Protein AF-A0A1Q6VE23-F1 (afdb_monomer_lite)

Sequence (563 aa):
MPFLDHLEELRWRILYSLLAVVVGTLVGWVIVEHIDVIGLLIEPIKPLIPGGKLRVTSPTEPFFITLKFAFVVGVVLASPVVGYQAWAFLTPALYERERRLIVPALSAGALLFLAGASAAYLWVLPRALAVLLSFQHNVFDPLITADKYFGFAAQLIIAFGVVTELPLVVVILAILGLVTPQFLARNRRYAIAFSAVAAALLAPPDAVSMLLMMVPLWLLYEVSIWCAWVVEKRRRRRQRAEGGAASAAALGVLLLFALGGSLEAQIPSRPPLRPSRPDTGRTAADTVQGRALDTATARKLGLPTGPSRSFPASDAVIDSLKKLKGYRVTQYTSDTLIVQGGDTETIHLRGTAYVEREGTKVESDSIRYQRQSCRLDAVGDPKLFDQATVLVGETMAYDTCVKRGTVHNALTDFQQGSAHWIVTGDLAVDSGSTRLYGANSNITSDDNPVPDYHFATGQMKWLNKNVMVARPAVLYIHDVPIMWLPFIFQDVRRGRRSGILVPRFGLSDIVRPTRRYQRHVANLGYYFVVNDYVDFLISGDWYADRYLAFKGQTRYRWLDHFI

Radius of gyration: 36.47 Å; chains: 1; bounding box: 90×64×105 Å

Foldseek 3Di:
DPPVVLVVLVVVLVVQLVVQLVVLLVVLLVCVVVPVVVVVLLVLCCVVADPSDADADDPCLVVVLSSLRSSLRSCLRSQLVNLLSVVVSCVVLDDPVCVVVSVVLSVVLSVLLVVQLVCLRNPLLSVLSVVVSVPDDPPDRDRHHPNVSSVLSSLSSNLSSVLSCLLSVLLVCLLSVVDALVNLVVCLVVQLVVLLVSLCVNHDNDPVSSVSSSVVSSVSSVSSSVSSVVSVVVVVVVCCVVVVVVVVVVVVVVVVVVVDDDDDDDDDDDDDDDDDDDDDDDDDDDDDDQDQCQLLNCLQVDFDPDDPDDDPDDDPVRVVQVPDPPRWDKDKDAPDWDFDDDPFTKIKHAAFIWIDTPQKIKTARIWIATDVQQKIKGARFIWIDAPPKIKTAGIKIARNVQRKIKGAQIWIWADQQPAIKIKTGIWIDRSVQRKIKHAQMWMDSASHSQRQKIWGFGIWIDGPSFKIKTAFTFIDRRNDTDDTRRMAIGGRDPDQDKHFFDKDWDFPDPPDPDPDTWTKIWRGWIKADPDNFKIWTWIWIDIPPPDIDIDIDMGGHPVVVVD

Structure (mmCIF, N/CA/C/O backbone):
data_AF-A0A1Q6VE23-F1
#
_entry.id   AF-A0A1Q6VE23-F1
#
loop_
_atom_site.group_PDB
_atom_site.id
_atom_site.type_symbol
_atom_site.label_atom_id
_atom_site.label_alt_id
_atom_site.label_comp_id
_atom_site.label_asym_id
_atom_site.label_entity_id
_atom_site.label_seq_id
_atom_site.pdbx_PDB_ins_code
_atom_site.Cartn_x
_atom_site.Cartn_y
_atom_site.Cartn_z
_atom_site.occupancy
_atom_site.B_iso_or_equiv
_atom_site.auth_seq_id
_atom_site.auth_comp_id
_atom_site.auth_asym_id
_atom_site.auth_atom_id
_atom_site.pdbx_PDB_model_num
ATOM 1 N N . MET A 1 1 ? -15.148 -11.574 -3.581 1.00 54.47 1 MET A N 1
ATOM 2 C CA . MET A 1 1 ? -14.221 -12.725 -3.563 1.00 54.47 1 MET A CA 1
ATOM 3 C C . MET A 1 1 ? -13.305 -12.591 -2.348 1.00 54.47 1 MET A C 1
ATOM 5 O O . MET A 1 1 ? -13.024 -11.455 -1.971 1.00 54.47 1 MET A O 1
ATOM 9 N N . PRO A 1 2 ? -12.906 -13.697 -1.698 1.00 77.50 2 PRO A N 1
ATOM 10 C CA . PRO A 1 2 ? -11.820 -13.737 -0.712 1.00 77.50 2 PRO A CA 1
ATOM 11 C C . PRO A 1 2 ? -10.535 -13.058 -1.229 1.00 77.50 2 PRO A C 1
ATOM 13 O O . PRO A 1 2 ? -10.277 -13.048 -2.428 1.00 77.50 2 PRO A O 1
ATOM 16 N N . PHE A 1 3 ? -9.710 -12.499 -0.334 1.00 73.25 3 PHE A N 1
ATOM 17 C CA . PHE A 1 3 ? -8.453 -11.814 -0.700 1.00 73.25 3 PHE A CA 1
ATOM 18 C C . PHE A 1 3 ? -7.445 -12.735 -1.415 1.00 73.25 3 PHE A C 1
ATOM 20 O O . PHE A 1 3 ? -6.735 -12.288 -2.311 1.00 73.25 3 PHE A O 1
ATOM 27 N N . LEU A 1 4 ? -7.406 -14.020 -1.047 1.00 79.69 4 LEU A N 1
ATOM 28 C CA . LEU A 1 4 ? -6.520 -15.011 -1.666 1.00 79.69 4 LEU A CA 1
ATOM 29 C C . LEU A 1 4 ? -6.902 -15.284 -3.127 1.00 79.69 4 LEU A C 1
ATOM 31 O O . LEU A 1 4 ? -6.032 -15.264 -3.993 1.00 79.69 4 LEU A O 1
ATOM 35 N N . ASP A 1 5 ? -8.197 -15.412 -3.414 1.00 79.06 5 ASP A N 1
ATOM 36 C CA . ASP A 1 5 ? -8.710 -15.610 -4.775 1.00 79.06 5 ASP A CA 1
ATOM 37 C C . ASP A 1 5 ? -8.379 -14.413 -5.680 1.00 79.06 5 ASP A C 1
ATOM 39 O O . ASP A 1 5 ? -8.081 -14.574 -6.862 1.00 79.06 5 ASP A O 1
ATOM 43 N N . HIS A 1 6 ? -8.357 -13.198 -5.118 1.00 81.38 6 HIS A N 1
ATOM 44 C CA . HIS A 1 6 ? -7.963 -11.999 -5.858 1.00 81.38 6 HIS A CA 1
ATOM 45 C C . HIS A 1 6 ? -6.461 -11.980 -6.202 1.00 81.38 6 HIS A C 1
ATOM 47 O O . HIS A 1 6 ? -6.078 -11.539 -7.287 1.00 81.38 6 HIS A O 1
ATOM 53 N N . LEU A 1 7 ? -5.599 -12.494 -5.316 1.00 85.38 7 LEU A N 1
ATOM 54 C CA . LEU A 1 7 ? -4.171 -12.667 -5.614 1.00 85.38 7 LEU A CA 1
ATOM 55 C C . LEU A 1 7 ? -3.931 -13.762 -6.662 1.00 85.38 7 LEU A C 1
ATOM 57 O O . LEU A 1 7 ? -3.039 -13.628 -7.501 1.00 85.38 7 LEU A O 1
ATOM 61 N N . GLU A 1 8 ? -4.728 -14.829 -6.649 1.00 88.06 8 GLU A N 1
ATOM 62 C CA . GLU A 1 8 ? -4.649 -15.867 -7.675 1.00 88.06 8 GLU A CA 1
ATOM 63 C C . GLU A 1 8 ? -5.098 -15.354 -9.051 1.00 88.06 8 GLU A C 1
ATOM 65 O O . GLU A 1 8 ? -4.453 -15.650 -10.063 1.00 88.06 8 GLU A O 1
ATOM 70 N N . GLU A 1 9 ? -6.129 -14.508 -9.094 1.00 87.75 9 GLU A N 1
ATOM 71 C CA . GLU A 1 9 ? -6.527 -13.818 -10.318 1.00 87.75 9 GLU A CA 1
ATOM 72 C C . GLU A 1 9 ? -5.383 -12.946 -10.861 1.00 87.75 9 GLU A C 1
ATOM 74 O O . GLU A 1 9 ? -5.066 -13.032 -12.049 1.00 87.75 9 GLU A O 1
ATOM 79 N N . LEU A 1 10 ? -4.693 -12.180 -10.004 1.00 88.50 10 LEU A N 1
ATOM 80 C CA . LEU A 1 10 ? -3.545 -11.359 -10.413 1.00 88.50 10 LEU A CA 1
ATOM 81 C C . LEU A 1 10 ? -2.457 -12.192 -11.108 1.00 88.50 10 LEU A C 1
ATOM 83 O O . LEU A 1 10 ? -1.958 -11.794 -12.162 1.00 88.50 10 LEU A O 1
ATOM 87 N N . ARG A 1 11 ? -2.111 -13.362 -10.552 1.00 91.62 11 ARG A N 1
ATOM 88 C CA . ARG A 1 11 ? -1.102 -14.268 -11.131 1.00 91.62 11 ARG A CA 1
ATOM 89 C C . ARG A 1 11 ? -1.457 -14.647 -12.565 1.00 91.62 11 ARG A C 1
ATOM 91 O O . ARG A 1 11 ? -0.624 -14.522 -13.463 1.00 91.62 11 ARG A O 1
ATOM 98 N N . TRP A 1 12 ? -2.687 -15.106 -12.779 1.00 91.31 12 TRP A N 1
ATOM 99 C CA . TRP A 1 12 ? -3.135 -15.541 -14.100 1.00 91.31 12 TRP A CA 1
ATOM 100 C C . TRP A 1 12 ? -3.200 -14.381 -15.092 1.00 91.31 12 TRP A C 1
ATOM 102 O O . TRP A 1 12 ? -2.763 -14.531 -16.231 1.00 91.31 12 TRP A O 1
ATOM 112 N N . ARG A 1 13 ? -3.658 -13.199 -14.661 1.00 91.94 13 ARG A N 1
ATOM 113 C CA . ARG A 1 13 ? -3.688 -11.983 -15.495 1.00 91.94 13 ARG A CA 1
ATOM 114 C C . ARG A 1 13 ? -2.285 -11.583 -15.955 1.00 91.94 13 ARG A C 1
ATOM 116 O O . ARG A 1 13 ? -2.096 -11.317 -17.139 1.00 91.94 13 ARG A O 1
ATOM 123 N N . ILE A 1 14 ? -1.302 -11.597 -15.051 1.00 92.19 14 ILE A N 1
ATOM 124 C CA . ILE A 1 14 ? 0.104 -11.313 -15.380 1.00 92.19 14 ILE A CA 1
ATOM 125 C C . ILE A 1 14 ? 0.642 -12.339 -16.381 1.00 92.19 14 ILE A C 1
ATOM 127 O O . ILE A 1 14 ? 1.289 -11.952 -17.353 1.00 92.19 14 ILE A O 1
ATOM 131 N N . LEU A 1 15 ? 0.347 -13.628 -16.189 1.00 93.25 15 LEU A N 1
ATOM 132 C CA . LEU A 1 15 ? 0.814 -14.688 -17.084 1.00 93.25 15 LEU A CA 1
ATOM 133 C C . LEU A 1 15 ? 0.224 -14.552 -18.495 1.00 93.25 15 LEU A C 1
ATOM 135 O O . LEU A 1 15 ? 0.960 -14.671 -19.471 1.00 93.25 15 LEU A O 1
ATOM 139 N N . TYR A 1 16 ? -1.067 -14.227 -18.620 1.00 93.75 16 TYR A N 1
ATOM 140 C CA . TYR A 1 16 ? -1.683 -13.961 -19.923 1.00 93.75 16 TYR A CA 1
ATOM 141 C C . TYR A 1 16 ? -1.138 -12.694 -20.591 1.00 93.75 16 TYR A C 1
ATOM 143 O O . TYR A 1 16 ? -0.921 -12.701 -21.800 1.00 93.75 16 TYR A O 1
ATOM 151 N N . SER A 1 17 ? -0.877 -11.627 -19.829 1.00 93.94 17 SER A N 1
ATOM 152 C CA . SER A 1 17 ? -0.228 -10.418 -20.355 1.00 93.94 17 SER A CA 1
ATOM 153 C C . SER A 1 17 ? 1.187 -10.707 -20.854 1.00 93.94 17 SER A C 1
ATOM 155 O O . SER A 1 17 ? 1.559 -10.263 -21.937 1.00 93.94 17 SER A O 1
ATOM 157 N N . LEU A 1 18 ? 1.964 -11.493 -20.105 1.00 94.69 18 LEU A N 1
ATOM 158 C CA . LEU A 1 18 ? 3.307 -11.907 -20.506 1.00 94.69 18 LEU A CA 1
ATOM 159 C C . LEU A 1 18 ? 3.263 -12.767 -21.774 1.00 94.69 18 LEU A C 1
ATOM 161 O O . LEU A 1 18 ? 4.018 -12.517 -22.710 1.00 94.69 18 LEU A O 1
ATOM 165 N N . LEU A 1 19 ? 2.346 -13.737 -21.832 1.00 95.94 19 LEU A N 1
ATOM 166 C CA . LEU A 1 19 ? 2.143 -14.574 -23.012 1.00 95.94 19 LEU A CA 1
ATOM 167 C C . LEU A 1 19 ? 1.770 -13.727 -24.236 1.00 95.94 19 LEU A C 1
ATOM 169 O O . LEU A 1 19 ? 2.322 -13.939 -25.312 1.00 95.94 19 LEU A O 1
ATOM 173 N N . ALA A 1 20 ? 0.891 -12.735 -24.070 1.00 95.12 20 ALA A N 1
ATOM 174 C CA . ALA A 1 20 ? 0.519 -11.815 -25.139 1.00 95.12 20 ALA A CA 1
ATOM 175 C C . ALA A 1 20 ? 1.718 -11.005 -25.654 1.00 95.12 20 ALA A C 1
ATOM 177 O O . ALA A 1 20 ? 1.860 -10.847 -26.862 1.00 95.12 20 ALA A O 1
ATOM 178 N N . VAL A 1 21 ? 2.610 -10.543 -24.769 1.00 94.81 21 VAL A N 1
ATOM 179 C CA . VAL A 1 21 ? 3.846 -9.844 -25.163 1.00 94.81 21 VAL A CA 1
ATOM 180 C C . VAL A 1 21 ? 4.812 -10.778 -25.892 1.00 94.81 21 VAL A C 1
ATOM 182 O O . VAL A 1 21 ? 5.406 -10.367 -26.886 1.00 94.81 21 VAL A O 1
ATOM 185 N N . VAL A 1 22 ? 4.956 -12.034 -25.460 1.00 95.50 22 VAL A N 1
ATOM 186 C CA . VAL A 1 22 ? 5.809 -13.022 -26.144 1.00 95.50 22 VAL A CA 1
ATOM 187 C C . VAL A 1 22 ? 5.276 -13.316 -27.545 1.00 95.50 22 VAL A C 1
ATOM 189 O O . VAL A 1 22 ? 6.018 -13.202 -28.517 1.00 95.50 22 VAL A O 1
ATOM 192 N N . VAL A 1 23 ? 3.982 -13.622 -27.672 1.00 96.31 23 VAL A N 1
ATOM 193 C CA . VAL A 1 23 ? 3.336 -13.862 -28.973 1.00 96.31 23 VAL A CA 1
ATOM 194 C C . VAL A 1 23 ? 3.410 -12.611 -29.849 1.00 96.31 23 VAL A C 1
ATOM 196 O O . VAL A 1 23 ? 3.780 -12.700 -31.016 1.00 96.31 23 VAL A O 1
ATOM 199 N N . GLY A 1 24 ? 3.142 -11.436 -29.277 1.00 94.94 24 GLY A N 1
ATOM 200 C CA . GLY A 1 24 ? 3.283 -10.155 -29.959 1.00 94.94 24 GLY A CA 1
ATOM 201 C C . GLY A 1 24 ? 4.706 -9.924 -30.458 1.00 94.94 24 GLY A C 1
ATOM 202 O O . GLY A 1 24 ? 4.880 -9.478 -31.582 1.00 94.94 24 GLY A O 1
ATOM 203 N N . THR A 1 25 ? 5.727 -10.281 -29.677 1.00 94.06 25 THR A N 1
ATOM 204 C CA . THR A 1 25 ? 7.142 -10.155 -30.066 1.00 94.06 25 THR A CA 1
ATOM 205 C C . THR A 1 25 ? 7.505 -11.096 -31.211 1.00 94.06 25 THR A C 1
ATOM 207 O O . THR A 1 25 ? 8.219 -10.690 -32.122 1.00 94.06 25 THR A O 1
ATOM 210 N N . LEU A 1 26 ? 6.984 -12.328 -31.216 1.00 94.31 26 LEU A N 1
ATOM 211 C CA . LEU A 1 26 ? 7.177 -13.265 -32.329 1.00 94.31 26 LEU A CA 1
ATOM 212 C C . LEU A 1 26 ? 6.528 -12.749 -33.620 1.00 94.31 26 LEU A C 1
ATOM 214 O O . LEU A 1 26 ? 7.145 -12.785 -34.679 1.00 94.31 26 LEU A O 1
ATOM 218 N N . VAL A 1 27 ? 5.309 -12.211 -33.532 1.00 93.06 27 VAL A N 1
ATOM 219 C CA . VAL A 1 27 ? 4.638 -11.571 -34.676 1.00 93.06 27 VAL A CA 1
ATOM 220 C C . VAL A 1 27 ? 5.387 -10.306 -35.106 1.00 93.06 27 VAL A C 1
ATOM 222 O O . VAL A 1 27 ? 5.593 -10.077 -36.295 1.00 93.06 27 VAL A O 1
ATOM 225 N N . GLY A 1 28 ? 5.850 -9.509 -34.144 1.00 90.12 28 GLY A N 1
ATOM 226 C CA . GLY A 1 28 ? 6.655 -8.313 -34.366 1.00 90.12 28 GLY A CA 1
ATOM 227 C C . GLY A 1 28 ? 7.968 -8.622 -35.078 1.00 90.12 28 GLY A C 1
ATOM 228 O O . GLY A 1 28 ? 8.361 -7.862 -35.954 1.00 90.12 28 GLY A O 1
ATOM 229 N N . TRP A 1 29 ? 8.604 -9.755 -34.777 1.00 90.12 29 TRP A N 1
ATOM 230 C CA . TRP A 1 29 ? 9.791 -10.226 -35.490 1.00 90.12 29 TRP A CA 1
ATOM 231 C C . TRP A 1 29 ? 9.502 -10.442 -36.976 1.00 90.12 29 TRP A C 1
ATOM 233 O O . TRP A 1 29 ? 10.198 -9.882 -37.818 1.00 90.12 29 TRP A O 1
ATOM 243 N N . VAL A 1 30 ? 8.430 -11.175 -37.300 1.00 89.94 30 VAL A N 1
ATOM 244 C CA . VAL A 1 30 ? 8.018 -11.421 -38.694 1.00 89.94 30 VAL A CA 1
ATOM 245 C C . VAL A 1 30 ? 7.743 -10.105 -39.425 1.00 89.94 30 VAL A C 1
ATOM 247 O O . VAL A 1 30 ? 8.145 -9.943 -40.576 1.00 89.94 30 VAL A O 1
ATOM 250 N N . ILE A 1 31 ? 7.098 -9.149 -38.749 1.00 86.38 31 ILE A N 1
ATOM 251 C CA . ILE A 1 31 ? 6.791 -7.823 -39.299 1.00 86.38 31 ILE A CA 1
ATOM 252 C C . ILE A 1 31 ? 8.063 -7.010 -39.546 1.00 86.38 31 ILE A C 1
ATOM 254 O O . ILE A 1 31 ? 8.179 -6.406 -40.602 1.00 86.38 31 ILE A O 1
ATOM 258 N N . VAL A 1 32 ? 9.009 -6.985 -38.606 1.00 84.44 32 VAL A N 1
ATOM 259 C CA . VAL A 1 32 ? 10.276 -6.243 -38.747 1.00 84.44 32 VAL A CA 1
ATOM 260 C C . VAL A 1 32 ? 11.171 -6.849 -39.832 1.00 84.44 32 VAL A C 1
ATOM 262 O O . VAL A 1 32 ? 11.958 -6.129 -40.435 1.00 84.44 32 VAL A O 1
ATOM 265 N N . GLU A 1 33 ? 11.053 -8.152 -40.090 1.00 81.31 33 GLU A N 1
ATOM 266 C CA . GLU A 1 33 ? 11.783 -8.833 -41.162 1.00 81.31 33 GLU A CA 1
ATOM 267 C C . GLU A 1 33 ? 11.152 -8.602 -42.549 1.00 81.31 33 GLU A C 1
ATOM 269 O O . GLU A 1 33 ? 11.874 -8.473 -43.534 1.00 81.31 33 GLU A O 1
ATOM 274 N N . HIS A 1 34 ? 9.817 -8.514 -42.641 1.00 80.88 34 HIS A N 1
ATOM 275 C CA . HIS A 1 34 ? 9.099 -8.316 -43.913 1.00 80.88 34 HIS A CA 1
ATOM 276 C C . HIS A 1 34 ? 8.886 -6.846 -44.293 1.00 80.88 34 HIS A C 1
ATOM 278 O O . HIS A 1 34 ? 8.805 -6.514 -45.475 1.00 80.88 34 HIS A O 1
ATOM 284 N N . ILE A 1 35 ? 8.729 -5.970 -43.303 1.00 74.31 35 ILE A N 1
ATOM 285 C CA . ILE A 1 35 ? 8.555 -4.529 -43.472 1.00 74.31 35 ILE A CA 1
ATOM 286 C C . ILE A 1 35 ? 9.883 -3.884 -43.104 1.00 74.31 35 ILE A C 1
ATOM 288 O O . ILE A 1 35 ? 10.445 -4.200 -42.062 1.00 74.31 35 ILE A O 1
ATOM 292 N N . ASP A 1 36 ? 10.363 -2.949 -43.922 1.00 71.00 36 ASP A N 1
ATOM 293 C CA . ASP A 1 36 ? 11.627 -2.227 -43.727 1.00 71.00 36 ASP A CA 1
ATOM 294 C C . ASP A 1 36 ? 11.542 -1.223 -42.545 1.00 71.00 36 ASP A C 1
ATOM 296 O O . ASP A 1 36 ? 11.743 -0.013 -42.675 1.00 71.00 36 ASP A O 1
ATOM 300 N N . VAL A 1 37 ? 11.199 -1.720 -41.350 1.00 68.69 37 VAL A N 1
ATOM 301 C CA . VAL A 1 37 ? 10.987 -0.948 -40.115 1.00 68.69 37 VAL A CA 1
ATOM 302 C C . VAL A 1 37 ? 12.267 -0.209 -39.730 1.00 68.69 37 VAL A C 1
ATOM 304 O O . VAL A 1 37 ? 12.217 0.931 -39.275 1.00 68.69 37 VAL A O 1
ATOM 307 N N . ILE A 1 38 ? 13.431 -0.809 -39.984 1.00 67.88 38 ILE A N 1
ATOM 308 C CA . ILE A 1 38 ? 14.737 -0.170 -39.780 1.00 67.88 38 ILE A CA 1
ATOM 309 C C . ILE A 1 38 ? 14.890 1.049 -40.707 1.00 67.88 38 ILE A C 1
ATOM 311 O O . ILE A 1 38 ? 15.352 2.103 -40.266 1.00 67.88 38 ILE A O 1
ATOM 315 N N . GLY A 1 39 ? 14.456 0.940 -41.968 1.00 68.94 39 GLY A N 1
ATOM 316 C CA . GLY A 1 39 ? 14.470 2.035 -42.939 1.00 68.94 39 GLY A CA 1
ATOM 317 C C . GLY A 1 39 ? 13.557 3.195 -42.537 1.00 68.94 39 GLY A C 1
ATOM 318 O O . GLY A 1 39 ? 13.983 4.353 -42.600 1.00 68.94 39 GLY A O 1
ATOM 319 N N . LEU A 1 40 ? 12.357 2.874 -42.040 1.00 71.31 40 LEU A N 1
ATOM 320 C CA . LEU A 1 40 ? 11.430 3.842 -41.454 1.00 71.31 40 LEU A CA 1
ATOM 321 C C . LEU A 1 40 ? 12.091 4.548 -40.263 1.00 71.31 40 LEU A C 1
ATOM 323 O O . LEU A 1 40 ? 12.121 5.771 -40.191 1.00 71.31 40 LEU A O 1
ATOM 327 N N . LEU A 1 41 ? 12.720 3.813 -39.344 1.00 70.19 41 LEU A N 1
ATOM 328 C CA . LEU A 1 41 ? 13.302 4.428 -38.153 1.00 70.19 41 LEU A CA 1
ATOM 329 C C . LEU A 1 41 ? 14.511 5.329 -38.410 1.00 70.19 41 LEU A C 1
ATOM 331 O O . LEU A 1 41 ? 14.790 6.207 -37.597 1.00 70.19 41 LEU A O 1
ATOM 335 N N . ILE A 1 42 ? 15.233 5.136 -39.509 1.00 72.94 42 ILE A N 1
ATOM 336 C CA . ILE A 1 42 ? 16.371 5.990 -39.868 1.00 72.94 42 ILE A CA 1
ATOM 337 C C . ILE A 1 42 ? 15.894 7.301 -40.515 1.00 72.94 42 ILE A C 1
ATOM 339 O O . ILE A 1 42 ? 16.565 8.326 -40.393 1.00 72.94 42 ILE A O 1
ATOM 343 N N . GLU A 1 43 ? 14.730 7.297 -41.172 1.00 74.81 43 GLU A N 1
ATOM 344 C CA . GLU A 1 43 ? 14.174 8.426 -41.927 1.00 74.81 43 GLU A CA 1
ATOM 345 C C . GLU A 1 43 ? 14.182 9.787 -41.199 1.00 74.81 43 GLU A C 1
ATOM 347 O O . GLU A 1 43 ? 14.750 10.726 -41.764 1.00 74.81 43 GLU A O 1
ATOM 352 N N . PRO A 1 44 ? 13.676 9.930 -39.956 1.00 69.19 44 PRO A N 1
ATOM 353 C CA . PRO A 1 44 ? 13.620 11.226 -39.271 1.00 69.19 44 PRO A CA 1
ATOM 354 C C . PRO A 1 44 ? 14.993 11.817 -38.925 1.00 69.19 44 PRO A C 1
ATOM 356 O O . PRO A 1 44 ? 15.078 12.974 -38.521 1.00 69.19 44 PRO A O 1
ATOM 359 N N . ILE A 1 45 ? 16.072 11.039 -39.053 1.00 67.88 45 ILE A N 1
ATOM 360 C CA . ILE A 1 45 ? 17.414 11.415 -38.588 1.00 67.88 45 ILE A CA 1
ATOM 361 C C . ILE A 1 45 ? 18.431 11.440 -39.730 1.00 67.88 45 ILE A C 1
ATOM 363 O O . ILE A 1 45 ? 19.507 12.013 -39.573 1.00 67.88 45 ILE A O 1
ATOM 367 N N . LYS A 1 46 ? 18.068 10.947 -40.924 1.00 71.50 46 LYS A N 1
ATOM 368 C CA . LYS A 1 46 ? 18.836 11.164 -42.163 1.00 71.50 46 LYS A CA 1
ATOM 369 C C . LYS A 1 46 ? 19.332 12.613 -42.336 1.00 71.50 46 LYS A C 1
ATOM 371 O O . LYS A 1 46 ? 20.503 12.756 -42.676 1.00 71.50 46 LYS A O 1
ATOM 376 N N . PRO A 1 47 ? 18.531 13.675 -42.082 1.00 69.62 47 PRO A N 1
ATOM 377 C CA . PRO A 1 47 ? 19.013 15.053 -42.228 1.00 69.62 47 PRO A CA 1
ATOM 378 C C . PRO A 1 47 ? 19.967 15.519 -41.115 1.00 69.62 47 PRO A C 1
ATOM 380 O O . PRO A 1 47 ? 20.620 16.543 -41.280 1.00 69.62 47 PRO A O 1
ATOM 383 N N . LEU A 1 48 ? 20.050 14.800 -39.990 1.00 65.94 48 LEU A N 1
ATOM 384 C CA . LEU A 1 48 ? 20.864 15.170 -38.827 1.00 65.94 48 LEU A CA 1
ATOM 385 C C . LEU A 1 48 ? 22.224 14.441 -38.774 1.00 65.94 48 LEU A C 1
ATOM 387 O O . LEU A 1 48 ? 23.064 14.811 -37.960 1.00 65.94 48 LEU A O 1
ATOM 391 N N . ILE A 1 49 ? 22.470 13.423 -39.613 1.00 66.56 49 ILE A N 1
ATOM 392 C CA . ILE A 1 49 ? 23.723 12.640 -39.599 1.00 66.56 49 ILE A CA 1
ATOM 393 C C . ILE A 1 49 ? 24.638 13.055 -40.765 1.00 66.56 49 ILE A C 1
ATOM 395 O O . ILE A 1 49 ? 24.265 12.839 -41.924 1.00 66.56 49 ILE A O 1
ATOM 399 N N . PRO A 1 50 ? 25.870 13.540 -40.512 1.00 58.62 50 PRO A N 1
ATOM 400 C CA . PRO A 1 50 ? 26.854 13.752 -41.572 1.00 58.62 50 PRO A CA 1
ATOM 401 C C . PRO A 1 50 ? 27.217 12.411 -42.237 1.00 58.62 50 PRO A C 1
ATOM 403 O O . PRO A 1 50 ? 27.732 11.495 -41.600 1.00 58.62 50 PRO A O 1
ATOM 406 N N . GLY A 1 51 ? 26.896 12.263 -43.528 1.00 61.38 51 GLY A N 1
ATOM 407 C CA . GLY A 1 51 ? 27.168 11.050 -44.316 1.00 61.38 51 GLY A CA 1
ATOM 408 C C . GLY A 1 51 ? 26.064 9.979 -44.321 1.00 61.38 51 GLY A C 1
ATOM 409 O O . GLY A 1 51 ? 26.218 8.967 -45.003 1.00 61.38 51 GLY A O 1
ATOM 410 N N . GLY A 1 52 ? 24.948 10.184 -43.608 1.00 61.78 52 GLY A N 1
ATOM 411 C CA . GLY A 1 52 ? 23.697 9.423 -43.777 1.00 61.78 52 GLY A CA 1
ATOM 412 C C . GLY A 1 52 ? 23.732 7.910 -43.495 1.00 61.78 52 GLY A C 1
ATOM 413 O O . GLY A 1 52 ? 22.756 7.224 -43.801 1.00 61.78 52 GLY A O 1
ATOM 414 N N . LYS A 1 53 ? 24.822 7.365 -42.933 1.00 65.75 53 LYS A N 1
ATOM 415 C CA . LYS A 1 53 ? 24.978 5.927 -42.644 1.00 65.75 53 LYS A CA 1
ATOM 416 C C . LYS A 1 53 ? 25.448 5.698 -41.208 1.00 65.75 53 LYS A C 1
ATOM 418 O O . LYS A 1 53 ? 26.507 6.180 -40.814 1.00 65.75 53 LYS A O 1
ATOM 423 N N . LEU A 1 54 ? 24.674 4.924 -40.446 1.00 71.19 54 LEU A N 1
ATOM 424 C CA . LEU A 1 54 ? 25.058 4.443 -39.117 1.00 71.19 54 LEU A CA 1
ATOM 425 C C . LEU A 1 54 ? 26.143 3.371 -39.254 1.00 71.19 54 LEU A C 1
ATOM 427 O O . LEU A 1 54 ? 26.055 2.506 -40.128 1.00 71.19 54 LEU A O 1
ATOM 431 N N . ARG A 1 55 ? 27.165 3.415 -38.394 1.00 73.75 55 ARG A N 1
ATOM 432 C CA . ARG A 1 55 ? 28.217 2.389 -38.369 1.00 73.75 55 ARG A CA 1
ATOM 433 C C . ARG A 1 55 ? 27.866 1.297 -37.363 1.00 73.75 55 ARG A C 1
ATOM 435 O O . ARG A 1 55 ? 27.369 1.580 -36.273 1.00 73.75 55 ARG A O 1
ATOM 442 N N . VAL A 1 56 ? 28.138 0.058 -37.756 1.00 78.62 56 VAL A N 1
ATOM 443 C CA . VAL A 1 56 ? 27.966 -1.146 -36.939 1.00 78.62 56 VAL A CA 1
ATOM 444 C C . VAL A 1 56 ? 29.338 -1.538 -36.397 1.00 78.62 56 VAL A C 1
ATOM 446 O O . VAL A 1 56 ? 30.294 -1.617 -37.169 1.00 78.62 56 VAL A O 1
ATOM 449 N N . THR A 1 57 ? 29.456 -1.732 -35.083 1.00 80.50 57 THR A N 1
ATOM 450 C CA . THR A 1 57 ? 30.740 -2.021 -34.414 1.00 80.50 57 THR A CA 1
ATOM 451 C C . THR A 1 57 ? 31.001 -3.510 -34.188 1.00 80.50 57 THR A C 1
ATOM 453 O O . THR A 1 57 ? 32.148 -3.906 -33.993 1.00 80.50 57 THR A O 1
ATOM 456 N N . SER A 1 58 ? 29.972 -4.353 -34.264 1.00 80.81 58 SER A N 1
ATOM 457 C CA . SER A 1 58 ? 30.062 -5.801 -34.067 1.00 80.81 58 SER A CA 1
ATOM 458 C C . SER A 1 58 ? 29.124 -6.563 -35.015 1.00 80.81 58 SER A C 1
ATOM 460 O O . SER A 1 58 ? 28.044 -6.075 -35.342 1.00 80.81 58 SER A O 1
ATOM 462 N N . PRO A 1 59 ? 29.477 -7.785 -35.452 1.00 82.31 59 PRO A N 1
ATOM 463 C CA . PRO A 1 59 ? 28.635 -8.566 -36.365 1.00 82.31 59 PRO A CA 1
ATOM 464 C C . PRO A 1 59 ? 27.305 -9.012 -35.734 1.00 82.31 59 PRO A C 1
ATOM 466 O O . PRO A 1 59 ? 26.361 -9.333 -36.449 1.00 82.31 59 PRO A O 1
ATOM 469 N N . THR A 1 60 ? 27.207 -9.020 -34.401 1.00 84.75 60 THR A N 1
ATOM 470 C CA . THR A 1 60 ? 25.995 -9.394 -33.654 1.00 84.75 60 THR A CA 1
ATOM 471 C C . THR A 1 60 ? 24.991 -8.250 -33.496 1.00 84.75 60 THR A C 1
ATOM 473 O O . THR A 1 60 ? 23.841 -8.496 -33.140 1.00 84.75 60 THR A O 1
ATOM 476 N N . GLU A 1 61 ? 25.388 -7.000 -33.741 1.00 82.25 61 GLU A N 1
ATOM 477 C CA . GLU A 1 61 ? 24.530 -5.820 -33.550 1.00 82.25 61 GLU A CA 1
ATOM 478 C C . GLU A 1 61 ? 23.217 -5.851 -34.341 1.00 82.25 61 GLU A C 1
ATOM 480 O O . GLU A 1 61 ? 22.176 -5.609 -33.727 1.00 82.25 61 GLU A O 1
ATOM 485 N N . PRO A 1 62 ? 23.202 -6.177 -35.650 1.00 82.19 62 PRO A N 1
ATOM 486 C CA . PRO A 1 62 ? 21.962 -6.213 -36.423 1.00 82.19 62 PRO A CA 1
ATOM 487 C C . PRO A 1 62 ? 20.927 -7.174 -35.829 1.00 82.19 62 PRO A C 1
ATOM 489 O O . PRO A 1 62 ? 19.751 -6.835 -35.754 1.00 82.19 62 PRO A O 1
ATOM 492 N N . PHE A 1 63 ? 21.369 -8.327 -35.317 1.00 86.38 63 PHE A N 1
ATOM 493 C CA . PHE A 1 63 ? 20.491 -9.293 -34.655 1.00 86.38 63 PHE A CA 1
ATOM 494 C C . PHE A 1 63 ? 19.828 -8.705 -33.400 1.00 86.38 63 PHE A C 1
ATOM 496 O O . PHE A 1 63 ? 18.608 -8.784 -33.246 1.00 86.38 63 PHE A O 1
ATOM 503 N N . PHE A 1 64 ? 20.605 -8.070 -32.516 1.00 85.69 64 PHE A N 1
ATOM 504 C CA . PHE A 1 64 ? 20.059 -7.451 -31.303 1.00 85.69 64 PHE A CA 1
ATOM 505 C C . PHE A 1 64 ? 19.170 -6.240 -31.603 1.00 85.69 64 PHE A C 1
ATOM 507 O O . PHE A 1 64 ? 18.198 -6.012 -30.884 1.00 85.69 64 PHE A O 1
ATOM 514 N N . ILE A 1 65 ? 19.470 -5.475 -32.656 1.00 84.88 65 ILE A N 1
ATOM 515 C CA . ILE A 1 65 ? 18.626 -4.368 -33.122 1.00 84.88 65 ILE A CA 1
ATOM 516 C C . ILE A 1 65 ? 17.268 -4.910 -33.580 1.00 84.88 65 ILE A C 1
ATOM 518 O O . ILE A 1 65 ? 16.236 -4.450 -33.087 1.00 84.88 65 ILE A O 1
ATOM 522 N N . THR A 1 66 ? 17.261 -5.927 -34.445 1.00 85.50 66 THR A N 1
ATOM 523 C CA . THR A 1 66 ? 16.028 -6.572 -34.912 1.00 85.50 66 THR A CA 1
ATOM 524 C C . THR A 1 66 ? 15.219 -7.139 -33.748 1.00 85.50 66 THR A C 1
ATOM 526 O O . THR A 1 66 ? 14.020 -6.888 -33.667 1.00 85.50 66 THR A O 1
ATOM 529 N N . LEU A 1 67 ? 15.867 -7.798 -32.778 1.00 89.00 67 LEU A N 1
ATOM 530 C CA . LEU A 1 67 ? 15.200 -8.319 -31.580 1.00 89.00 67 LEU A CA 1
ATOM 531 C C . LEU A 1 67 ? 14.561 -7.215 -30.724 1.00 89.00 67 LEU A C 1
ATOM 533 O O . LEU A 1 67 ? 13.416 -7.354 -30.291 1.00 89.00 67 LEU A O 1
ATOM 537 N N . LYS A 1 68 ? 15.275 -6.105 -30.486 1.00 86.81 68 LYS A N 1
ATOM 538 C CA . LYS A 1 68 ? 14.752 -4.958 -29.725 1.00 86.81 68 LYS A CA 1
ATOM 539 C C . LYS A 1 68 ? 13.518 -4.363 -30.406 1.00 86.81 68 LYS A C 1
ATOM 541 O O . LYS A 1 68 ? 12.545 -4.059 -29.722 1.00 86.81 68 LYS A O 1
ATOM 546 N N . PHE A 1 69 ? 13.513 -4.233 -31.733 1.00 84.56 69 PHE A N 1
ATOM 547 C CA . PHE A 1 69 ? 12.348 -3.706 -32.453 1.00 84.56 69 PHE A CA 1
ATOM 548 C C . PHE A 1 69 ? 11.203 -4.689 -32.570 1.00 84.56 69 PHE A C 1
ATOM 550 O O . PHE A 1 69 ? 10.058 -4.278 -32.405 1.00 84.56 69 PHE A O 1
ATOM 557 N N . ALA A 1 70 ? 11.494 -5.971 -32.771 1.00 89.88 70 ALA A N 1
ATOM 558 C CA . ALA A 1 70 ? 10.493 -7.021 -32.682 1.00 89.88 70 ALA A CA 1
ATOM 559 C C . ALA A 1 70 ? 9.769 -6.957 -31.331 1.00 89.88 70 ALA A C 1
ATOM 561 O O . ALA A 1 70 ? 8.545 -7.045 -31.281 1.00 89.88 70 ALA A O 1
ATOM 562 N N . PHE A 1 71 ? 10.511 -6.707 -30.247 1.00 90.94 71 PHE A N 1
ATOM 563 C CA . PHE A 1 71 ? 9.944 -6.501 -28.919 1.00 90.94 71 PHE A CA 1
ATOM 564 C C . PHE A 1 71 ? 9.115 -5.212 -28.816 1.00 90.94 71 PHE A C 1
ATOM 566 O O . PHE A 1 71 ? 7.992 -5.263 -28.328 1.00 90.94 71 PHE A O 1
ATOM 573 N N . VAL A 1 72 ? 9.606 -4.066 -29.308 1.00 88.19 72 VAL A N 1
ATOM 574 C CA . VAL A 1 72 ? 8.842 -2.798 -29.307 1.00 88.19 72 VAL A CA 1
ATOM 575 C C . VAL A 1 72 ? 7.525 -2.949 -30.072 1.00 88.19 72 VAL A C 1
ATOM 577 O O . VAL A 1 72 ? 6.459 -2.654 -29.534 1.00 88.19 72 VAL A O 1
ATOM 580 N N . VAL A 1 73 ? 7.586 -3.442 -31.311 1.00 88.12 73 VAL A N 1
ATOM 581 C CA . VAL A 1 73 ? 6.411 -3.702 -32.157 1.00 88.12 73 VAL A CA 1
ATOM 582 C C . VAL A 1 73 ? 5.500 -4.726 -31.486 1.00 88.12 73 VAL A C 1
ATOM 584 O O . VAL A 1 73 ? 4.286 -4.549 -31.453 1.00 88.12 73 VAL A O 1
ATOM 587 N N . GLY A 1 74 ? 6.076 -5.759 -30.874 1.00 91.69 74 GLY A N 1
ATOM 588 C CA . GLY A 1 74 ? 5.332 -6.771 -30.145 1.00 91.69 74 GLY A CA 1
ATOM 589 C C . GLY A 1 74 ? 4.581 -6.234 -28.935 1.00 91.69 74 GLY A C 1
ATOM 590 O O . GLY A 1 74 ? 3.424 -6.590 -28.740 1.00 91.69 74 GLY A O 1
ATOM 591 N N . VAL A 1 75 ? 5.182 -5.328 -28.162 1.00 90.50 75 VAL A N 1
ATOM 592 C CA . VAL A 1 75 ? 4.514 -4.630 -27.055 1.00 90.50 75 VAL A CA 1
ATOM 593 C C . VAL A 1 75 ? 3.387 -3.740 -27.576 1.00 90.50 75 VAL A C 1
ATOM 595 O O . VAL A 1 75 ? 2.303 -3.739 -26.995 1.00 90.50 75 VAL A O 1
ATOM 598 N N . VAL A 1 76 ? 3.595 -3.036 -28.694 1.00 87.62 76 VAL A N 1
ATOM 599 C CA . VAL A 1 76 ? 2.547 -2.225 -29.336 1.00 87.62 76 VAL A CA 1
ATOM 600 C C . VAL A 1 76 ? 1.355 -3.097 -29.740 1.00 87.62 76 VAL A C 1
ATOM 602 O O . VAL A 1 76 ? 0.217 -2.765 -29.409 1.00 87.62 76 VAL A O 1
ATOM 605 N N . LEU A 1 77 ? 1.603 -4.241 -30.381 1.00 89.62 77 LEU A N 1
ATOM 606 C CA . LEU A 1 77 ? 0.562 -5.187 -30.794 1.00 89.62 77 LEU A CA 1
ATOM 607 C C . LEU A 1 77 ? -0.110 -5.885 -29.605 1.00 89.62 77 LEU A C 1
ATOM 609 O O . LEU A 1 77 ? -1.309 -6.153 -29.644 1.00 89.62 77 LEU A O 1
ATOM 613 N N . ALA A 1 78 ? 0.641 -6.162 -28.538 1.00 91.94 78 ALA A N 1
ATOM 614 C CA . ALA A 1 78 ? 0.127 -6.774 -27.318 1.00 91.94 78 ALA A CA 1
ATOM 615 C C . ALA A 1 78 ? -0.641 -5.785 -26.424 1.00 91.94 78 ALA A C 1
ATOM 617 O O . ALA A 1 78 ? -1.417 -6.225 -25.573 1.00 91.94 78 ALA A O 1
ATOM 618 N N . SER A 1 79 ? -0.470 -4.470 -26.613 1.00 88.56 79 SER A N 1
ATOM 619 C CA . SER A 1 79 ? -1.066 -3.430 -25.760 1.00 88.56 79 SER A CA 1
ATOM 620 C C . SER A 1 79 ? -2.583 -3.565 -25.536 1.00 88.56 79 SER A C 1
ATOM 622 O O . SER A 1 79 ? -2.998 -3.420 -24.383 1.00 88.56 79 SER A O 1
ATOM 624 N N . PRO A 1 80 ? -3.436 -3.948 -26.516 1.00 87.12 80 PRO A N 1
ATOM 625 C CA . PRO A 1 80 ? -4.872 -4.104 -26.272 1.00 87.12 80 PRO A CA 1
ATOM 626 C C . PRO A 1 80 ? -5.175 -5.294 -25.353 1.00 87.12 80 PRO A C 1
ATOM 628 O O . PRO A 1 80 ? -6.088 -5.242 -24.532 1.00 87.12 80 PRO A O 1
ATOM 631 N N . VAL A 1 81 ? -4.392 -6.370 -25.455 1.00 90.75 81 VAL A N 1
ATOM 632 C CA . VAL A 1 81 ? -4.546 -7.557 -24.605 1.00 90.75 81 VAL A CA 1
ATOM 633 C C . VAL A 1 81 ? -4.041 -7.266 -23.195 1.00 90.75 81 VAL A C 1
ATOM 635 O O . VAL A 1 81 ? -4.728 -7.576 -22.223 1.00 90.75 81 VAL A O 1
ATOM 638 N N . VAL A 1 82 ? -2.881 -6.616 -23.068 1.00 89.88 82 VAL A N 1
ATOM 639 C CA . VAL A 1 82 ? -2.319 -6.206 -21.770 1.00 89.88 82 VAL A CA 1
ATOM 640 C C . VAL A 1 82 ? -3.262 -5.231 -21.063 1.00 89.88 82 VAL A C 1
ATOM 642 O O . VAL A 1 82 ? -3.570 -5.419 -19.885 1.00 89.88 82 VAL A O 1
ATOM 645 N N . GLY A 1 83 ? -3.792 -4.245 -21.791 1.00 85.88 83 GLY A N 1
ATOM 646 C CA . GLY A 1 83 ? -4.792 -3.307 -21.290 1.00 85.88 83 GLY A CA 1
ATOM 647 C C . GLY A 1 83 ? -6.063 -4.013 -20.819 1.00 85.88 83 GLY A C 1
ATOM 648 O O . GLY A 1 83 ? -6.566 -3.700 -19.741 1.00 85.88 83 GLY A O 1
ATOM 649 N N . TYR A 1 84 ? -6.545 -5.016 -21.565 1.00 87.06 84 TYR A N 1
ATOM 650 C CA . TYR A 1 84 ? -7.708 -5.818 -21.177 1.00 87.06 84 TYR A CA 1
ATOM 651 C C . TYR A 1 84 ? -7.462 -6.606 -19.890 1.00 87.06 84 TYR A C 1
ATOM 653 O O . TYR A 1 84 ? -8.311 -6.596 -19.002 1.00 87.06 84 TYR A O 1
ATOM 661 N N . GLN A 1 85 ? -6.310 -7.267 -19.755 1.00 90.44 85 GLN A N 1
ATOM 662 C CA . GLN A 1 85 ? -6.004 -8.055 -18.559 1.00 90.44 85 GLN A CA 1
ATOM 663 C C . GLN A 1 85 ? -5.785 -7.175 -17.326 1.00 90.44 85 GLN A C 1
ATOM 665 O O . GLN A 1 85 ? -6.270 -7.514 -16.245 1.00 90.44 85 GLN A O 1
ATOM 670 N N . ALA A 1 86 ? -5.128 -6.022 -17.488 1.00 84.81 86 ALA A N 1
ATOM 671 C CA . ALA A 1 86 ? -5.023 -5.024 -16.429 1.00 84.81 86 ALA A CA 1
ATOM 672 C C . ALA A 1 86 ? -6.421 -4.569 -15.980 1.00 84.81 86 ALA A C 1
ATOM 674 O O . ALA A 1 86 ? -6.726 -4.562 -14.791 1.00 84.81 86 ALA A O 1
ATOM 675 N N . TRP A 1 87 ? -7.317 -4.285 -16.926 1.00 79.19 87 TRP A N 1
ATOM 676 C CA . TRP A 1 87 ? -8.699 -3.901 -16.636 1.00 79.19 87 TRP A CA 1
ATOM 677 C C . TRP A 1 87 ? -9.529 -4.998 -15.975 1.00 79.19 87 TRP A C 1
ATOM 679 O O . TRP A 1 87 ? -10.301 -4.735 -15.050 1.00 79.19 87 TRP A O 1
ATOM 689 N N . ALA A 1 88 ? -9.396 -6.232 -16.445 1.00 81.56 88 ALA A N 1
ATOM 690 C CA . ALA A 1 88 ? -10.153 -7.357 -15.927 1.00 81.56 88 ALA A CA 1
ATOM 691 C C . ALA A 1 88 ? -9.820 -7.618 -14.448 1.00 81.56 88 ALA A C 1
ATOM 693 O O . ALA A 1 88 ? -10.719 -7.938 -13.677 1.00 81.56 88 ALA A O 1
ATOM 694 N N . PHE A 1 89 ? -8.577 -7.350 -14.032 1.00 84.25 89 PHE A N 1
ATOM 695 C CA . PHE A 1 89 ? -8.166 -7.369 -12.627 1.00 84.25 89 PHE A CA 1
ATOM 696 C C . PHE A 1 89 ? -8.807 -6.250 -11.777 1.00 84.25 89 PHE A C 1
ATOM 698 O O . PHE A 1 89 ? -9.127 -6.476 -10.613 1.00 84.25 89 PHE A O 1
ATOM 705 N N . LEU A 1 90 ? -9.041 -5.056 -12.341 1.00 77.38 90 LEU A N 1
ATOM 706 C CA . LEU A 1 90 ? -9.706 -3.942 -11.638 1.00 77.38 90 LEU A CA 1
ATOM 707 C C . LEU A 1 90 ? -11.241 -4.066 -11.614 1.00 77.38 90 LEU A C 1
ATOM 709 O O . LEU A 1 90 ? -11.899 -3.470 -10.763 1.00 77.38 90 LEU A O 1
ATOM 713 N N . THR A 1 91 ? -11.822 -4.845 -12.529 1.00 71.81 91 THR A N 1
ATOM 714 C CA . THR A 1 91 ? -13.276 -5.019 -12.693 1.00 71.81 91 THR A CA 1
ATOM 715 C C . THR A 1 91 ? -14.044 -5.423 -11.420 1.00 71.81 91 THR A C 1
ATOM 717 O O . THR A 1 91 ? -15.134 -4.879 -11.237 1.00 71.81 91 THR A O 1
ATOM 720 N N . PRO A 1 92 ? -13.554 -6.299 -10.512 1.00 66.69 92 PRO A N 1
ATOM 721 C CA . PRO A 1 92 ? -14.287 -6.628 -9.283 1.00 66.69 92 PRO A CA 1
ATOM 722 C C . PRO A 1 92 ? -14.505 -5.435 -8.337 1.00 66.69 92 PRO A C 1
ATOM 724 O O . PRO A 1 92 ? -15.342 -5.529 -7.442 1.00 66.69 92 PRO A O 1
ATOM 727 N N . ALA A 1 93 ? -13.795 -4.318 -8.528 1.00 65.25 93 ALA A N 1
ATOM 728 C CA . ALA A 1 93 ? -13.994 -3.088 -7.765 1.00 65.25 93 ALA A CA 1
ATOM 729 C C . ALA A 1 93 ? -15.068 -2.147 -8.359 1.00 65.25 93 ALA A C 1
ATOM 731 O O . ALA A 1 93 ? -15.370 -1.124 -7.745 1.00 65.25 93 ALA A O 1
ATOM 732 N N . LEU A 1 94 ? -15.633 -2.457 -9.536 1.00 66.31 94 LEU A N 1
ATOM 733 C CA . LEU A 1 94 ? -16.582 -1.596 -10.254 1.00 66.31 94 LEU A CA 1
ATOM 734 C C . LEU A 1 94 ? -18.035 -2.066 -10.122 1.00 66.31 94 LEU A C 1
ATOM 736 O O . LEU A 1 94 ? -18.330 -3.260 -10.110 1.00 66.31 94 LEU A O 1
ATOM 740 N N . TYR A 1 95 ? -18.966 -1.108 -10.125 1.00 64.00 95 TYR A N 1
ATOM 741 C CA . TYR A 1 95 ? -20.400 -1.399 -10.184 1.00 64.00 95 TYR A CA 1
ATOM 742 C C . TYR A 1 95 ? -20.798 -1.974 -11.555 1.00 64.00 95 TYR A C 1
ATOM 744 O O . TYR A 1 95 ? -20.250 -1.594 -12.591 1.00 64.00 95 TYR A O 1
ATOM 752 N N . GLU A 1 96 ? -21.825 -2.830 -11.606 1.00 67.31 96 GLU A N 1
ATOM 753 C CA . GLU A 1 96 ? -22.272 -3.486 -12.851 1.00 67.31 96 GLU A CA 1
ATOM 754 C C . GLU A 1 96 ? -22.603 -2.504 -13.990 1.00 67.31 96 GLU A C 1
ATOM 756 O O . GLU A 1 96 ? -22.375 -2.794 -15.165 1.00 67.31 96 GLU A O 1
ATOM 761 N N . ARG A 1 97 ? -23.082 -1.300 -13.647 1.00 66.25 97 ARG A N 1
ATOM 762 C CA . ARG A 1 97 ? -23.375 -0.228 -14.614 1.00 66.25 97 ARG A CA 1
ATOM 763 C C . ARG A 1 97 ? -22.113 0.429 -15.188 1.00 66.25 97 ARG A C 1
ATOM 765 O O . ARG A 1 97 ? -22.158 0.955 -16.298 1.00 66.25 97 ARG A O 1
ATOM 772 N N . GLU A 1 98 ? -20.996 0.384 -14.466 1.00 70.94 98 GLU A N 1
ATOM 773 C CA . GLU A 1 98 ? -19.702 0.943 -14.883 1.00 70.94 98 GLU A CA 1
ATOM 774 C C . GLU A 1 98 ? -18.905 -0.043 -15.743 1.00 70.94 98 GLU A C 1
ATOM 776 O O . GLU A 1 98 ? -18.105 0.373 -16.578 1.00 70.94 98 GLU A O 1
ATOM 781 N N . ARG A 1 99 ? -19.212 -1.345 -15.656 1.00 70.00 99 ARG A N 1
ATOM 782 C CA . ARG A 1 99 ? -18.620 -2.398 -16.497 1.00 70.00 99 ARG A CA 1
ATOM 783 C C . ARG A 1 99 ? -18.803 -2.149 -18.004 1.00 70.00 99 ARG A C 1
ATOM 785 O O . ARG A 1 99 ? -17.995 -2.591 -18.814 1.00 70.00 99 ARG A O 1
ATOM 792 N N . ARG A 1 100 ? -19.830 -1.391 -18.407 1.00 75.31 100 ARG A N 1
ATOM 793 C CA . ARG A 1 100 ? -20.066 -1.012 -19.815 1.00 75.31 100 ARG A CA 1
ATOM 794 C C . ARG A 1 100 ? -19.055 0.011 -20.352 1.00 75.31 100 ARG A C 1
ATOM 796 O O . ARG A 1 100 ? -18.919 0.144 -21.564 1.00 75.31 100 ARG A O 1
ATOM 803 N N . LEU A 1 101 ? -18.340 0.716 -19.472 1.00 74.00 101 LEU A N 1
ATOM 804 C CA . LEU A 1 101 ? -17.294 1.675 -19.843 1.00 74.00 101 LEU A CA 1
ATOM 805 C C . LEU A 1 101 ? -15.954 0.999 -20.172 1.00 74.00 101 LEU A C 1
ATOM 807 O O . LEU A 1 101 ? -15.061 1.668 -20.682 1.00 74.00 101 LEU A O 1
ATOM 811 N N . ILE A 1 102 ? -15.829 -0.314 -19.954 1.00 74.44 102 ILE A N 1
ATOM 812 C CA . ILE A 1 102 ? -14.594 -1.069 -20.206 1.00 74.44 102 ILE A CA 1
ATOM 813 C C . ILE A 1 102 ? -14.232 -1.063 -21.693 1.00 74.44 102 ILE A C 1
ATOM 815 O O . ILE A 1 102 ? -13.106 -0.737 -22.048 1.00 74.44 102 ILE A O 1
ATOM 819 N N . VAL A 1 103 ? -15.187 -1.382 -22.571 1.00 80.62 103 VAL A N 1
ATOM 820 C CA . VAL A 1 103 ? -14.946 -1.459 -24.022 1.00 80.62 103 VAL A CA 1
ATOM 821 C C . VAL A 1 103 ? -14.469 -0.118 -24.607 1.00 80.62 103 VAL A C 1
ATOM 823 O O . VAL A 1 103 ? -13.414 -0.115 -25.242 1.00 80.62 103 VAL A O 1
ATOM 826 N N . PRO A 1 104 ? -15.149 1.029 -24.375 1.00 82.25 104 PRO A N 1
ATOM 827 C CA . PRO A 1 104 ? -14.672 2.309 -24.895 1.00 82.25 104 PRO A CA 1
ATOM 828 C C . PRO A 1 104 ? -13.362 2.771 -24.240 1.00 82.25 104 PRO A C 1
ATOM 830 O O . PRO A 1 104 ? -12.546 3.401 -24.912 1.00 82.25 104 PRO A O 1
ATOM 833 N N . ALA A 1 105 ? -13.126 2.450 -22.961 1.00 81.25 105 ALA A N 1
ATOM 834 C CA . ALA A 1 105 ? -11.863 2.764 -22.293 1.00 81.25 105 ALA A CA 1
ATOM 835 C C . ALA A 1 105 ? -10.692 1.963 -22.878 1.00 81.25 105 ALA A C 1
ATOM 837 O O . ALA A 1 105 ? -9.622 2.523 -23.085 1.00 81.25 105 ALA A O 1
ATOM 838 N N . LEU A 1 106 ? -10.904 0.685 -23.201 1.00 84.00 106 LEU A N 1
ATOM 839 C CA . LEU A 1 106 ? -9.885 -0.167 -23.805 1.00 84.00 106 LEU A CA 1
ATOM 840 C C . LEU A 1 106 ? -9.515 0.298 -25.217 1.00 84.00 106 LEU A C 1
ATOM 842 O O . LEU A 1 106 ? -8.334 0.396 -25.539 1.00 84.00 106 LEU A O 1
ATOM 846 N N . SER A 1 107 ? -10.511 0.637 -26.044 1.00 85.81 107 SER A N 1
ATOM 847 C CA . SER A 1 107 ? -10.248 1.212 -27.368 1.00 85.81 107 SER A CA 1
ATOM 848 C C . SER A 1 107 ? -9.549 2.567 -27.270 1.00 85.81 107 SER A C 1
ATOM 850 O O . SER A 1 107 ? -8.660 2.855 -28.065 1.00 85.81 107 SER A O 1
ATOM 852 N N . ALA A 1 108 ? -9.923 3.390 -26.282 1.00 88.25 108 ALA A N 1
ATOM 853 C CA . ALA A 1 108 ? -9.268 4.668 -26.048 1.00 88.25 108 ALA A CA 1
ATOM 854 C C . ALA A 1 108 ? -7.805 4.475 -25.635 1.00 88.25 108 ALA A C 1
ATOM 856 O O . ALA A 1 108 ? -6.964 5.168 -26.189 1.00 88.25 108 ALA A O 1
ATOM 857 N N . GLY A 1 109 ? -7.500 3.523 -24.745 1.00 88.31 109 GLY A N 1
ATOM 858 C CA . GLY A 1 109 ? -6.128 3.187 -24.343 1.00 88.31 109 GLY A CA 1
ATOM 859 C C . GLY A 1 109 ? -5.273 2.711 -25.504 1.00 88.31 109 GLY A C 1
ATOM 860 O O . GLY A 1 109 ? -4.254 3.321 -25.793 1.00 88.31 109 GLY A O 1
ATOM 861 N N . ALA A 1 110 ? -5.751 1.737 -26.284 1.00 87.94 110 ALA A N 1
ATOM 862 C CA . ALA A 1 110 ? -5.024 1.269 -27.467 1.00 87.94 110 ALA A CA 1
ATOM 863 C C . ALA A 1 110 ? -4.699 2.412 -28.455 1.00 87.94 110 ALA A C 1
ATOM 865 O O . ALA A 1 110 ? -3.583 2.501 -28.966 1.00 87.94 110 ALA A O 1
ATOM 866 N N . LEU A 1 111 ? -5.649 3.325 -28.693 1.00 91.50 111 LEU A N 1
ATOM 867 C CA . LEU A 1 111 ? -5.417 4.513 -29.522 1.00 91.50 111 LEU A CA 1
ATOM 868 C C . LEU A 1 111 ? -4.435 5.498 -28.877 1.00 91.50 111 LEU A C 1
ATOM 870 O O . LEU A 1 111 ? -3.613 6.081 -29.581 1.00 91.50 111 LEU A O 1
ATOM 874 N N . LEU A 1 112 ? -4.506 5.685 -27.559 1.00 91.19 112 LEU A N 1
ATOM 875 C CA . LEU A 1 112 ? -3.616 6.566 -26.803 1.00 91.19 112 LEU A CA 1
ATOM 876 C C . LEU A 1 112 ? -2.177 6.042 -26.816 1.00 91.19 112 LEU A C 1
ATOM 878 O O . LEU A 1 112 ? -1.257 6.822 -27.042 1.00 91.19 112 LEU A O 1
ATOM 882 N N . PHE A 1 113 ? -1.996 4.731 -26.652 1.00 91.38 113 PHE A N 1
ATOM 883 C CA . PHE A 1 113 ? -0.707 4.053 -26.729 1.00 91.38 113 PHE A CA 1
ATOM 884 C C . PHE A 1 113 ? -0.076 4.208 -28.113 1.00 91.38 113 PHE A C 1
ATOM 886 O O . PHE A 1 113 ? 1.089 4.593 -28.228 1.00 91.38 113 PHE A O 1
ATOM 893 N N . LEU A 1 114 ? -0.855 3.965 -29.175 1.00 90.19 114 LEU A N 1
ATOM 894 C CA . LEU A 1 114 ? -0.406 4.167 -30.554 1.00 90.19 114 LEU A CA 1
ATOM 895 C C . LEU A 1 114 ? -0.050 5.634 -30.813 1.00 90.19 114 LEU A C 1
ATOM 897 O O . LEU A 1 114 ? 1.020 5.914 -31.349 1.00 90.19 114 LEU A O 1
ATOM 901 N N . ALA A 1 115 ? -0.892 6.574 -30.378 1.00 91.81 115 ALA A N 1
ATOM 902 C CA . ALA A 1 115 ? -0.623 8.002 -30.506 1.00 91.81 115 ALA A CA 1
ATOM 903 C C . ALA A 1 115 ? 0.649 8.421 -29.751 1.00 91.81 115 ALA A C 1
ATOM 905 O O . ALA A 1 115 ? 1.435 9.211 -30.273 1.00 91.81 115 ALA A O 1
ATOM 906 N N . GLY A 1 116 ? 0.886 7.870 -28.558 1.00 91.19 116 GLY A N 1
ATOM 907 C CA . GLY A 1 116 ? 2.099 8.096 -27.779 1.00 91.19 116 GLY A CA 1
ATOM 908 C C . GLY A 1 116 ? 3.347 7.560 -28.460 1.00 91.19 116 GLY A C 1
A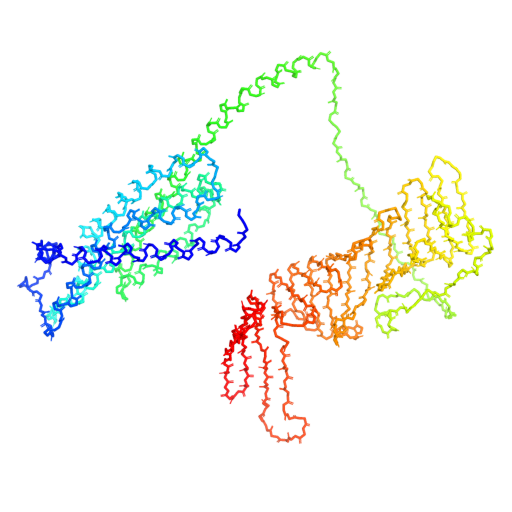TOM 909 O O . GLY A 1 116 ? 4.315 8.302 -28.615 1.00 91.19 116 GLY A O 1
ATOM 910 N N . ALA A 1 117 ? 3.307 6.316 -28.939 1.00 89.06 117 ALA A N 1
ATOM 911 C CA . ALA A 1 117 ? 4.398 5.707 -29.696 1.00 89.06 117 ALA A CA 1
ATOM 912 C C . ALA A 1 117 ? 4.721 6.507 -30.974 1.00 89.06 117 ALA A C 1
ATOM 914 O O . ALA A 1 117 ? 5.886 6.813 -31.242 1.00 89.06 117 ALA A O 1
ATOM 915 N N . SER A 1 118 ? 3.695 6.921 -31.728 1.00 88.94 118 SER A N 1
ATOM 916 C CA . SER A 1 118 ? 3.853 7.766 -32.916 1.00 88.94 118 SER A CA 1
ATOM 917 C C . SER A 1 118 ? 4.406 9.154 -32.582 1.00 88.94 118 SER A C 1
ATOM 919 O O . SER A 1 118 ? 5.292 9.638 -33.283 1.00 88.94 118 SER A O 1
ATOM 921 N N . ALA A 1 119 ? 3.944 9.798 -31.506 1.00 89.88 119 ALA A N 1
ATOM 922 C CA . ALA A 1 119 ? 4.462 11.094 -31.066 1.00 89.88 119 ALA A CA 1
ATOM 923 C C . ALA A 1 119 ? 5.926 11.002 -30.605 1.00 89.88 119 ALA A C 1
ATOM 925 O O . ALA A 1 119 ? 6.729 11.892 -30.896 1.00 89.88 119 ALA A O 1
ATOM 926 N N . ALA A 1 120 ? 6.298 9.910 -29.935 1.00 88.44 120 ALA A N 1
ATOM 927 C CA . ALA A 1 120 ? 7.674 9.657 -29.528 1.00 88.44 120 ALA A CA 1
ATOM 928 C C . ALA A 1 120 ? 8.605 9.604 -30.748 1.00 88.44 120 ALA A C 1
ATOM 930 O O . ALA A 1 120 ? 9.626 10.290 -30.783 1.00 88.44 120 ALA A O 1
ATOM 931 N N . TYR A 1 121 ? 8.203 8.851 -31.774 1.00 86.06 121 TYR A N 1
ATOM 932 C CA . TYR A 1 121 ? 8.962 8.667 -33.008 1.00 86.06 121 TYR A CA 1
ATOM 933 C C . TYR A 1 121 ? 9.014 9.932 -33.886 1.00 86.06 121 TYR A C 1
ATOM 935 O O . TYR A 1 121 ? 10.093 10.341 -34.308 1.00 86.06 121 TYR A O 1
ATOM 943 N N . LEU A 1 122 ? 7.875 10.594 -34.125 1.00 86.38 122 LEU A N 1
ATOM 944 C CA . LEU A 1 122 ? 7.792 11.731 -35.051 1.00 86.38 122 LEU A CA 1
ATOM 945 C C . LEU A 1 122 ? 8.245 13.059 -34.437 1.00 86.38 122 LEU A C 1
ATOM 947 O O . LEU A 1 122 ? 8.719 13.937 -35.154 1.00 86.38 122 LEU A O 1
ATOM 951 N N . TRP A 1 123 ? 8.038 13.263 -33.133 1.00 85.62 123 TRP A N 1
ATOM 952 C CA . TRP A 1 123 ? 8.235 14.572 -32.503 1.00 85.62 123 TRP A CA 1
ATOM 953 C C . TRP A 1 123 ? 9.359 14.600 -31.479 1.00 85.62 123 TRP A C 1
ATOM 955 O O . TRP A 1 123 ? 10.135 15.559 -31.480 1.00 85.62 123 TRP A O 1
ATOM 965 N N . VAL A 1 124 ? 9.428 13.613 -30.588 1.00 86.62 124 VAL A N 1
ATOM 966 C CA . VAL A 1 124 ? 10.361 13.651 -29.452 1.00 86.62 124 VAL A CA 1
ATOM 967 C C . VAL A 1 124 ? 11.755 13.210 -29.880 1.00 86.62 124 VAL A C 1
ATOM 969 O O . VAL A 1 124 ? 12.719 13.927 -29.628 1.00 86.62 124 VAL A O 1
ATOM 972 N N . LEU A 1 125 ? 11.859 12.080 -30.580 1.00 85.56 125 LEU A N 1
ATOM 973 C CA . LEU A 1 125 ? 13.119 11.511 -31.050 1.00 85.56 125 LEU A CA 1
ATOM 974 C C . LEU A 1 125 ? 13.970 12.495 -31.883 1.00 85.56 125 LEU A C 1
ATOM 976 O O . LEU A 1 125 ? 15.126 12.711 -31.509 1.00 85.56 125 LEU A O 1
ATOM 980 N N . PRO A 1 126 ? 13.453 13.155 -32.945 1.00 84.25 126 PRO A N 1
ATOM 981 C CA . PRO A 1 126 ? 14.261 14.089 -33.733 1.00 84.25 126 PRO A CA 1
ATOM 982 C C . PRO A 1 126 ? 14.675 15.333 -32.940 1.00 84.25 126 PRO A C 1
ATOM 984 O O . PRO A 1 126 ? 15.779 15.832 -33.128 1.00 84.25 126 PRO A O 1
ATOM 987 N N . ARG A 1 127 ? 13.832 15.828 -32.022 1.00 85.56 127 ARG A N 1
ATOM 988 C CA . ARG A 1 127 ? 14.168 16.992 -31.184 1.00 85.56 127 ARG A CA 1
ATOM 989 C C . ARG A 1 127 ? 15.219 16.660 -30.133 1.00 85.56 127 ARG A C 1
ATOM 991 O O . ARG A 1 127 ? 16.123 17.460 -29.922 1.00 85.56 127 ARG A O 1
ATOM 998 N N . ALA A 1 128 ? 15.116 15.489 -29.505 1.00 82.69 128 ALA A N 1
ATOM 999 C CA . ALA A 1 128 ? 16.129 15.007 -28.577 1.00 82.69 128 ALA A CA 1
ATOM 1000 C C . ALA A 1 128 ? 17.485 14.911 -29.288 1.00 82.69 128 ALA A C 1
ATOM 1002 O O . ALA A 1 128 ? 18.468 15.474 -28.819 1.00 82.69 128 ALA A O 1
ATOM 1003 N N . LEU A 1 129 ? 17.521 14.296 -30.473 1.00 80.12 129 LEU A N 1
ATOM 1004 C CA . LEU A 1 129 ? 18.749 14.179 -31.258 1.00 80.12 129 LEU A CA 1
ATOM 1005 C C . LEU A 1 129 ? 19.277 15.528 -31.753 1.00 80.12 129 LEU A C 1
ATOM 1007 O O . LEU A 1 129 ? 20.478 15.752 -31.678 1.00 80.12 129 LEU A O 1
ATOM 1011 N N . ALA A 1 130 ? 18.416 16.452 -32.188 1.00 80.62 130 ALA A N 1
ATOM 1012 C CA . ALA A 1 130 ? 18.835 17.803 -32.567 1.00 80.62 130 ALA A CA 1
ATOM 1013 C C . ALA A 1 130 ? 19.557 18.523 -31.418 1.00 80.62 130 ALA A C 1
ATOM 1015 O O . ALA A 1 130 ? 20.593 19.148 -31.631 1.00 80.62 130 ALA A O 1
ATOM 1016 N N . VAL A 1 131 ? 19.043 18.392 -30.192 1.00 81.00 131 VAL A N 1
ATOM 1017 C CA . VAL A 1 131 ? 19.666 18.953 -28.988 1.00 81.00 131 VAL A CA 1
ATOM 1018 C C . VAL A 1 131 ? 20.988 18.251 -28.675 1.00 81.00 131 VAL A C 1
ATOM 1020 O O . VAL A 1 131 ? 22.004 18.923 -28.518 1.00 81.00 131 VAL A O 1
ATOM 1023 N N . LEU A 1 132 ? 21.012 16.918 -28.657 1.00 79.31 132 LEU A N 1
ATOM 1024 C CA . LEU A 1 132 ? 22.222 16.123 -28.413 1.00 79.31 132 LEU A CA 1
ATOM 1025 C C . LEU A 1 132 ? 23.356 16.455 -29.397 1.00 79.31 132 LEU A C 1
ATOM 1027 O O . LEU A 1 132 ? 24.511 16.576 -28.993 1.00 79.31 132 LEU A O 1
ATOM 1031 N N . LEU A 1 133 ? 23.025 16.640 -30.676 1.00 77.12 133 LEU A N 1
ATOM 1032 C CA . LEU A 1 133 ? 23.991 16.990 -31.717 1.00 77.12 133 LEU A CA 1
ATOM 1033 C C . LEU A 1 133 ? 24.389 18.471 -31.676 1.00 77.12 133 LEU A C 1
ATOM 1035 O O . LEU A 1 133 ? 25.514 18.797 -32.031 1.00 77.12 133 LEU A O 1
ATOM 1039 N N . SER A 1 134 ? 23.532 19.370 -31.180 1.00 77.81 134 SER A N 1
ATOM 1040 C CA . SER A 1 134 ? 23.869 20.798 -31.058 1.00 77.81 134 SER A CA 1
ATOM 1041 C C . SER A 1 134 ? 25.014 21.094 -30.077 1.00 77.81 134 SER A C 1
ATOM 1043 O O . SER A 1 134 ? 25.657 22.134 -30.185 1.00 77.81 134 SER A O 1
ATOM 1045 N N . PHE A 1 135 ? 25.306 20.181 -29.143 1.00 74.38 135 PHE A N 1
ATOM 1046 C CA . PHE A 1 135 ? 26.446 20.294 -28.223 1.00 74.38 135 PHE A CA 1
ATOM 1047 C C . PHE A 1 135 ? 27.791 19.902 -28.848 1.00 74.38 135 PHE A C 1
ATOM 1049 O O . PHE A 1 135 ? 28.843 20.091 -28.225 1.00 74.38 135 PHE A O 1
ATOM 1056 N N . GLN A 1 136 ? 27.783 19.345 -30.060 1.00 67.81 136 GLN A N 1
ATOM 1057 C CA . GLN A 1 136 ? 28.998 18.942 -30.754 1.00 67.81 136 GLN A CA 1
ATOM 1058 C C . GLN A 1 136 ? 29.764 20.190 -31.195 1.00 67.81 136 GLN A C 1
ATOM 1060 O O . GLN A 1 136 ? 29.337 20.940 -32.066 1.00 67.81 136 GLN A O 1
ATOM 1065 N N . HIS A 1 137 ? 30.909 20.426 -30.558 1.00 60.03 137 HIS A N 1
ATOM 1066 C CA . HIS A 1 137 ? 31.859 21.439 -30.998 1.00 60.03 137 HIS A CA 1
ATOM 1067 C C . HIS A 1 137 ? 32.669 20.865 -32.170 1.00 60.03 137 HIS A C 1
ATOM 1069 O O . HIS A 1 137 ? 33.010 19.683 -32.139 1.00 60.03 137 HIS A O 1
ATOM 1075 N N . ASN A 1 138 ? 33.007 21.701 -33.160 1.00 58.94 138 ASN A N 1
ATOM 1076 C CA . ASN A 1 138 ? 33.650 21.372 -34.454 1.00 58.94 138 ASN A CA 1
ATOM 1077 C C . ASN A 1 138 ? 35.040 20.680 -34.386 1.00 58.94 138 ASN A C 1
ATOM 1079 O O . ASN A 1 138 ? 35.798 20.719 -35.350 1.00 58.94 138 ASN A O 1
ATOM 1083 N N . VAL A 1 139 ? 35.414 20.101 -33.246 1.00 59.28 139 VAL A N 1
ATOM 1084 C CA . VAL A 1 139 ? 36.704 19.453 -32.974 1.00 59.28 139 VAL A CA 1
ATOM 1085 C C . VAL A 1 139 ? 36.610 17.920 -33.073 1.00 59.28 139 VAL A C 1
ATOM 1087 O O . VAL A 1 139 ? 37.634 17.269 -33.256 1.00 59.28 139 VAL A O 1
ATOM 1090 N N . PHE A 1 140 ? 35.410 17.326 -32.990 1.00 58.19 140 PHE A N 1
ATOM 1091 C CA . PHE A 1 140 ? 35.217 15.869 -33.029 1.00 58.19 140 PHE A CA 1
ATOM 1092 C C . PHE A 1 140 ? 34.251 15.444 -34.139 1.00 58.19 140 PHE A C 1
ATOM 1094 O O . PHE A 1 140 ? 33.131 15.946 -34.196 1.00 58.19 140 PHE A O 1
ATOM 1101 N N . ASP A 1 141 ? 34.650 14.465 -34.958 1.00 64.75 141 ASP A N 1
ATOM 1102 C CA . ASP A 1 141 ? 33.746 13.787 -35.892 1.00 64.75 141 ASP A CA 1
ATOM 1103 C C . ASP A 1 141 ? 32.818 12.835 -35.115 1.00 64.75 141 ASP A C 1
ATOM 1105 O O . ASP A 1 141 ? 33.288 11.867 -34.503 1.00 64.75 141 ASP A O 1
ATOM 1109 N N . PRO A 1 142 ? 31.496 13.070 -35.103 1.00 65.69 142 PRO A N 1
ATOM 1110 C CA . PRO A 1 142 ? 30.583 12.270 -34.306 1.00 65.69 142 PRO A CA 1
ATOM 1111 C C . PRO A 1 142 ? 30.361 10.887 -34.925 1.00 65.69 142 PRO A C 1
ATOM 1113 O O . PRO A 1 142 ? 29.709 10.733 -35.958 1.00 65.69 142 PRO A O 1
ATOM 1116 N N . LEU A 1 143 ? 30.862 9.848 -34.256 1.00 71.00 143 LEU A N 1
ATOM 1117 C CA . LEU A 1 143 ? 30.625 8.459 -34.640 1.00 71.00 143 LEU A CA 1
ATOM 1118 C C . LEU A 1 143 ? 29.386 7.912 -33.917 1.00 71.00 143 LEU A C 1
ATOM 1120 O O . LEU A 1 143 ? 29.462 7.460 -32.776 1.00 71.00 143 LEU A O 1
ATOM 1124 N N . ILE A 1 144 ? 28.228 7.959 -34.579 1.00 74.12 144 ILE A N 1
ATOM 1125 C CA . ILE A 1 144 ? 26.974 7.415 -34.036 1.00 74.12 144 ILE A CA 1
ATOM 1126 C C . ILE A 1 144 ? 26.861 5.929 -34.398 1.00 74.12 144 ILE A C 1
ATOM 1128 O O . ILE A 1 144 ? 26.664 5.566 -35.562 1.00 74.12 144 ILE A O 1
ATOM 1132 N N . THR A 1 145 ? 26.975 5.065 -33.388 1.00 80.62 145 THR A N 1
ATOM 1133 C CA . THR A 1 145 ? 26.782 3.614 -33.530 1.00 80.62 145 THR A CA 1
ATOM 1134 C C . THR A 1 145 ? 25.299 3.257 -33.608 1.00 80.62 145 THR A C 1
ATOM 1136 O O . THR A 1 145 ? 24.479 3.797 -32.858 1.00 80.62 145 THR A O 1
ATOM 1139 N N . ALA A 1 146 ? 24.960 2.289 -34.464 1.00 80.12 146 ALA A N 1
ATOM 1140 C CA . ALA A 1 146 ? 23.593 1.804 -34.645 1.00 80.12 146 ALA A CA 1
ATOM 1141 C C . ALA A 1 146 ? 22.936 1.345 -33.326 1.00 80.12 146 ALA A C 1
ATOM 1143 O O . ALA A 1 146 ? 21.824 1.770 -33.021 1.00 80.12 146 ALA A O 1
ATOM 1144 N N . ASP A 1 147 ? 23.624 0.550 -32.498 1.00 82.06 147 ASP A N 1
ATOM 1145 C CA . ASP A 1 147 ? 23.057 0.026 -31.241 1.00 82.06 147 ASP A CA 1
ATOM 1146 C C . ASP A 1 147 ? 22.608 1.120 -30.262 1.00 82.06 147 ASP A C 1
ATOM 1148 O O . ASP A 1 147 ? 21.523 1.031 -29.684 1.00 82.06 147 ASP A O 1
ATOM 1152 N N . LYS A 1 148 ? 23.413 2.178 -30.099 1.00 82.19 148 LYS A N 1
ATOM 1153 C CA . LYS A 1 148 ? 23.100 3.285 -29.183 1.00 82.19 148 LYS A CA 1
ATOM 1154 C C . LYS A 1 148 ? 21.889 4.072 -29.656 1.00 82.19 148 LYS A C 1
ATOM 1156 O O . LYS A 1 148 ? 21.010 4.373 -28.852 1.00 82.19 148 LYS A O 1
ATOM 1161 N N . TYR A 1 149 ? 21.832 4.358 -30.954 1.00 82.69 149 TYR A N 1
ATOM 1162 C CA . TYR A 1 149 ? 20.700 5.044 -31.558 1.00 82.69 149 TYR A CA 1
ATOM 1163 C C . TYR A 1 149 ? 19.405 4.232 -31.402 1.00 82.69 149 TYR A C 1
ATOM 1165 O O . TYR A 1 149 ? 18.414 4.719 -30.858 1.00 82.69 149 TYR A O 1
ATOM 1173 N N . PHE A 1 150 ? 19.427 2.972 -31.830 1.00 82.94 150 PHE A N 1
ATOM 1174 C CA . PHE A 1 150 ? 18.247 2.118 -31.825 1.00 82.94 150 PHE A CA 1
ATOM 1175 C C . PHE A 1 150 ? 17.797 1.726 -30.417 1.00 82.94 150 PHE A C 1
ATOM 1177 O O . PHE A 1 150 ? 16.597 1.672 -30.158 1.00 82.94 150 PHE A O 1
ATOM 1184 N N . GLY A 1 151 ? 18.732 1.508 -29.488 1.00 85.12 151 GLY A N 1
ATOM 1185 C CA . GLY A 1 151 ? 18.420 1.287 -28.077 1.00 85.12 151 GLY A CA 1
ATOM 1186 C C . GLY A 1 151 ? 17.715 2.488 -27.448 1.00 85.12 151 GLY A C 1
ATOM 1187 O O . GLY A 1 151 ? 16.688 2.318 -26.794 1.00 85.12 151 GLY A O 1
ATOM 1188 N N . PHE A 1 152 ? 18.216 3.698 -27.714 1.00 85.31 152 PHE A N 1
ATOM 1189 C CA . PHE A 1 152 ? 17.585 4.937 -27.267 1.00 85.31 152 PHE A CA 1
ATOM 1190 C C . PHE A 1 152 ? 16.183 5.118 -27.870 1.00 85.31 152 PHE A C 1
ATOM 1192 O O . PHE A 1 152 ? 15.226 5.359 -27.135 1.00 85.31 152 PHE A O 1
ATOM 1199 N N . ALA A 1 153 ? 16.029 4.926 -29.184 1.00 85.56 153 ALA A N 1
ATOM 1200 C CA . ALA A 1 153 ? 14.737 5.037 -29.861 1.00 85.56 153 ALA A CA 1
ATOM 1201 C C . ALA A 1 153 ? 13.707 4.016 -29.340 1.00 85.56 153 ALA A C 1
ATOM 1203 O O . ALA A 1 153 ? 12.572 4.385 -29.045 1.00 85.56 153 ALA A O 1
ATOM 1204 N N . ALA A 1 154 ? 14.102 2.750 -29.172 1.00 87.00 154 ALA A N 1
ATOM 1205 C CA . ALA A 1 154 ? 13.240 1.689 -28.649 1.00 87.00 154 ALA A CA 1
ATOM 1206 C C . ALA A 1 154 ? 12.750 1.991 -27.224 1.00 87.00 154 ALA A C 1
ATOM 1208 O O . ALA A 1 154 ? 11.549 1.913 -26.950 1.00 87.00 154 ALA A O 1
ATOM 1209 N N . GLN A 1 155 ? 13.665 2.380 -26.328 1.00 87.69 155 GLN A N 1
ATOM 1210 C CA . GLN A 1 155 ? 13.330 2.749 -24.952 1.00 87.69 155 GLN A CA 1
ATOM 1211 C C . GLN A 1 155 ? 12.375 3.950 -24.915 1.00 87.69 155 GLN A C 1
ATOM 1213 O O . GLN A 1 155 ? 11.394 3.936 -24.171 1.00 87.69 155 GLN A O 1
ATOM 1218 N N . LEU A 1 156 ? 12.631 4.961 -25.748 1.00 87.75 156 LEU A N 1
ATOM 1219 C CA . LEU A 1 156 ? 11.824 6.173 -25.826 1.00 87.75 156 LEU A CA 1
ATOM 1220 C C . LEU A 1 156 ? 10.402 5.891 -26.338 1.00 87.75 156 LEU A C 1
ATOM 1222 O O . LEU A 1 156 ? 9.444 6.366 -25.733 1.00 87.75 156 LEU A O 1
ATOM 1226 N N . ILE A 1 157 ? 10.244 5.082 -27.392 1.00 88.75 157 ILE A N 1
ATOM 1227 C CA . ILE A 1 157 ? 8.929 4.713 -27.947 1.00 88.75 157 ILE A CA 1
ATOM 1228 C C . ILE A 1 157 ? 8.091 3.944 -26.919 1.00 88.75 157 ILE A C 1
ATOM 1230 O O . ILE A 1 157 ? 6.931 4.294 -26.697 1.00 88.75 157 ILE A O 1
ATOM 1234 N N . ILE A 1 158 ? 8.674 2.933 -26.262 1.00 88.88 158 ILE A N 1
ATOM 1235 C CA . ILE A 1 158 ? 7.966 2.143 -25.241 1.00 88.88 158 ILE A CA 1
ATOM 1236 C C . ILE A 1 158 ? 7.547 3.042 -24.078 1.00 88.88 158 ILE A C 1
ATOM 1238 O O . ILE A 1 158 ? 6.396 3.005 -23.645 1.00 88.88 158 ILE A O 1
ATOM 1242 N N . ALA A 1 159 ? 8.465 3.864 -23.576 1.00 89.25 159 ALA A N 1
ATOM 1243 C CA . ALA A 1 159 ? 8.190 4.709 -22.429 1.00 89.25 159 ALA A CA 1
ATOM 1244 C C . ALA A 1 159 ? 7.112 5.748 -22.713 1.00 89.25 159 ALA A C 1
ATOM 1246 O O . ALA A 1 159 ? 6.202 5.905 -21.905 1.00 89.25 159 ALA A O 1
ATOM 1247 N N . PHE A 1 160 ? 7.171 6.424 -23.861 1.00 89.81 160 PHE A N 1
ATOM 1248 C CA . PHE A 1 160 ? 6.129 7.372 -24.240 1.00 89.81 160 PHE A CA 1
ATOM 1249 C C . PHE A 1 160 ? 4.781 6.687 -24.436 1.00 89.81 160 PHE A C 1
ATOM 1251 O O . PHE A 1 160 ? 3.797 7.218 -23.935 1.00 89.81 160 PHE A O 1
ATOM 1258 N N . GLY A 1 161 ? 4.734 5.504 -25.061 1.00 89.81 161 GLY A N 1
ATOM 1259 C CA . GLY A 1 161 ? 3.502 4.716 -25.179 1.00 89.81 161 GLY A CA 1
ATOM 1260 C C . GLY A 1 161 ? 2.882 4.390 -23.815 1.00 89.81 161 GLY A C 1
ATOM 1261 O O . GLY A 1 161 ? 1.695 4.623 -23.594 1.00 89.81 161 GLY A O 1
ATOM 1262 N N . VAL A 1 162 ? 3.695 3.936 -22.855 1.00 89.44 162 VAL A N 1
ATOM 1263 C CA . VAL A 1 162 ? 3.230 3.630 -21.491 1.00 89.44 162 VAL A CA 1
ATOM 1264 C C . VAL A 1 162 ? 2.812 4.893 -20.734 1.00 89.44 162 VAL A C 1
ATOM 1266 O O . VAL A 1 162 ? 1.774 4.905 -20.079 1.00 89.44 162 VAL A O 1
ATOM 1269 N N . VAL A 1 163 ? 3.582 5.980 -20.816 1.00 90.38 163 VAL A N 1
ATOM 1270 C CA . VAL A 1 163 ? 3.249 7.239 -20.131 1.00 90.38 163 VAL A CA 1
ATOM 1271 C C . VAL A 1 163 ? 1.972 7.848 -20.703 1.00 90.38 163 VAL A C 1
ATOM 1273 O O . VAL A 1 163 ? 1.181 8.408 -19.944 1.00 90.38 163 VAL A O 1
ATOM 1276 N N . THR A 1 164 ? 1.718 7.732 -22.009 1.00 92.00 164 THR A N 1
ATOM 1277 C CA . THR A 1 164 ? 0.470 8.236 -22.591 1.00 92.00 164 THR A CA 1
ATOM 1278 C C . THR A 1 164 ? -0.777 7.553 -22.054 1.00 92.00 164 THR A C 1
ATOM 1280 O O . THR A 1 164 ? -1.842 8.139 -22.179 1.00 92.00 164 THR A O 1
ATOM 1283 N N . GLU A 1 165 ? -0.676 6.409 -21.372 1.00 91.44 165 GLU A N 1
ATOM 1284 C CA . GLU A 1 165 ? -1.805 5.791 -20.662 1.00 91.44 165 GLU A CA 1
ATOM 1285 C C . GLU A 1 165 ? -2.177 6.519 -19.356 1.00 91.44 165 GLU A C 1
ATOM 1287 O O . GLU A 1 165 ? -3.270 6.319 -18.822 1.00 91.44 165 GLU A O 1
ATOM 1292 N N . LEU A 1 166 ? -1.320 7.407 -18.833 1.00 90.94 166 LEU A N 1
ATOM 1293 C CA . LEU A 1 166 ? -1.578 8.145 -17.588 1.00 90.94 166 LEU A CA 1
ATOM 1294 C C . LEU A 1 166 ? -2.922 8.905 -17.598 1.00 90.94 166 LEU A C 1
ATOM 1296 O O . LEU A 1 166 ? -3.689 8.729 -16.647 1.00 90.94 166 LEU A O 1
ATOM 1300 N N . PRO A 1 167 ? -3.269 9.711 -18.627 1.00 90.31 167 PRO A N 1
ATOM 1301 C CA . PRO A 1 167 ? -4.595 10.313 -18.754 1.00 90.31 167 PRO A CA 1
ATOM 1302 C C . PRO A 1 167 ? -5.751 9.322 -18.626 1.00 90.31 167 PRO A C 1
ATOM 1304 O O . PRO A 1 167 ? -6.721 9.614 -17.924 1.00 90.31 167 PRO A O 1
ATOM 1307 N N . LEU A 1 168 ? -5.651 8.153 -19.264 1.00 89.38 168 LEU A N 1
ATOM 1308 C CA . LEU A 1 168 ? -6.691 7.132 -19.203 1.00 89.38 168 LEU A CA 1
ATOM 1309 C C . LEU A 1 168 ? -6.828 6.585 -17.779 1.00 89.38 168 LEU A C 1
ATOM 1311 O O . LEU A 1 168 ? -7.932 6.561 -17.233 1.00 89.38 168 LEU A O 1
ATOM 1315 N N . VAL A 1 169 ? -5.711 6.210 -17.154 1.00 88.81 169 VAL A N 1
ATOM 1316 C CA . VAL A 1 169 ? -5.683 5.697 -15.776 1.00 88.81 169 VAL A CA 1
ATOM 1317 C C . VAL A 1 169 ? -6.285 6.715 -14.804 1.00 88.81 169 VAL A C 1
ATOM 1319 O O . VAL A 1 169 ? -7.131 6.365 -13.981 1.00 88.81 169 VAL A O 1
ATOM 1322 N N . VAL A 1 170 ? -5.919 7.992 -14.922 1.00 90.00 170 VAL A N 1
ATOM 1323 C CA . VAL A 1 170 ? -6.444 9.072 -14.073 1.00 90.00 170 VAL A CA 1
ATOM 1324 C C . VAL A 1 170 ? -7.945 9.279 -14.273 1.00 90.00 170 VAL A C 1
ATOM 1326 O O . VAL A 1 170 ? -8.674 9.434 -13.293 1.00 90.00 170 VAL A O 1
ATOM 1329 N N . VAL A 1 171 ? -8.430 9.251 -15.517 1.00 87.38 171 VAL A N 1
ATOM 1330 C CA . VAL A 1 171 ? -9.867 9.328 -15.819 1.00 87.38 171 VAL A CA 1
ATOM 1331 C C . VAL A 1 171 ? -10.623 8.195 -15.140 1.00 87.38 171 VAL A C 1
ATOM 1333 O O . VAL A 1 171 ? -11.667 8.436 -14.538 1.00 87.38 171 VAL A O 1
ATOM 1336 N N . ILE A 1 172 ? -10.088 6.978 -15.187 1.00 83.12 172 ILE A N 1
ATOM 1337 C CA . ILE A 1 172 ? -10.705 5.810 -14.555 1.00 83.12 172 ILE A CA 1
ATOM 1338 C C . ILE A 1 172 ? -10.748 5.988 -13.036 1.00 83.12 172 ILE A C 1
ATOM 1340 O O . ILE A 1 172 ? -11.814 5.871 -12.438 1.00 83.12 172 ILE A O 1
ATOM 1344 N N . LEU A 1 173 ? -9.629 6.359 -12.410 1.00 86.19 173 LEU A N 1
ATOM 1345 C CA . LEU A 1 173 ? -9.576 6.626 -10.969 1.00 86.19 173 LEU A CA 1
ATOM 1346 C C . LEU A 1 173 ? -10.536 7.750 -10.541 1.00 86.19 173 LEU A C 1
ATOM 1348 O O . LEU A 1 173 ? -11.107 7.693 -9.448 1.00 86.19 173 LEU A O 1
ATOM 1352 N N . ALA A 1 174 ? -10.749 8.747 -11.403 1.00 87.00 174 ALA A N 1
ATOM 1353 C CA . ALA A 1 174 ? -11.718 9.815 -11.182 1.00 87.00 174 ALA A CA 1
ATOM 1354 C C . ALA A 1 174 ? -13.175 9.334 -11.310 1.00 87.00 174 ALA A C 1
ATOM 1356 O O . ALA A 1 174 ? -14.030 9.782 -10.544 1.00 87.00 174 ALA A O 1
ATOM 1357 N N . ILE A 1 175 ? -13.471 8.400 -12.226 1.00 80.25 175 ILE A N 1
ATOM 1358 C CA . ILE A 1 175 ? -14.792 7.751 -12.332 1.00 80.25 175 ILE A CA 1
ATOM 1359 C C . ILE A 1 175 ? -15.093 6.949 -11.059 1.00 80.25 175 ILE A C 1
ATOM 1361 O O . ILE A 1 175 ? -16.181 7.095 -10.505 1.00 80.25 175 ILE A O 1
ATOM 1365 N N . LEU A 1 176 ? -14.108 6.199 -10.550 1.00 78.50 176 LEU A N 1
ATOM 1366 C CA . LEU A 1 176 ? -14.212 5.412 -9.311 1.00 78.50 176 LEU A CA 1
ATOM 1367 C C . LEU A 1 176 ? -14.344 6.272 -8.044 1.00 78.50 176 LEU A C 1
ATOM 1369 O O . LEU A 1 176 ? -14.644 5.760 -6.969 1.00 78.50 176 LEU A O 1
ATOM 1373 N N . GLY A 1 177 ? -14.093 7.580 -8.142 1.00 81.56 177 GLY A N 1
ATOM 1374 C CA . GLY A 1 177 ? -14.092 8.488 -6.997 1.00 81.56 177 GLY A CA 1
ATOM 1375 C C . GLY A 1 177 ? -12.884 8.326 -6.069 1.00 81.56 177 GLY A C 1
ATOM 1376 O O . GLY A 1 177 ? -12.895 8.888 -4.977 1.00 81.56 177 GLY A O 1
ATOM 1377 N N . LEU A 1 178 ? -11.844 7.599 -6.498 1.00 83.75 178 LEU A N 1
ATOM 1378 C CA . LEU A 1 178 ? -10.586 7.448 -5.755 1.00 83.75 178 LEU A CA 1
ATOM 1379 C C . LEU A 1 178 ? -9.731 8.718 -5.820 1.00 83.75 178 LEU A C 1
ATOM 1381 O O . LEU A 1 178 ? -8.958 9.000 -4.907 1.00 83.75 178 LEU A O 1
ATOM 1385 N N . VAL A 1 179 ? -9.860 9.484 -6.907 1.00 87.88 179 VAL A N 1
ATOM 1386 C CA . VAL A 1 179 ? -9.055 10.678 -7.169 1.00 87.88 179 VAL A CA 1
ATOM 1387 C C . VAL A 1 179 ? -9.953 11.840 -7.584 1.00 87.88 179 VAL A C 1
ATOM 1389 O O . VAL A 1 179 ? -10.817 11.689 -8.444 1.00 87.88 179 VAL A O 1
ATOM 1392 N N . THR A 1 180 ? -9.724 13.023 -7.007 1.00 89.06 180 THR A N 1
ATOM 1393 C CA . THR A 1 180 ? -10.374 14.273 -7.432 1.00 89.06 180 THR A CA 1
ATOM 1394 C C . THR A 1 180 ? -9.392 15.161 -8.214 1.00 89.06 180 THR A C 1
ATOM 1396 O O . THR A 1 180 ? -8.190 15.158 -7.927 1.00 89.06 180 THR A O 1
ATOM 1399 N N . PRO A 1 181 ? -9.858 15.996 -9.163 1.00 88.81 181 PRO A N 1
ATOM 1400 C CA . PRO A 1 181 ? -9.032 16.981 -9.864 1.00 88.81 181 PRO A CA 1
ATOM 1401 C C . PRO A 1 181 ? -8.350 17.948 -8.893 1.00 88.81 181 PRO A C 1
ATOM 1403 O O . PRO A 1 181 ? -7.246 18.414 -9.147 1.00 88.81 181 PRO A O 1
ATOM 1406 N N . GLN A 1 182 ? -8.991 18.223 -7.754 1.00 89.62 182 GLN A N 1
ATOM 1407 C CA . GLN A 1 182 ? -8.453 19.065 -6.684 1.00 89.62 182 GLN A CA 1
ATOM 1408 C C . GLN A 1 182 ? -7.273 18.391 -5.976 1.00 89.62 182 GLN A C 1
ATOM 1410 O O . GLN A 1 182 ? -6.272 19.049 -5.699 1.00 89.62 182 GLN A O 1
ATOM 1415 N N . PHE A 1 183 ? -7.364 17.080 -5.722 1.00 89.25 183 PHE A N 1
ATOM 1416 C CA . PHE A 1 183 ? -6.267 16.293 -5.162 1.00 89.25 183 PHE A CA 1
ATOM 1417 C C . PHE A 1 183 ? -5.059 16.259 -6.109 1.00 89.25 183 PHE A C 1
ATOM 1419 O O . PHE A 1 183 ? -3.938 16.529 -5.680 1.00 89.25 183 PHE A O 1
ATOM 1426 N N . LEU A 1 184 ? -5.286 16.025 -7.407 1.00 89.00 184 LEU A N 1
ATOM 1427 C CA . LEU A 1 184 ? -4.221 16.058 -8.417 1.00 89.00 184 LEU A CA 1
ATOM 1428 C C . LEU A 1 184 ? -3.597 17.454 -8.544 1.00 89.00 184 LEU A C 1
ATOM 1430 O O . LEU A 1 184 ? -2.378 17.598 -8.506 1.00 89.00 184 LEU A O 1
ATOM 1434 N N . ALA A 1 185 ? -4.421 18.503 -8.600 1.00 90.00 185 ALA A N 1
ATOM 1435 C CA . ALA A 1 185 ? -3.938 19.877 -8.687 1.00 90.00 185 ALA A CA 1
ATOM 1436 C C . ALA A 1 185 ? -3.119 20.297 -7.452 1.00 90.00 185 ALA A C 1
ATOM 1438 O O . ALA A 1 185 ? -2.137 21.025 -7.594 1.00 90.00 185 ALA A O 1
ATOM 1439 N N . ARG A 1 186 ? -3.466 19.819 -6.250 1.00 91.56 186 ARG A N 1
ATOM 1440 C CA . ARG A 1 186 ? -2.684 20.069 -5.026 1.00 91.56 186 ARG A CA 1
ATOM 1441 C C . ARG A 1 186 ? -1.320 19.369 -5.054 1.00 91.56 186 ARG A C 1
ATOM 1443 O O . ARG A 1 186 ? -0.354 19.885 -4.495 1.00 91.56 186 ARG A O 1
ATOM 1450 N N . ASN A 1 187 ? -1.227 18.231 -5.738 1.00 91.44 187 ASN A N 1
ATOM 1451 C CA . ASN A 1 187 ? -0.037 17.383 -5.774 1.00 91.44 187 ASN A CA 1
ATOM 1452 C C . ASN A 1 187 ? 0.855 17.587 -7.018 1.00 91.44 187 ASN A C 1
ATOM 1454 O O . ASN A 1 187 ? 1.765 16.791 -7.247 1.00 91.44 187 ASN A O 1
ATOM 1458 N N . ARG A 1 188 ? 0.690 18.693 -7.762 1.00 92.50 188 ARG A N 1
ATOM 1459 C CA . ARG A 1 188 ? 1.506 19.048 -8.948 1.00 92.50 188 ARG A CA 1
ATOM 1460 C C . ARG A 1 188 ? 3.015 18.978 -8.711 1.00 92.50 188 ARG A C 1
ATOM 1462 O O . ARG A 1 188 ? 3.746 18.496 -9.568 1.00 92.50 188 ARG A O 1
ATOM 1469 N N . ARG A 1 189 ? 3.483 19.403 -7.531 1.00 92.44 189 ARG A N 1
ATOM 1470 C CA . ARG A 1 189 ? 4.911 19.351 -7.164 1.00 92.44 189 ARG A CA 1
ATOM 1471 C C . ARG A 1 189 ? 5.493 17.934 -7.217 1.00 92.44 189 ARG A C 1
ATOM 1473 O O . ARG A 1 189 ? 6.637 17.760 -7.616 1.00 92.44 189 ARG A O 1
ATOM 1480 N N . TYR A 1 190 ? 4.695 16.927 -6.859 1.00 91.12 190 TYR A N 1
ATOM 1481 C CA . TYR A 1 190 ? 5.118 15.529 -6.911 1.00 91.12 190 TYR A CA 1
ATOM 1482 C C . TYR A 1 190 ? 5.118 15.009 -8.346 1.00 91.12 190 TYR A C 1
ATOM 1484 O O . TYR A 1 190 ? 6.041 14.302 -8.727 1.00 91.12 190 TYR A O 1
ATOM 1492 N N . ALA A 1 191 ? 4.138 15.403 -9.164 1.00 87.88 191 ALA A N 1
ATOM 1493 C CA . ALA A 1 191 ? 4.108 15.041 -10.579 1.00 87.88 191 ALA A CA 1
ATOM 1494 C C . ALA A 1 191 ? 5.315 15.601 -11.345 1.00 87.88 191 ALA A C 1
ATOM 1496 O O . ALA A 1 191 ? 5.915 14.880 -12.134 1.00 87.88 191 ALA A O 1
ATOM 1497 N N . ILE A 1 192 ? 5.726 16.841 -11.050 1.00 90.44 192 ILE A N 1
ATOM 1498 C CA . ILE A 1 192 ? 6.950 17.430 -11.612 1.00 90.44 192 ILE A CA 1
ATOM 1499 C C . ILE A 1 192 ? 8.174 16.600 -11.198 1.00 90.44 192 ILE A C 1
ATOM 1501 O O . ILE A 1 192 ? 8.954 16.205 -12.060 1.00 90.44 192 ILE A O 1
ATOM 1505 N N . ALA A 1 193 ? 8.302 16.245 -9.914 1.00 90.81 193 ALA A N 1
ATOM 1506 C CA . ALA A 1 193 ? 9.404 15.405 -9.439 1.00 90.81 193 ALA A CA 1
ATOM 1507 C C . ALA A 1 193 ? 9.434 14.024 -10.124 1.00 90.81 193 ALA A C 1
ATOM 1509 O O . ALA A 1 193 ? 10.486 13.598 -10.593 1.00 90.81 193 ALA A O 1
ATOM 1510 N N . PHE A 1 194 ? 8.288 13.349 -10.255 1.00 90.12 194 PHE A N 1
ATOM 1511 C CA . PHE A 1 194 ? 8.203 12.066 -10.961 1.00 90.12 194 PHE A CA 1
ATOM 1512 C C . PHE A 1 194 ? 8.502 12.196 -12.457 1.00 90.12 194 PHE A C 1
ATOM 1514 O O . PHE A 1 194 ? 9.191 11.342 -13.005 1.00 90.12 194 PHE A O 1
ATOM 1521 N N . SER A 1 195 ? 8.045 13.268 -13.112 1.00 89.06 195 SER A N 1
ATOM 1522 C CA . SER A 1 195 ? 8.369 13.530 -14.519 1.00 89.06 195 SER A CA 1
ATOM 1523 C C . SER A 1 195 ? 9.859 13.801 -14.728 1.00 89.06 195 SER A C 1
ATOM 1525 O O . SER A 1 195 ? 10.418 13.338 -15.715 1.00 89.06 195 SER A O 1
ATOM 1527 N N . ALA A 1 196 ? 10.524 14.462 -13.775 1.00 88.50 196 ALA A N 1
ATOM 1528 C CA . ALA A 1 196 ? 11.966 14.669 -13.800 1.00 88.50 196 ALA A CA 1
ATOM 1529 C C . ALA A 1 196 ? 12.722 13.342 -13.630 1.00 88.50 196 ALA A C 1
ATOM 1531 O O . ALA A 1 196 ? 13.633 13.060 -14.399 1.00 88.50 196 ALA A O 1
ATOM 1532 N N . VAL A 1 197 ? 12.311 12.487 -12.685 1.00 89.44 197 VAL A N 1
ATOM 1533 C CA . VAL A 1 197 ? 12.909 11.150 -12.511 1.00 89.44 197 VAL A CA 1
ATOM 1534 C C . VAL A 1 197 ? 12.709 10.291 -13.760 1.00 89.44 197 VAL A C 1
ATOM 1536 O O . VAL A 1 197 ? 13.657 9.676 -14.236 1.00 89.44 197 VAL A O 1
ATOM 1539 N N . ALA A 1 198 ? 11.502 10.276 -14.328 1.00 86.62 198 ALA A N 1
ATOM 1540 C CA . ALA A 1 198 ? 11.224 9.544 -15.559 1.00 86.62 198 ALA A CA 1
ATOM 1541 C C . ALA A 1 198 ? 12.064 10.076 -16.730 1.00 86.62 198 ALA A C 1
ATOM 1543 O O . ALA A 1 198 ? 12.697 9.289 -17.426 1.00 86.62 198 ALA A O 1
ATOM 1544 N N . ALA A 1 199 ? 12.144 11.398 -16.910 1.00 86.44 199 ALA A N 1
ATOM 1545 C CA . ALA A 1 199 ? 12.981 12.011 -17.937 1.00 86.44 199 ALA A CA 1
ATOM 1546 C C . ALA A 1 199 ? 14.471 11.683 -17.745 1.00 86.44 199 ALA A C 1
ATOM 1548 O O . ALA A 1 199 ? 15.141 11.385 -18.723 1.00 86.44 199 ALA A O 1
ATOM 1549 N N . ALA A 1 200 ? 14.974 11.663 -16.508 1.00 85.62 200 ALA A N 1
ATOM 1550 C CA . ALA A 1 200 ? 16.363 11.312 -16.203 1.00 85.62 200 ALA A CA 1
ATOM 1551 C C . ALA A 1 200 ? 16.696 9.831 -16.462 1.00 85.62 200 ALA A C 1
ATOM 1553 O O . ALA A 1 200 ? 17.847 9.499 -16.723 1.00 85.62 200 ALA A O 1
ATOM 1554 N N . LEU A 1 201 ? 15.708 8.933 -16.376 1.00 84.12 201 LEU A N 1
ATOM 1555 C CA . LEU A 1 201 ? 15.875 7.515 -16.718 1.00 84.12 201 LEU A CA 1
ATOM 1556 C C . LEU A 1 201 ? 15.798 7.260 -18.231 1.00 84.12 201 LEU A C 1
ATOM 1558 O O . LEU A 1 201 ? 16.317 6.253 -18.711 1.00 84.12 201 LEU A O 1
ATOM 1562 N N . LEU A 1 202 ? 15.095 8.128 -18.962 1.00 79.06 202 LEU A N 1
ATOM 1563 C CA . LEU A 1 202 ? 14.797 7.977 -20.389 1.00 79.06 202 LEU A CA 1
ATOM 1564 C C . LEU A 1 202 ? 15.785 8.711 -21.288 1.00 79.06 202 LEU A C 1
ATOM 1566 O O . LEU A 1 202 ? 16.149 8.200 -22.347 1.00 79.06 202 LEU A O 1
ATOM 1570 N N . ALA A 1 203 ? 16.197 9.905 -20.880 1.00 72.50 203 ALA A N 1
ATOM 1571 C CA . ALA A 1 203 ? 17.227 10.668 -21.548 1.00 72.50 203 ALA A CA 1
ATOM 1572 C C . ALA A 1 203 ? 18.615 10.222 -21.060 1.00 72.50 203 ALA A C 1
ATOM 1574 O O . ALA A 1 203 ? 18.762 9.775 -19.919 1.00 72.50 203 ALA A O 1
ATOM 1575 N N . PRO A 1 204 ? 19.657 10.370 -21.893 1.00 67.88 204 PRO A N 1
ATOM 1576 C CA . PRO A 1 204 ? 21.028 10.390 -21.398 1.00 67.88 204 PRO A CA 1
ATOM 1577 C C . PRO A 1 204 ? 21.208 11.434 -20.270 1.00 67.88 204 PRO A C 1
ATOM 1579 O O . PRO A 1 204 ? 20.346 12.292 -20.070 1.00 67.88 204 PRO A O 1
ATOM 1582 N N . PRO A 1 205 ? 22.305 11.361 -19.488 1.00 63.44 205 PRO A N 1
ATOM 1583 C CA . PRO A 1 205 ? 22.527 12.216 -18.321 1.00 63.44 205 PRO A CA 1
ATOM 1584 C C . PRO A 1 205 ? 22.938 13.646 -18.725 1.00 63.44 205 PRO A C 1
ATOM 1586 O O . PRO A 1 205 ? 23.971 14.155 -18.295 1.00 63.44 205 PRO A O 1
ATOM 1589 N N . ASP A 1 206 ? 22.142 14.298 -19.571 1.00 74.81 206 ASP A N 1
ATOM 1590 C CA . ASP A 1 206 ? 22.294 15.684 -19.986 1.00 74.81 206 ASP A CA 1
ATOM 1591 C C . ASP A 1 206 ? 21.061 16.510 -19.582 1.00 74.81 206 ASP A C 1
ATOM 1593 O O . ASP A 1 206 ? 19.907 16.147 -19.818 1.00 74.81 206 ASP A O 1
ATOM 1597 N N . ALA A 1 207 ? 21.307 17.657 -18.940 1.00 78.25 207 ALA A N 1
ATOM 1598 C CA . ALA A 1 207 ? 20.248 18.471 -18.344 1.00 78.25 207 ALA A CA 1
ATOM 1599 C C . ALA A 1 207 ? 19.252 19.015 -19.385 1.00 78.25 207 ALA A C 1
ATOM 1601 O O . ALA A 1 207 ? 18.075 19.191 -19.076 1.00 78.25 207 ALA A O 1
ATOM 1602 N N . VAL A 1 208 ? 19.700 19.271 -20.619 1.00 81.38 208 VAL A N 1
ATOM 1603 C CA . VAL A 1 208 ? 18.851 19.873 -21.657 1.00 81.38 208 VAL A CA 1
ATOM 1604 C C . VAL A 1 208 ? 17.912 18.845 -22.281 1.00 81.38 208 VAL A C 1
ATOM 1606 O O . VAL A 1 208 ? 16.716 19.126 -22.365 1.00 81.38 208 VAL A O 1
ATOM 1609 N N . SER A 1 209 ? 18.379 17.643 -22.638 1.00 79.69 209 SER A N 1
ATOM 1610 C CA . SER A 1 209 ? 17.470 16.587 -23.111 1.00 79.69 209 SER A CA 1
ATOM 1611 C C . SER A 1 209 ? 16.538 16.111 -22.000 1.00 79.69 209 SER A C 1
ATOM 1613 O O . SER A 1 209 ? 15.361 15.872 -22.266 1.00 79.69 209 SER A O 1
ATOM 1615 N N . MET A 1 210 ? 17.005 16.065 -20.747 1.00 85.94 210 MET A N 1
ATOM 1616 C CA . MET A 1 210 ? 16.145 15.793 -19.592 1.00 85.94 210 MET A CA 1
ATOM 1617 C C . MET A 1 210 ? 15.013 16.828 -19.472 1.00 85.94 210 MET A C 1
ATOM 1619 O O . MET A 1 210 ? 13.847 16.450 -19.353 1.00 85.94 210 MET A O 1
ATOM 1623 N N . LEU A 1 211 ? 15.317 18.130 -19.542 1.00 86.31 211 LEU A N 1
ATOM 1624 C CA . LEU A 1 211 ? 14.300 19.189 -19.486 1.00 86.31 211 LEU A CA 1
ATOM 1625 C C . LEU A 1 211 ? 13.345 19.137 -20.685 1.00 86.31 211 LEU A C 1
ATOM 1627 O O . LEU A 1 211 ? 12.134 19.270 -20.507 1.00 86.31 211 LEU A O 1
ATOM 1631 N N . LEU A 1 212 ? 13.869 18.892 -21.888 1.00 84.75 212 LEU A N 1
ATOM 1632 C CA . LEU A 1 212 ? 13.070 18.741 -23.103 1.00 84.75 212 LEU A CA 1
ATOM 1633 C C . LEU A 1 212 ? 12.079 17.575 -22.982 1.00 84.75 212 LEU A C 1
ATOM 1635 O O . LEU A 1 212 ? 10.925 17.720 -23.378 1.00 84.75 212 LEU A O 1
ATOM 1639 N N . MET A 1 213 ? 12.506 16.440 -22.417 1.00 83.06 213 MET A N 1
ATOM 1640 C CA . MET A 1 213 ? 11.643 15.277 -22.184 1.00 83.06 213 MET A CA 1
ATOM 1641 C C . MET A 1 213 ? 10.681 15.470 -21.014 1.00 83.06 213 MET A C 1
ATOM 1643 O O . MET A 1 213 ? 9.591 14.905 -21.025 1.00 83.06 213 MET A O 1
ATOM 1647 N N . MET A 1 214 ? 11.023 16.297 -20.029 1.00 88.62 214 MET A N 1
ATOM 1648 C CA . MET A 1 214 ? 10.133 16.603 -18.910 1.00 88.62 214 MET A CA 1
ATOM 1649 C C . MET A 1 214 ? 8.872 17.359 -19.364 1.00 88.62 214 MET A C 1
ATOM 1651 O O . MET A 1 214 ? 7.787 17.096 -18.848 1.00 88.62 214 MET A O 1
ATOM 1655 N N . VAL A 1 215 ? 8.985 18.259 -20.352 1.00 88.69 215 VAL A N 1
ATOM 1656 C CA . VAL A 1 215 ? 7.861 19.065 -20.873 1.00 88.69 215 VAL A CA 1
ATOM 1657 C C . VAL A 1 215 ? 6.671 18.216 -21.352 1.00 88.69 215 VAL A C 1
ATOM 1659 O O . VAL A 1 215 ? 5.563 18.442 -20.861 1.00 88.69 215 VAL A O 1
ATOM 1662 N N . PRO A 1 216 ? 6.827 17.241 -22.269 1.00 87.06 216 PRO A N 1
ATOM 1663 C CA . PRO A 1 216 ? 5.703 16.431 -22.725 1.00 87.06 216 PRO A CA 1
ATOM 1664 C C . PRO A 1 216 ? 5.140 15.520 -21.624 1.00 87.06 216 PRO A C 1
ATOM 1666 O O . PRO A 1 216 ? 3.926 15.341 -21.566 1.00 87.06 216 PRO A O 1
ATOM 1669 N N . LEU A 1 217 ? 5.971 15.004 -20.710 1.00 89.69 217 LEU A N 1
ATOM 1670 C CA . LEU A 1 217 ? 5.497 14.224 -19.555 1.00 89.69 217 LEU A CA 1
ATOM 1671 C C . LEU A 1 217 ? 4.611 15.076 -18.631 1.00 89.69 217 LEU A C 1
ATOM 1673 O O . LEU A 1 217 ? 3.542 14.642 -18.198 1.00 89.69 217 LEU A O 1
ATOM 1677 N N . TRP A 1 218 ? 5.034 16.312 -18.359 1.00 91.44 218 TRP A N 1
ATOM 1678 C CA . TRP A 1 218 ? 4.265 17.270 -17.570 1.00 91.44 218 TRP A CA 1
ATOM 1679 C C . TRP A 1 218 ? 2.965 17.683 -18.271 1.00 91.44 218 TRP A C 1
ATOM 1681 O O . TRP A 1 218 ? 1.912 17.747 -17.636 1.00 91.44 218 TRP A O 1
ATOM 1691 N N . LEU A 1 219 ? 3.003 17.887 -19.590 1.00 91.44 219 LEU A N 1
ATOM 1692 C CA . LEU A 1 219 ? 1.819 18.210 -20.385 1.00 91.44 219 LEU A CA 1
ATOM 1693 C C . LEU A 1 219 ? 0.788 17.074 -20.354 1.00 91.44 219 LEU A C 1
ATOM 1695 O O . LEU A 1 219 ? -0.399 17.338 -20.169 1.00 91.44 219 LEU A O 1
ATOM 1699 N N . LEU A 1 220 ? 1.221 15.813 -20.457 1.00 91.06 220 LEU A N 1
ATOM 1700 C CA . LEU A 1 220 ? 0.335 14.651 -20.317 1.00 91.06 220 LEU A CA 1
ATOM 1701 C C . LEU A 1 220 ? -0.328 14.598 -18.935 1.00 91.06 220 LEU A C 1
ATOM 1703 O O . LEU A 1 220 ? -1.515 14.280 -18.826 1.00 91.06 220 LEU A O 1
ATOM 1707 N N . TYR A 1 221 ? 0.401 14.970 -17.882 1.00 91.75 221 TYR A N 1
ATOM 1708 C CA . TYR A 1 221 ? -0.179 15.096 -16.549 1.00 91.75 221 TYR A CA 1
ATOM 1709 C C . TYR A 1 221 ? -1.239 16.207 -16.481 1.00 91.75 221 TYR A C 1
ATOM 1711 O O . TYR A 1 221 ? -2.308 16.000 -15.905 1.00 91.75 221 TYR A O 1
ATOM 1719 N N . GLU A 1 222 ? -1.021 17.353 -17.124 1.00 93.19 222 GLU A N 1
ATOM 1720 C CA . GLU A 1 222 ? -2.016 18.433 -17.153 1.00 93.19 222 GLU A CA 1
ATOM 1721 C C . GLU A 1 222 ? -3.287 18.038 -17.915 1.00 93.19 222 GLU A C 1
ATOM 1723 O O . GLU A 1 222 ? -4.406 18.284 -17.454 1.00 93.19 222 GLU A O 1
ATOM 1728 N N . VAL A 1 223 ? -3.119 17.345 -19.045 1.00 92.94 223 VAL A N 1
ATOM 1729 C CA . VAL A 1 223 ? -4.228 16.759 -19.809 1.00 92.94 223 VAL A CA 1
ATOM 1730 C C . VAL A 1 223 ? -5.018 15.785 -18.932 1.00 92.94 223 VAL A C 1
ATOM 1732 O O . VAL A 1 223 ? -6.248 15.825 -18.930 1.00 92.94 223 VAL A O 1
ATOM 1735 N N . SER A 1 224 ? -4.341 14.973 -18.112 1.00 90.62 224 SER A N 1
ATOM 1736 C CA . SER A 1 224 ? -5.004 14.046 -17.186 1.00 90.62 224 SER A CA 1
ATOM 1737 C C . SER A 1 224 ? -5.891 14.767 -16.156 1.00 90.62 224 SER A C 1
ATOM 1739 O O . SER A 1 224 ? -7.030 14.351 -15.921 1.00 90.62 224 SER A O 1
ATOM 1741 N N . ILE A 1 225 ? -5.42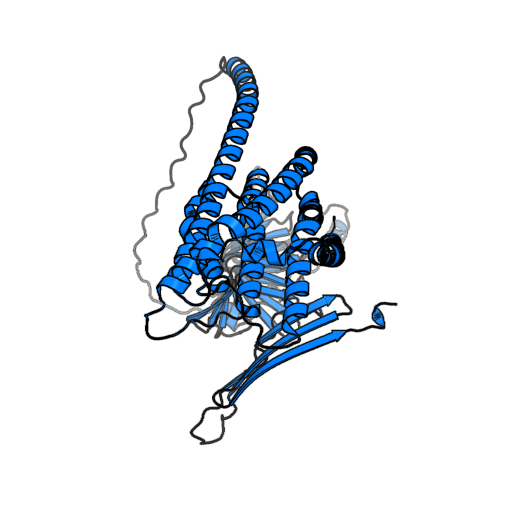9 15.901 -15.606 1.00 92.44 225 ILE A N 1
ATOM 1742 C CA . ILE A 1 225 ? -6.205 16.743 -14.679 1.00 92.44 225 ILE A CA 1
ATOM 1743 C C . ILE A 1 225 ? -7.428 17.326 -15.387 1.00 92.44 225 ILE A C 1
ATOM 1745 O O . ILE A 1 225 ? -8.532 17.323 -14.832 1.00 92.44 225 ILE A O 1
ATOM 1749 N N . TRP A 1 226 ? -7.248 17.813 -16.615 1.00 93.00 226 TRP A N 1
ATOM 1750 C CA . TRP A 1 226 ? -8.334 18.380 -17.405 1.00 93.00 226 TRP A CA 1
ATOM 1751 C C . TRP A 1 226 ? -9.417 17.339 -17.715 1.00 93.00 226 TRP A C 1
ATOM 1753 O O . TRP A 1 226 ? -10.604 17.592 -17.488 1.00 93.00 226 TRP A O 1
ATOM 1763 N N . CYS A 1 227 ? -9.028 16.134 -18.136 1.00 89.69 227 CYS A N 1
ATOM 1764 C CA . CYS A 1 227 ? -9.956 15.030 -18.364 1.00 89.69 227 CYS A CA 1
ATOM 1765 C C . CYS A 1 227 ? -10.712 14.642 -17.080 1.00 89.69 227 CYS A C 1
ATOM 1767 O O . CYS A 1 227 ? -11.939 14.503 -17.111 1.00 89.69 227 CYS A O 1
ATOM 1769 N N . ALA A 1 228 ? -10.022 14.552 -15.936 1.00 89.81 228 ALA A N 1
ATOM 1770 C CA . ALA A 1 228 ? -10.657 14.290 -14.642 1.00 89.81 228 ALA A CA 1
ATOM 1771 C C . ALA A 1 228 ? -11.678 15.380 -14.265 1.00 89.81 228 ALA A C 1
ATOM 1773 O O . ALA A 1 228 ? -12.776 15.079 -13.787 1.00 89.81 228 ALA A O 1
ATOM 1774 N N . TRP A 1 229 ? -11.366 16.652 -14.533 1.00 92.00 229 TRP A N 1
ATOM 1775 C CA . TRP A 1 229 ? -12.286 17.767 -14.298 1.00 92.00 229 TRP A CA 1
ATOM 1776 C C . TRP A 1 229 ? -13.551 17.680 -15.159 1.00 92.00 229 TRP A C 1
ATOM 1778 O O . TRP A 1 229 ? -14.659 17.898 -14.655 1.00 92.00 229 TRP A O 1
ATOM 1788 N N . VAL A 1 230 ? -13.421 17.317 -16.441 1.00 90.44 230 VAL A N 1
ATOM 1789 C CA . VAL A 1 230 ? -14.573 17.120 -17.339 1.00 90.44 230 VAL A CA 1
ATOM 1790 C C . VAL A 1 230 ? -15.483 16.002 -16.820 1.00 90.44 230 VAL A C 1
ATOM 1792 O O . VAL A 1 230 ? -16.710 16.167 -16.801 1.00 90.44 230 VAL A O 1
ATOM 1795 N N . VAL A 1 231 ? -14.903 14.888 -16.367 1.00 87.19 231 VAL A N 1
ATOM 1796 C CA . VAL A 1 231 ? -15.642 13.749 -15.800 1.00 87.19 231 VAL A CA 1
ATOM 1797 C C . VAL A 1 231 ? -16.393 14.157 -14.536 1.00 87.19 231 VAL A C 1
ATOM 1799 O O . VAL A 1 231 ? -17.605 13.936 -14.439 1.00 87.19 231 VAL A O 1
ATOM 1802 N N . GLU A 1 232 ? -15.726 14.824 -13.594 1.00 86.62 232 GLU A N 1
ATOM 1803 C CA . GLU A 1 232 ? -16.366 15.237 -12.346 1.00 86.62 232 GLU A CA 1
ATOM 1804 C C . GLU A 1 232 ? -17.470 16.280 -12.581 1.00 86.62 232 GLU A C 1
ATOM 1806 O O . GLU A 1 232 ? -18.550 16.195 -11.989 1.00 86.62 232 GLU A O 1
ATOM 1811 N N . LYS A 1 233 ? -17.266 17.223 -13.509 1.00 87.06 233 LYS A N 1
ATOM 1812 C CA . LYS A 1 233 ? -18.295 18.199 -13.901 1.00 87.06 233 LYS A CA 1
ATOM 1813 C C . LYS A 1 233 ? -19.541 17.514 -14.466 1.00 87.06 233 LYS A C 1
ATOM 1815 O O . LYS A 1 233 ? -20.659 17.926 -14.146 1.00 87.06 233 LYS A O 1
ATOM 1820 N N . ARG A 1 234 ? -19.378 16.462 -15.278 1.00 83.31 234 ARG A N 1
ATOM 1821 C CA . ARG A 1 234 ? -20.499 15.656 -15.798 1.00 83.31 234 ARG A CA 1
ATOM 1822 C C . ARG A 1 234 ? -21.209 14.884 -14.681 1.00 83.31 234 ARG A C 1
ATOM 1824 O O . ARG A 1 234 ? -22.439 14.885 -14.652 1.00 83.31 234 ARG A O 1
ATOM 1831 N N . ARG A 1 235 ? -20.467 14.304 -13.731 1.00 80.94 235 ARG A N 1
ATOM 1832 C CA . ARG A 1 235 ? -21.028 13.596 -12.565 1.00 80.94 235 ARG A CA 1
ATOM 1833 C C . ARG A 1 235 ? -21.841 14.529 -11.663 1.00 80.94 235 ARG A C 1
ATOM 1835 O O . ARG A 1 235 ? -22.992 14.226 -11.361 1.00 80.94 235 ARG A O 1
ATOM 1842 N N . ARG A 1 236 ? -21.304 15.711 -11.332 1.00 82.06 236 ARG A N 1
ATOM 1843 C CA . ARG A 1 236 ? -22.005 16.742 -10.541 1.00 82.06 236 ARG A CA 1
ATOM 1844 C C . ARG A 1 236 ? -23.280 17.242 -11.229 1.00 82.06 236 ARG A C 1
ATOM 1846 O O . ARG A 1 236 ? -24.267 17.510 -10.554 1.00 82.06 236 ARG A O 1
ATOM 1853 N N . ARG A 1 237 ? -23.290 17.358 -12.566 1.00 83.00 237 ARG A N 1
ATOM 1854 C CA . ARG A 1 237 ? -24.500 17.719 -13.334 1.00 83.00 237 ARG A CA 1
ATOM 1855 C C . ARG A 1 237 ? -25.590 16.646 -13.246 1.00 83.00 237 ARG A C 1
ATOM 1857 O O . ARG A 1 237 ? -26.744 17.006 -13.052 1.00 83.00 237 ARG A O 1
ATOM 1864 N N . ARG A 1 238 ? -25.232 15.359 -13.333 1.00 78.75 238 ARG A N 1
ATOM 1865 C CA . ARG A 1 238 ? -26.186 14.242 -13.175 1.00 78.75 238 ARG A CA 1
ATOM 1866 C C . ARG A 1 238 ? -26.764 14.178 -11.760 1.00 78.75 238 ARG A C 1
ATOM 1868 O O . ARG A 1 238 ? -27.976 14.144 -11.611 1.00 78.75 238 ARG A O 1
ATOM 1875 N N . GLN A 1 239 ? -25.916 14.310 -10.739 1.00 77.31 239 GLN A N 1
ATOM 1876 C CA . GLN A 1 239 ? -26.353 14.345 -9.337 1.00 77.31 239 GLN A CA 1
ATOM 1877 C C . GLN A 1 239 ? -27.262 15.543 -9.023 1.00 77.31 239 GLN A C 1
ATOM 1879 O O . GLN A 1 239 ? -28.187 15.416 -8.231 1.00 77.31 239 GLN A O 1
ATOM 1884 N N . ARG A 1 240 ? -27.039 16.706 -9.653 1.00 74.81 240 ARG A N 1
ATOM 1885 C CA . ARG A 1 240 ? -27.942 17.866 -9.531 1.00 74.81 240 ARG A CA 1
ATOM 1886 C C . ARG A 1 240 ? -29.280 17.659 -10.246 1.00 74.81 240 ARG A C 1
ATOM 1888 O O . ARG A 1 240 ? -30.286 18.141 -9.746 1.00 74.81 240 ARG A O 1
ATOM 1895 N N . ALA A 1 241 ? -29.302 16.953 -11.377 1.00 73.62 241 ALA A N 1
ATOM 1896 C CA . ALA A 1 241 ? -30.541 16.618 -12.081 1.00 73.62 241 ALA A CA 1
ATOM 1897 C C . ALA A 1 241 ? -31.386 15.595 -11.296 1.00 73.62 241 ALA A C 1
ATOM 1899 O O . ALA A 1 241 ? -32.594 15.766 -11.170 1.00 73.62 241 ALA A O 1
ATOM 1900 N N . GLU A 1 242 ? -30.747 14.585 -10.700 1.00 66.56 242 GLU A N 1
ATOM 1901 C CA . GLU A 1 242 ? -31.409 13.576 -9.857 1.00 66.56 242 GLU A CA 1
ATOM 1902 C C . GLU A 1 242 ? -31.820 14.148 -8.486 1.00 66.56 242 GLU A C 1
ATOM 1904 O O . GLU A 1 242 ? -32.935 13.925 -8.016 1.00 66.56 242 GLU A O 1
ATOM 1909 N N . GLY A 1 243 ? -30.959 14.963 -7.867 1.00 54.31 243 GLY A N 1
ATOM 1910 C CA . GLY A 1 243 ? -31.245 15.656 -6.609 1.00 54.31 243 GLY A CA 1
ATOM 1911 C C . GLY A 1 243 ? -32.293 16.765 -6.738 1.00 54.31 243 GLY A C 1
ATOM 1912 O O . GLY A 1 243 ? -33.020 17.015 -5.780 1.00 54.31 243 GLY A O 1
ATOM 1913 N N . GLY A 1 244 ? -32.422 17.400 -7.909 1.00 56.31 244 GLY A N 1
ATOM 1914 C CA . GLY A 1 244 ? -33.465 18.391 -8.210 1.00 56.31 244 GLY A CA 1
ATOM 1915 C C . GLY A 1 244 ? -34.879 17.797 -8.212 1.00 56.31 244 GLY A C 1
ATOM 1916 O O . GLY A 1 244 ? -35.812 18.419 -7.713 1.00 56.31 244 GLY A O 1
ATOM 1917 N N . ALA A 1 245 ? -35.031 16.557 -8.686 1.00 53.12 245 ALA A N 1
ATOM 1918 C CA . ALA A 1 245 ? -36.304 15.836 -8.635 1.00 53.12 245 ALA A CA 1
ATOM 1919 C C . ALA A 1 245 ? -36.675 15.419 -7.197 1.00 53.12 245 ALA A C 1
ATOM 1921 O O . ALA A 1 245 ? -37.824 15.560 -6.782 1.00 53.12 245 ALA A O 1
ATOM 1922 N N . ALA A 1 246 ? -35.692 14.977 -6.403 1.00 50.91 246 ALA A N 1
ATOM 1923 C CA . ALA A 1 246 ? -35.899 14.617 -4.999 1.00 50.91 246 ALA A CA 1
ATOM 1924 C C . ALA A 1 246 ? -36.175 15.839 -4.102 1.00 50.91 246 ALA A C 1
ATOM 1926 O O . ALA A 1 246 ? -36.979 15.754 -3.178 1.00 50.91 246 ALA A O 1
ATOM 1927 N N . SER A 1 247 ? -35.554 16.988 -4.388 1.00 51.72 247 SER A N 1
ATOM 1928 C CA . SER A 1 247 ? -35.792 18.238 -3.652 1.00 51.72 247 SER A CA 1
ATOM 1929 C C . SER A 1 247 ? -37.121 18.900 -4.017 1.00 51.72 247 SER A C 1
ATOM 1931 O O . SER A 1 247 ? -37.739 19.472 -3.129 1.00 51.72 247 SER A O 1
ATOM 1933 N N . ALA A 1 248 ? -37.635 18.744 -5.243 1.00 53.12 248 ALA A N 1
ATOM 1934 C CA . ALA A 1 248 ? -39.007 19.140 -5.581 1.00 53.12 248 ALA A CA 1
ATOM 1935 C C . ALA A 1 248 ? -40.060 18.290 -4.837 1.00 53.12 248 ALA A C 1
ATOM 1937 O O . ALA A 1 248 ? -41.040 18.831 -4.329 1.00 53.12 248 ALA A O 1
ATOM 1938 N N . ALA A 1 249 ? -39.826 16.979 -4.694 1.00 51.50 249 ALA A N 1
ATOM 1939 C CA . ALA A 1 249 ? -40.683 16.097 -3.898 1.00 51.50 249 ALA A CA 1
ATOM 1940 C C . ALA A 1 249 ? -40.583 16.397 -2.390 1.00 51.50 249 ALA A C 1
ATOM 1942 O O . ALA A 1 249 ? -41.599 16.451 -1.701 1.00 51.50 249 ALA A O 1
ATOM 1943 N N . ALA A 1 250 ? -39.374 16.666 -1.882 1.00 49.94 250 ALA A N 1
ATOM 1944 C CA . ALA A 1 250 ? -39.158 17.051 -0.491 1.00 49.94 250 ALA A CA 1
ATOM 1945 C C . ALA A 1 250 ? -39.739 18.436 -0.172 1.00 49.94 250 ALA A C 1
ATOM 1947 O O . ALA A 1 250 ? -40.301 18.588 0.902 1.00 49.94 250 ALA A O 1
ATOM 1948 N N . LEU A 1 251 ? -39.681 19.413 -1.090 1.00 51.81 251 LEU A N 1
ATOM 1949 C CA . LEU A 1 251 ? -40.375 20.700 -0.947 1.00 51.81 251 LEU A CA 1
ATOM 1950 C C . LEU A 1 251 ? -41.895 20.537 -1.003 1.00 51.81 251 LEU A C 1
ATOM 1952 O O . LEU A 1 251 ? -42.579 21.217 -0.252 1.00 51.81 251 LEU A O 1
ATOM 1956 N N . GLY A 1 252 ? -42.425 19.629 -1.829 1.00 51.53 252 GLY A N 1
ATOM 1957 C CA . GLY A 1 252 ? -43.854 19.300 -1.834 1.00 51.53 252 GLY A CA 1
ATOM 1958 C C . GLY A 1 252 ? -44.323 18.711 -0.500 1.00 51.53 252 GLY A C 1
ATOM 1959 O O . GLY A 1 252 ? -45.364 19.104 0.016 1.00 51.53 252 GLY A O 1
ATOM 1960 N N . VAL A 1 253 ? -43.515 17.836 0.107 1.00 51.25 253 VAL A N 1
ATOM 1961 C CA . VAL A 1 253 ? -43.783 17.266 1.438 1.00 51.25 253 VAL A CA 1
ATOM 1962 C C . VAL A 1 253 ? -43.561 18.303 2.549 1.00 51.25 253 VAL A C 1
ATOM 1964 O O . VAL A 1 253 ? -44.374 18.389 3.461 1.00 51.25 253 VAL A O 1
ATOM 1967 N N . LEU A 1 254 ? -42.536 19.158 2.463 1.00 47.16 254 LEU A N 1
ATOM 1968 C CA . LEU A 1 254 ? -42.302 20.232 3.438 1.00 47.16 254 LEU A CA 1
ATOM 1969 C C . LEU A 1 254 ? -43.363 21.338 3.368 1.00 47.16 254 LEU A C 1
ATOM 1971 O O . LEU A 1 254 ? -43.722 21.865 4.411 1.00 47.16 254 LEU A O 1
ATOM 1975 N N . LEU A 1 255 ? -43.913 21.656 2.192 1.00 48.16 255 LEU A N 1
ATOM 1976 C CA . LEU A 1 255 ? -45.051 22.578 2.044 1.00 48.16 255 LEU A CA 1
ATOM 1977 C C . LEU A 1 255 ? -46.349 21.995 2.623 1.00 48.16 255 LEU A C 1
ATOM 1979 O O . LEU A 1 255 ? -47.179 22.751 3.117 1.00 48.16 255 LEU A O 1
ATOM 1983 N N . LEU A 1 256 ? -46.493 20.666 2.636 1.00 47.12 256 LEU A N 1
ATOM 1984 C CA . LEU A 1 256 ? -47.575 19.966 3.337 1.00 47.12 256 LEU A CA 1
ATOM 1985 C C . LEU A 1 256 ? -47.387 19.953 4.867 1.00 47.12 256 LEU A C 1
ATOM 1987 O O . LEU A 1 256 ? -48.377 19.946 5.593 1.00 47.12 256 LEU A O 1
ATOM 1991 N N . PHE A 1 257 ? -46.147 20.013 5.366 1.00 45.62 257 PHE A N 1
ATOM 1992 C CA . PHE A 1 257 ? -45.843 20.104 6.803 1.00 45.62 257 PHE A CA 1
ATOM 1993 C C . PHE A 1 257 ? -45.694 21.546 7.331 1.00 45.62 257 PHE A C 1
ATOM 1995 O O . PHE A 1 257 ? -45.798 21.767 8.534 1.00 45.62 257 PHE A O 1
ATOM 2002 N N . ALA A 1 258 ? -45.521 22.548 6.462 1.00 41.16 258 ALA A N 1
ATOM 2003 C CA . ALA A 1 258 ? -45.338 23.955 6.840 1.00 41.16 258 ALA A CA 1
ATOM 2004 C C . ALA A 1 258 ? -46.634 24.692 7.245 1.00 41.16 258 ALA A C 1
ATOM 2006 O O . ALA A 1 258 ? -46.587 25.876 7.572 1.00 41.16 258 ALA A O 1
ATOM 2007 N N . LEU A 1 259 ? -47.781 24.006 7.276 1.00 44.66 259 LEU A N 1
ATOM 2008 C CA . LEU A 1 259 ? -49.028 24.519 7.864 1.00 44.66 259 LEU A CA 1
ATOM 2009 C C . LEU A 1 259 ? -49.117 24.312 9.390 1.00 44.66 259 LEU A C 1
ATOM 2011 O O . LEU A 1 259 ? -50.132 24.661 9.988 1.00 44.66 259 LEU A O 1
ATOM 2015 N N . GLY A 1 260 ? -48.072 23.793 10.046 1.00 46.28 260 GLY A N 1
ATOM 2016 C CA . GLY A 1 260 ? -48.063 23.595 11.495 1.00 46.28 260 GLY A CA 1
ATOM 2017 C C . GLY A 1 260 ? -46.707 23.852 12.148 1.00 46.28 260 GLY A C 1
ATOM 2018 O O . GLY A 1 260 ? -45.833 22.995 12.112 1.00 46.28 260 GLY A O 1
ATOM 2019 N N . GLY A 1 261 ? -46.591 24.993 12.832 1.00 40.44 261 GLY A N 1
ATOM 2020 C CA . GLY A 1 261 ? -45.657 25.192 13.946 1.00 40.44 261 GLY A CA 1
ATOM 2021 C C . GLY A 1 261 ? -44.266 25.719 13.587 1.00 40.44 261 GLY A C 1
ATOM 2022 O O . GLY A 1 261 ? -43.427 25.019 13.029 1.00 40.44 261 GLY A O 1
ATOM 2023 N N . SER A 1 262 ? -43.996 26.956 14.003 1.00 37.91 262 SER A N 1
ATOM 2024 C CA . SER A 1 262 ? -42.664 27.557 14.085 1.00 37.91 262 SER A CA 1
ATOM 2025 C C . SER A 1 262 ? -41.791 26.804 15.095 1.00 37.91 262 SER A C 1
ATOM 2027 O O . SER A 1 262 ? -42.092 26.799 16.289 1.00 37.91 262 SER A O 1
ATOM 2029 N N . LEU A 1 263 ? -40.702 26.188 14.628 1.00 35.12 263 LEU A N 1
ATOM 2030 C CA . LEU A 1 263 ? -39.655 25.637 15.488 1.00 35.12 263 LEU A CA 1
ATOM 2031 C C . LEU A 1 263 ? -38.431 26.556 15.457 1.00 35.12 263 LEU A C 1
ATOM 2033 O O . LEU A 1 263 ? -37.677 26.591 14.485 1.00 35.12 263 LEU A O 1
ATOM 2037 N N . GLU A 1 264 ? -38.261 27.293 16.551 1.00 36.75 264 GLU A N 1
ATOM 2038 C CA . GLU A 1 264 ? -37.065 28.058 16.891 1.00 36.75 264 GLU A CA 1
ATOM 2039 C C . GLU A 1 264 ? -35.853 27.113 17.003 1.00 36.75 264 GLU A C 1
ATOM 2041 O O . GLU A 1 264 ? -35.873 26.125 17.744 1.00 36.75 264 GLU A O 1
ATOM 2046 N N . ALA A 1 265 ? -34.773 27.412 16.283 1.00 30.33 265 ALA A N 1
ATOM 2047 C CA . ALA A 1 265 ? -33.528 26.658 16.371 1.00 30.33 265 ALA A CA 1
ATOM 2048 C C . ALA A 1 265 ? -32.780 26.993 17.677 1.00 30.33 265 ALA A C 1
ATOM 2050 O O . ALA A 1 265 ? -32.326 28.120 17.875 1.00 30.33 265 ALA A O 1
ATOM 2051 N N . GLN A 1 266 ? -32.606 26.006 18.562 1.00 33.75 266 GLN A N 1
ATOM 2052 C CA . GLN A 1 266 ? -31.745 26.123 19.743 1.00 33.75 266 GLN A CA 1
ATOM 2053 C C . GLN A 1 266 ? -30.262 26.049 19.352 1.00 33.75 266 GLN A C 1
ATOM 2055 O O . GLN A 1 266 ? -29.774 25.037 18.851 1.00 33.75 266 GLN A O 1
ATOM 2060 N N . ILE A 1 267 ? -29.535 27.129 19.631 1.00 36.38 267 ILE A N 1
ATOM 2061 C CA . ILE A 1 267 ? -28.072 27.200 19.565 1.00 36.38 267 ILE A CA 1
ATOM 2062 C C . ILE A 1 267 ? -27.515 26.602 20.873 1.00 36.38 267 ILE A C 1
ATOM 2064 O O . ILE A 1 267 ? -27.876 27.097 21.943 1.00 36.38 267 ILE A O 1
ATOM 2068 N N . PRO A 1 268 ? -26.636 25.579 20.854 1.00 31.16 268 PRO A N 1
ATOM 2069 C CA . PRO A 1 268 ? -26.047 25.050 22.080 1.00 31.16 268 PRO A CA 1
ATOM 2070 C C . PRO A 1 268 ? -25.036 26.047 22.661 1.00 31.16 268 PRO A C 1
ATOM 2072 O O . PRO A 1 268 ? -24.040 26.393 22.022 1.00 31.16 268 PRO A O 1
ATOM 2075 N N . SER A 1 269 ? -25.283 26.502 23.887 1.00 35.38 269 SER A N 1
ATOM 2076 C CA . SER A 1 269 ? -24.382 27.361 24.651 1.00 35.38 269 SER A CA 1
ATOM 2077 C C . SER A 1 269 ? -23.217 26.561 25.252 1.00 35.38 269 SER A C 1
ATOM 2079 O O . SER A 1 269 ? -23.365 25.461 25.782 1.00 35.38 269 SER A O 1
ATOM 2081 N N . ARG A 1 270 ? -22.018 27.138 25.140 1.00 35.78 270 ARG A N 1
ATOM 2082 C CA . ARG A 1 270 ? -20.743 26.614 25.651 1.00 35.78 270 ARG A CA 1
ATOM 2083 C C . ARG A 1 270 ? -20.752 26.626 27.194 1.00 35.78 270 ARG A C 1
ATOM 2085 O O . ARG A 1 270 ? -21.149 27.645 27.759 1.00 35.78 270 ARG A O 1
ATOM 2092 N N . PRO A 1 271 ? -20.306 25.566 27.897 1.00 35.41 271 PRO A N 1
ATOM 2093 C CA . PRO A 1 271 ? -20.275 25.577 29.358 1.00 35.41 271 PRO A CA 1
ATOM 2094 C C . PRO A 1 271 ? -19.198 26.549 29.884 1.00 35.41 271 PRO A C 1
ATOM 2096 O O . PRO A 1 271 ? -18.139 26.676 29.260 1.00 35.41 271 PRO A O 1
ATOM 2099 N N . PRO A 1 272 ? -19.438 27.240 31.016 1.00 36.50 272 PRO A N 1
ATOM 2100 C CA . PRO A 1 272 ? -18.488 28.198 31.569 1.00 36.50 272 PRO A CA 1
ATOM 2101 C C . PRO A 1 272 ? -17.269 27.498 32.187 1.00 36.50 272 PRO A C 1
ATOM 2103 O O . PRO A 1 272 ? -17.386 26.485 32.880 1.00 36.50 272 PRO A O 1
ATOM 2106 N N . LEU A 1 273 ? -16.092 28.080 31.952 1.00 40.91 273 LEU A N 1
ATOM 2107 C CA . LEU A 1 273 ? -14.840 27.739 32.629 1.00 40.91 273 LEU A CA 1
ATOM 2108 C C . LEU A 1 273 ? -14.976 28.035 34.131 1.00 40.91 273 LEU A C 1
ATOM 2110 O O . LEU A 1 273 ? -15.320 29.153 34.517 1.00 40.91 273 LEU A O 1
ATOM 2114 N N . ARG A 1 274 ? -14.707 27.038 34.982 1.00 39.88 274 ARG A N 1
ATOM 2115 C CA . ARG A 1 274 ? -14.630 27.233 36.438 1.00 39.88 274 ARG A CA 1
ATOM 2116 C C . ARG A 1 274 ? -13.332 27.972 36.796 1.00 39.88 274 ARG A C 1
ATOM 2118 O O . ARG A 1 274 ? -12.284 27.594 36.274 1.00 39.88 274 ARG A O 1
ATOM 2125 N N . PRO A 1 275 ? -13.366 28.964 37.701 1.00 36.88 275 PRO A N 1
ATOM 2126 C CA . PRO A 1 275 ? -12.155 29.598 38.200 1.00 36.88 275 PRO A CA 1
ATOM 2127 C C . PRO A 1 275 ? -11.393 28.655 39.142 1.00 36.88 275 PRO A C 1
ATOM 2129 O O . PRO A 1 275 ? -11.974 28.018 40.023 1.00 36.88 275 PRO A O 1
ATOM 2132 N N . SER A 1 276 ? -10.081 28.581 38.939 1.00 38.50 276 SER A N 1
ATOM 2133 C CA . SER A 1 276 ? -9.106 27.919 39.806 1.00 38.50 276 SER A CA 1
ATOM 2134 C C . SER A 1 276 ? -9.102 28.558 41.197 1.00 38.50 276 SER A C 1
ATOM 2136 O O . SER A 1 276 ? -8.966 29.775 41.333 1.00 38.50 276 SER A O 1
ATOM 2138 N N . ARG A 1 277 ? -9.277 27.730 42.232 1.00 35.41 277 ARG A N 1
ATOM 2139 C CA . ARG A 1 277 ? -9.247 28.138 43.643 1.00 35.41 277 ARG A CA 1
ATOM 2140 C C . ARG A 1 277 ? -7.784 28.174 44.129 1.00 35.41 277 ARG A C 1
ATOM 2142 O O . ARG A 1 277 ? -7.031 27.301 43.707 1.00 35.41 277 ARG A O 1
ATOM 2149 N N . PRO A 1 278 ? -7.369 29.135 44.976 1.00 39.12 278 PRO A N 1
ATOM 2150 C CA . PRO A 1 278 ? -5.976 29.255 45.404 1.00 39.12 278 PRO A CA 1
ATOM 2151 C C . PRO A 1 278 ? -5.602 28.174 46.421 1.00 39.12 278 PRO A C 1
ATOM 2153 O O . PRO A 1 278 ? -6.366 27.912 47.353 1.00 39.12 278 PRO A O 1
ATOM 2156 N N . ASP A 1 279 ? -4.411 27.603 46.252 1.00 36.94 279 ASP A N 1
ATOM 2157 C CA . ASP A 1 279 ? -3.772 26.700 47.204 1.00 36.94 279 ASP A CA 1
ATOM 2158 C C . ASP A 1 279 ? -3.528 27.405 48.543 1.00 36.94 279 ASP A C 1
ATOM 2160 O O . ASP A 1 279 ? -2.753 28.357 48.644 1.00 36.94 279 ASP A O 1
ATOM 2164 N N . THR A 1 280 ? -4.163 26.904 49.600 1.00 34.69 280 THR A N 1
ATOM 2165 C CA . THR A 1 280 ? -3.737 27.159 50.978 1.00 34.69 280 THR A CA 1
ATOM 2166 C C . THR A 1 280 ? -3.099 25.895 51.520 1.00 34.69 280 THR A C 1
ATOM 2168 O O . THR A 1 280 ? -3.765 24.869 51.669 1.00 34.69 280 THR A O 1
ATOM 2171 N N . GLY A 1 281 ? -1.804 25.988 51.812 1.00 41.22 281 GLY A N 1
ATOM 2172 C CA . GLY A 1 281 ? -1.026 24.911 52.398 1.00 41.22 281 GLY A CA 1
ATOM 2173 C C . GLY A 1 281 ? -1.570 24.448 53.748 1.00 41.22 281 GLY A C 1
ATOM 2174 O O . GLY A 1 281 ? -1.988 25.245 54.588 1.00 41.22 281 GLY A O 1
ATOM 2175 N N . ARG A 1 282 ? -1.488 23.136 53.969 1.00 33.06 282 ARG A N 1
ATOM 2176 C CA . ARG A 1 282 ? -1.432 22.529 55.299 1.00 33.06 282 ARG A CA 1
ATOM 2177 C C . ARG A 1 282 ? -0.370 21.443 55.296 1.00 33.06 282 ARG A C 1
ATOM 2179 O O . ARG A 1 282 ? -0.511 20.412 54.650 1.00 33.06 282 ARG A O 1
ATOM 2186 N N . THR A 1 283 ? 0.686 21.699 56.051 1.00 34.94 283 THR A N 1
ATOM 2187 C CA . THR A 1 283 ? 1.549 20.690 56.650 1.00 34.94 283 THR A CA 1
ATOM 2188 C C . THR A 1 283 ? 0.807 20.022 57.811 1.00 34.94 283 THR A C 1
ATOM 2190 O O . THR A 1 283 ? 0.204 20.713 58.631 1.00 34.94 283 THR A O 1
ATOM 2193 N N . ALA A 1 284 ? 0.849 18.688 57.873 1.00 33.69 284 ALA A N 1
ATOM 2194 C CA . ALA A 1 284 ? 1.367 17.906 59.007 1.00 33.69 284 ALA A CA 1
ATOM 2195 C C . ALA A 1 284 ? 0.715 16.515 59.144 1.00 33.69 284 ALA A C 1
ATOM 2197 O O . ALA A 1 284 ? -0.500 16.370 59.045 1.00 33.69 284 ALA A O 1
ATOM 2198 N N . ALA A 1 285 ? 1.588 15.585 59.544 1.00 32.22 285 ALA A N 1
ATOM 2199 C CA . ALA A 1 285 ? 1.366 14.380 60.342 1.00 32.22 285 ALA A CA 1
ATOM 2200 C C . ALA A 1 285 ? 0.958 13.081 59.626 1.00 32.22 285 ALA A C 1
ATOM 2202 O O . ALA A 1 285 ? -0.164 12.897 59.163 1.00 32.22 285 ALA A O 1
ATOM 2203 N N . ASP A 1 286 ? 1.921 12.156 59.650 1.00 35.53 286 ASP A N 1
ATOM 2204 C CA . ASP A 1 286 ? 1.777 10.718 59.467 1.00 35.53 286 ASP A CA 1
ATOM 2205 C C . ASP A 1 286 ? 0.577 10.139 60.222 1.00 35.53 286 ASP A C 1
ATOM 2207 O O . ASP A 1 286 ? 0.439 10.290 61.435 1.00 35.53 286 ASP A O 1
ATOM 2211 N N . THR A 1 287 ? -0.218 9.349 59.510 1.00 31.84 287 THR A N 1
ATOM 2212 C CA . THR A 1 287 ? -0.751 8.086 60.024 1.00 31.84 287 THR A CA 1
ATOM 2213 C C . THR A 1 287 ? -0.848 7.110 58.856 1.00 31.84 287 THR A C 1
ATOM 2215 O O . THR A 1 287 ? -1.431 7.390 57.811 1.00 31.84 287 THR A O 1
ATOM 2218 N N . VAL A 1 288 ? -0.195 5.965 59.019 1.00 44.31 288 VAL A N 1
ATOM 2219 C CA . VAL A 1 288 ? -0.208 4.837 58.091 1.00 44.31 288 VAL A CA 1
ATOM 2220 C C . VAL A 1 288 ? -1.597 4.203 58.129 1.00 44.31 288 VAL A C 1
ATOM 2222 O O . VAL A 1 288 ? -1.898 3.497 59.083 1.00 44.31 288 VAL A O 1
ATOM 2225 N N . GLN A 1 289 ? -2.430 4.458 57.115 1.00 37.00 289 GLN A N 1
ATOM 2226 C CA . GLN A 1 289 ? -3.504 3.574 56.631 1.00 37.00 289 GLN A CA 1
ATOM 2227 C C . GLN A 1 289 ? -4.183 4.202 55.399 1.00 37.00 289 GLN A C 1
ATOM 2229 O O . GLN A 1 289 ? -4.655 5.330 55.458 1.00 37.00 289 GLN A O 1
ATOM 2234 N N . GLY A 1 290 ? -4.232 3.462 54.284 1.00 40.84 290 GLY A N 1
ATOM 2235 C CA . GLY A 1 290 ? -5.046 3.814 53.111 1.00 40.84 290 GLY A CA 1
ATOM 2236 C C . GLY A 1 290 ? -4.445 4.858 52.167 1.00 40.84 290 GLY A C 1
ATOM 2237 O O . GLY A 1 290 ? -5.098 5.844 51.841 1.00 40.84 290 GLY A O 1
ATOM 2238 N N . ARG A 1 291 ? -3.198 4.669 51.715 1.00 38.78 291 ARG A N 1
ATOM 2239 C CA . ARG A 1 291 ? -2.650 5.501 50.635 1.00 38.78 291 ARG A CA 1
ATOM 2240 C C . ARG A 1 291 ? -3.259 5.043 49.310 1.00 38.78 291 ARG A C 1
ATOM 2242 O O . ARG A 1 291 ? -3.120 3.866 48.976 1.00 38.78 291 ARG A O 1
ATOM 2249 N N . ALA A 1 292 ? -3.897 5.971 48.597 1.00 42.12 292 ALA A N 1
ATOM 2250 C CA . ALA A 1 292 ? -4.380 5.739 47.245 1.00 42.12 292 ALA A CA 1
ATOM 2251 C C . ALA A 1 292 ? -3.239 5.180 46.378 1.00 42.12 292 ALA A C 1
ATOM 2253 O O . ALA A 1 292 ? -2.112 5.694 46.409 1.00 42.12 292 ALA A O 1
ATOM 2254 N N . LEU A 1 293 ? -3.494 4.070 45.695 1.00 49.38 293 LEU A N 1
ATOM 2255 C CA . LEU A 1 293 ? -2.495 3.326 44.945 1.00 49.38 293 LEU A CA 1
ATOM 2256 C C . LEU A 1 293 ? -2.302 4.010 43.586 1.00 49.38 293 LEU A C 1
ATOM 2258 O O . LEU A 1 293 ? -2.892 3.610 42.589 1.00 49.38 293 LEU A O 1
ATOM 2262 N N . ASP A 1 294 ? -1.458 5.044 43.549 1.00 56.66 294 ASP A N 1
ATOM 2263 C CA . ASP A 1 294 ? -1.023 5.662 42.291 1.00 56.66 294 ASP A CA 1
ATOM 2264 C C . ASP A 1 294 ? -0.525 4.570 41.328 1.00 56.66 294 ASP A C 1
ATOM 2266 O O . ASP A 1 294 ? 0.163 3.634 41.747 1.00 56.66 294 ASP A O 1
ATOM 2270 N N . THR A 1 295 ? -0.847 4.684 40.040 1.00 57.22 295 THR A N 1
ATOM 2271 C CA . THR A 1 295 ? -0.399 3.768 38.979 1.00 57.22 295 THR A CA 1
ATOM 2272 C C . THR A 1 295 ? 1.110 3.497 39.036 1.00 57.22 295 THR A C 1
ATOM 2274 O O . THR A 1 295 ? 1.545 2.365 38.819 1.00 57.22 295 THR A O 1
ATOM 2277 N N . ALA A 1 296 ? 1.917 4.494 39.421 1.00 54.72 296 ALA A N 1
ATOM 2278 C CA . ALA A 1 296 ? 3.357 4.347 39.635 1.00 54.72 296 ALA A CA 1
ATOM 2279 C C . ALA A 1 296 ? 3.707 3.454 40.847 1.00 54.72 296 ALA A C 1
ATOM 2281 O O . ALA A 1 296 ? 4.659 2.673 40.805 1.00 54.72 296 ALA A O 1
ATOM 2282 N N . THR A 1 297 ? 2.918 3.533 41.922 1.00 58.50 297 THR A N 1
ATOM 2283 C CA . THR A 1 297 ? 3.063 2.710 43.137 1.00 58.50 297 THR A CA 1
ATOM 2284 C C . THR A 1 297 ? 2.549 1.287 42.903 1.00 58.50 297 THR A C 1
ATOM 2286 O O . THR A 1 297 ? 3.194 0.321 43.315 1.00 58.50 297 THR A O 1
ATOM 2289 N N . ALA A 1 298 ? 1.438 1.152 42.176 1.00 58.66 298 ALA A N 1
ATOM 2290 C CA . ALA A 1 298 ? 0.878 -0.120 41.733 1.00 58.66 298 ALA A CA 1
ATOM 2291 C C . ALA A 1 298 ? 1.844 -0.883 40.810 1.00 58.66 298 ALA A C 1
ATOM 2293 O O . ALA A 1 298 ? 1.972 -2.098 40.925 1.00 58.66 298 ALA A O 1
ATOM 2294 N N . ARG A 1 299 ? 2.607 -0.175 39.961 1.00 58.34 299 ARG A N 1
ATOM 2295 C CA . ARG A 1 299 ? 3.647 -0.789 39.120 1.00 58.34 299 ARG A CA 1
ATOM 2296 C C . ARG A 1 299 ? 4.787 -1.397 39.949 1.00 58.34 299 ARG A C 1
ATOM 2298 O O . ARG A 1 299 ? 5.255 -2.479 39.628 1.00 58.34 299 ARG A O 1
ATOM 2305 N N . LYS A 1 300 ? 5.187 -0.751 41.052 1.00 55.72 300 LYS A N 1
ATOM 2306 C CA . LYS A 1 300 ? 6.263 -1.240 41.938 1.00 55.72 300 LYS A CA 1
ATOM 2307 C C . LYS A 1 300 ? 5.847 -2.437 42.802 1.00 55.72 300 LYS A C 1
ATOM 2309 O O . LYS A 1 300 ? 6.679 -3.286 43.105 1.00 55.72 300 LYS A O 1
ATOM 2314 N N . LEU A 1 301 ? 4.592 -2.467 43.252 1.00 59.50 301 LEU A N 1
ATOM 2315 C CA . LEU A 1 301 ? 4.065 -3.521 44.131 1.00 59.50 301 LEU A CA 1
ATOM 2316 C C . LEU A 1 301 ? 3.491 -4.719 43.358 1.00 59.50 301 LEU A C 1
ATOM 2318 O O . LEU A 1 301 ? 3.201 -5.746 43.970 1.00 59.50 301 LEU A O 1
ATOM 2322 N N . GLY A 1 302 ? 3.363 -4.595 42.033 1.00 61.00 302 GLY A N 1
ATOM 2323 C CA . GLY A 1 302 ? 2.635 -5.537 41.194 1.00 61.00 302 GLY A CA 1
ATOM 2324 C C . GLY A 1 302 ? 1.123 -5.330 41.289 1.00 61.00 302 GLY A C 1
ATOM 2325 O O . GLY A 1 302 ? 0.600 -4.758 42.252 1.00 61.00 302 GLY A O 1
ATOM 2326 N N . LEU A 1 303 ? 0.399 -5.794 40.271 1.00 73.12 303 LEU A N 1
ATOM 2327 C CA . LEU A 1 303 ? -1.058 -5.767 40.304 1.00 73.12 303 LEU A CA 1
ATOM 2328 C C . LEU A 1 303 ? -1.588 -6.746 41.363 1.00 73.12 303 LEU A C 1
ATOM 2330 O O . LEU A 1 303 ? -1.005 -7.812 41.580 1.00 73.12 303 LEU A O 1
ATOM 2334 N N . PRO A 1 304 ? -2.688 -6.397 42.052 1.00 73.31 304 PRO A N 1
ATOM 2335 C CA . PRO A 1 304 ? -3.263 -7.263 43.067 1.00 73.31 304 PRO A CA 1
ATOM 2336 C C . PRO A 1 304 ? -3.700 -8.588 42.432 1.00 73.31 304 PRO A C 1
ATOM 2338 O O . PRO A 1 304 ? -4.446 -8.610 41.458 1.00 73.31 304 PRO A O 1
ATOM 2341 N N . THR A 1 305 ? -3.255 -9.707 43.001 1.00 70.88 305 THR A N 1
ATOM 2342 C CA . THR A 1 305 ? -3.547 -11.059 42.489 1.00 70.88 305 THR A CA 1
ATOM 2343 C C . THR A 1 305 ? -4.970 -11.531 42.801 1.00 70.88 305 THR A C 1
ATOM 2345 O O . THR A 1 305 ? -5.425 -12.543 42.268 1.00 70.88 305 THR A O 1
ATOM 2348 N N . GLY A 1 306 ? -5.694 -10.791 43.642 1.00 75.62 306 GLY A N 1
ATOM 2349 C CA . GLY A 1 306 ? -7.077 -11.059 44.002 1.00 75.62 306 GLY A CA 1
ATOM 2350 C C . GLY A 1 306 ? -7.702 -9.924 44.818 1.00 75.62 306 GLY A C 1
ATOM 2351 O O . GLY A 1 306 ? -7.000 -8.988 45.213 1.00 75.62 306 GLY A O 1
ATOM 2352 N N . PRO A 1 307 ? -9.022 -9.997 45.060 1.00 79.56 307 PRO A N 1
ATOM 2353 C CA . PRO A 1 307 ? -9.745 -9.007 45.853 1.00 79.56 307 PRO A CA 1
ATOM 2354 C C . PRO A 1 307 ? -9.306 -9.047 47.321 1.00 79.56 307 PRO A C 1
ATOM 2356 O O . PRO A 1 307 ? -8.990 -10.116 47.849 1.00 79.56 307 PRO A O 1
ATOM 2359 N N . SER A 1 308 ? -9.333 -7.900 48.003 1.00 81.25 308 SER A N 1
ATOM 2360 C CA . SER A 1 308 ? -8.980 -7.830 49.431 1.00 81.25 308 SER A CA 1
ATOM 2361 C C . SER A 1 308 ? -10.035 -8.468 50.345 1.00 81.25 308 SER A C 1
ATOM 2363 O O . SER A 1 308 ? -9.724 -8.927 51.445 1.00 81.25 308 SER A O 1
ATOM 2365 N N . ARG A 1 309 ? -11.291 -8.515 49.884 1.00 77.25 309 ARG A N 1
ATOM 2366 C CA . ARG A 1 309 ? -12.441 -9.096 50.586 1.00 77.25 309 ARG A CA 1
ATOM 2367 C C . ARG A 1 309 ? -13.007 -10.290 49.822 1.00 77.25 309 ARG A C 1
ATOM 2369 O O . ARG A 1 309 ? -12.905 -10.393 48.602 1.00 77.25 309 ARG A O 1
ATOM 2376 N N . SER A 1 310 ? -13.647 -11.190 50.560 1.00 81.38 310 SER A N 1
ATOM 2377 C CA . SER A 1 310 ? -14.432 -12.292 50.006 1.00 81.38 310 SER A CA 1
ATOM 2378 C C . SER A 1 310 ? -15.813 -12.308 50.649 1.00 81.38 310 SER A C 1
ATOM 2380 O O . SER A 1 310 ? -15.978 -11.883 51.794 1.00 81.38 310 SER A O 1
ATOM 2382 N N . PHE A 1 311 ? -16.815 -12.755 49.895 1.00 83.00 311 PHE A N 1
ATOM 2383 C CA . PHE A 1 311 ? -18.144 -12.980 50.450 1.00 83.00 311 PHE A CA 1
ATOM 2384 C C . PHE A 1 311 ? -18.161 -14.279 51.268 1.00 83.00 311 PHE A C 1
ATOM 2386 O O . PHE A 1 311 ? -17.433 -15.218 50.930 1.00 83.00 311 PHE A O 1
ATOM 2393 N N . PRO A 1 312 ? -18.990 -14.360 52.325 1.00 80.00 312 PRO A N 1
ATOM 2394 C CA . PRO A 1 312 ? -19.227 -15.617 53.024 1.00 80.00 312 PRO A CA 1
ATOM 2395 C C . PRO A 1 312 ? -19.750 -16.687 52.055 1.00 80.00 312 PRO A C 1
ATOM 2397 O O . PRO A 1 312 ? -20.348 -16.373 51.020 1.00 80.00 312 PRO A O 1
ATOM 2400 N N . ALA A 1 313 ? -19.513 -17.958 52.392 1.00 77.19 313 ALA A N 1
ATOM 2401 C CA . ALA A 1 313 ? -20.015 -19.084 51.609 1.00 77.19 313 ALA A CA 1
ATOM 2402 C C . ALA A 1 313 ? -21.538 -18.967 51.419 1.00 77.19 313 ALA A C 1
ATOM 2404 O O . ALA A 1 313 ? -22.245 -18.529 52.326 1.00 77.19 313 ALA A O 1
ATOM 2405 N N . SER A 1 314 ? -22.045 -19.311 50.232 1.00 77.38 314 SER A N 1
ATOM 2406 C CA . SER A 1 314 ? -23.481 -19.228 49.979 1.00 77.38 314 SER A CA 1
ATOM 2407 C C . SER A 1 314 ? -24.243 -20.298 50.755 1.00 77.38 314 SER A C 1
ATOM 2409 O O . SER A 1 314 ? -23.894 -21.474 50.719 1.00 77.38 314 SER A O 1
ATOM 2411 N N . ASP A 1 315 ? -25.321 -19.884 51.418 1.00 83.75 315 ASP A N 1
ATOM 2412 C CA . ASP A 1 315 ? -26.234 -20.805 52.090 1.00 83.75 315 ASP A CA 1
ATOM 2413 C C . ASP A 1 315 ? -27.056 -21.622 51.080 1.00 83.75 315 ASP A C 1
ATOM 2415 O O . ASP A 1 315 ? -27.260 -21.214 49.930 1.00 83.75 315 ASP A O 1
ATOM 2419 N N . ALA A 1 316 ? -27.632 -22.739 51.541 1.00 82.94 316 ALA A N 1
ATOM 2420 C CA . ALA A 1 316 ? -28.453 -23.641 50.724 1.00 82.94 316 ALA A CA 1
ATOM 2421 C C . ALA A 1 316 ? -29.605 -22.929 49.977 1.00 82.94 316 ALA A C 1
ATOM 2423 O O . ALA A 1 316 ? -29.979 -23.329 48.870 1.00 82.94 316 ALA A O 1
ATOM 2424 N N . VAL A 1 317 ? -30.148 -21.846 50.550 1.00 84.19 317 VAL A N 1
ATOM 2425 C CA . VAL A 1 317 ? -31.186 -21.009 49.921 1.00 84.19 317 VAL A CA 1
ATOM 2426 C C . VAL A 1 317 ? -30.620 -20.215 48.744 1.00 84.19 317 VAL A C 1
ATOM 2428 O O . VAL A 1 317 ? -31.196 -20.235 47.658 1.00 84.19 317 VAL A O 1
ATOM 2431 N N . ILE A 1 318 ? -29.475 -19.551 48.926 1.00 78.75 318 ILE A N 1
ATOM 2432 C CA . ILE A 1 318 ? -28.814 -18.771 47.870 1.00 78.75 318 ILE A CA 1
ATOM 2433 C C . ILE A 1 318 ? -28.405 -19.692 46.720 1.00 78.75 318 ILE A C 1
ATOM 2435 O O . ILE A 1 318 ? -28.599 -19.343 45.556 1.00 78.75 318 ILE A O 1
ATOM 2439 N N . ASP A 1 319 ? -27.900 -20.884 47.031 1.00 82.62 319 ASP A N 1
ATOM 2440 C CA . ASP A 1 319 ? -27.544 -21.884 46.024 1.00 82.62 319 ASP A CA 1
ATOM 2441 C C . ASP A 1 319 ? -28.762 -22.399 45.253 1.00 82.62 319 ASP A C 1
ATOM 2443 O O . ASP A 1 319 ? -28.689 -22.602 44.039 1.00 82.62 319 ASP A O 1
ATOM 2447 N N . SER A 1 320 ? -29.904 -22.558 45.923 1.00 84.06 320 SER A N 1
ATOM 2448 C CA . SER A 1 320 ? -31.165 -22.932 45.273 1.00 84.06 320 SER A CA 1
ATOM 2449 C C . SER A 1 320 ? -31.685 -21.816 44.363 1.00 84.06 320 SER A C 1
ATOM 2451 O O . SER A 1 320 ? -32.103 -22.087 43.238 1.00 84.06 320 SER A O 1
ATOM 2453 N N . LEU A 1 321 ? -31.584 -20.553 44.794 1.00 83.25 321 LEU A N 1
ATOM 2454 C CA . LEU A 1 321 ? -31.958 -19.390 43.986 1.00 83.25 321 LEU A CA 1
ATOM 2455 C C . LEU A 1 321 ? -31.047 -19.222 42.761 1.00 83.25 321 LEU A C 1
ATOM 2457 O O . LEU A 1 321 ? -31.540 -18.981 41.663 1.00 83.25 321 LEU A O 1
ATOM 2461 N N . LYS A 1 322 ? -29.730 -19.420 42.910 1.00 79.38 322 LYS A N 1
ATOM 2462 C CA . LYS A 1 322 ? -28.762 -19.394 41.795 1.00 79.38 322 LYS A CA 1
ATOM 2463 C C . LYS A 1 322 ? -29.055 -20.452 40.720 1.00 79.38 322 LYS A C 1
ATOM 2465 O O . LYS A 1 322 ? -28.678 -20.254 39.569 1.00 79.38 322 LYS A O 1
ATOM 2470 N N . LYS A 1 323 ? -29.718 -21.564 41.070 1.00 84.44 323 LYS A N 1
ATOM 2471 C CA . LYS A 1 323 ? -30.118 -22.620 40.118 1.00 84.44 323 LYS A CA 1
ATOM 2472 C C . LYS A 1 323 ? -31.364 -22.262 39.296 1.00 84.44 323 LYS A C 1
ATOM 2474 O O . LYS A 1 323 ? -31.624 -22.923 38.290 1.00 84.44 323 LYS A O 1
ATOM 2479 N N . LEU A 1 324 ? -32.137 -21.241 39.682 1.00 85.56 324 LEU A N 1
ATOM 2480 C CA . LEU A 1 324 ? -33.323 -20.816 38.935 1.00 85.56 324 LEU A CA 1
ATOM 2481 C C . LEU A 1 324 ? -32.928 -20.120 37.624 1.00 85.56 324 LEU A C 1
ATOM 2483 O O . LEU A 1 324 ? -32.098 -19.210 37.596 1.00 85.56 324 LEU A O 1
ATOM 2487 N N . LYS A 1 325 ? -33.564 -20.518 36.514 1.00 78.94 325 LYS A N 1
ATOM 2488 C CA . LYS A 1 325 ? -33.336 -19.893 35.203 1.00 78.94 325 LYS A CA 1
ATOM 2489 C C . LYS A 1 325 ? -33.713 -18.409 35.249 1.00 78.94 325 LYS A C 1
ATOM 2491 O O . LYS A 1 325 ? -34.848 -18.066 35.558 1.00 78.94 325 LYS A O 1
ATOM 2496 N N . GLY A 1 326 ? -32.763 -17.544 34.894 1.00 73.69 326 GLY A N 1
ATOM 2497 C CA . GLY A 1 326 ? -32.954 -16.089 34.838 1.00 73.69 326 GLY A CA 1
ATOM 2498 C C . GLY A 1 326 ? -32.630 -15.345 36.137 1.00 73.69 326 GLY A C 1
ATOM 2499 O O . GLY A 1 326 ? -32.621 -14.115 36.128 1.00 73.69 326 GLY A O 1
ATOM 2500 N N . TYR A 1 327 ? -32.308 -16.048 37.227 1.00 76.75 327 TYR A N 1
ATOM 2501 C CA . TYR A 1 327 ? -31.916 -15.413 38.482 1.00 76.75 327 TYR A CA 1
ATOM 2502 C C . TYR A 1 327 ? -30.434 -15.013 38.451 1.00 76.75 327 TYR A C 1
ATOM 2504 O O . TYR A 1 327 ? -29.550 -15.858 38.316 1.00 76.75 327 TYR A O 1
ATOM 2512 N N . ARG A 1 328 ? -30.149 -13.709 38.559 1.00 74.44 328 ARG A N 1
ATOM 2513 C CA . ARG A 1 328 ? -28.784 -13.156 38.583 1.00 74.44 328 ARG A CA 1
ATOM 2514 C C . ARG A 1 328 ? -28.539 -12.479 39.924 1.00 74.44 328 ARG A C 1
ATOM 2516 O O . ARG A 1 328 ? -29.230 -11.522 40.263 1.00 74.44 328 ARG A O 1
ATOM 2523 N N . VAL A 1 329 ? -27.552 -12.968 40.668 1.00 79.81 329 VAL A N 1
ATOM 2524 C CA . VAL A 1 329 ? -27.185 -12.418 41.978 1.00 79.81 329 VAL A CA 1
ATOM 2525 C C . VAL A 1 329 ? -26.082 -11.382 41.803 1.00 79.81 329 VAL A C 1
ATOM 2527 O O . VAL A 1 329 ? -25.045 -11.673 41.209 1.00 79.81 329 VAL A O 1
ATOM 2530 N N . THR A 1 330 ? -26.307 -10.194 42.356 1.00 83.94 330 THR A N 1
ATOM 2531 C CA . THR A 1 330 ? -25.272 -9.181 42.580 1.00 83.94 330 THR A CA 1
ATOM 2532 C C . THR A 1 330 ? -25.048 -9.109 44.081 1.00 83.94 330 THR A C 1
ATOM 2534 O O . THR A 1 330 ? -25.974 -8.774 44.817 1.00 83.94 330 THR A O 1
ATOM 2537 N N . GLN A 1 331 ? -23.852 -9.460 44.535 1.00 87.00 331 GLN A N 1
ATOM 2538 C CA . GLN A 1 331 ? -23.457 -9.340 45.934 1.00 87.00 331 GLN A CA 1
ATOM 2539 C C 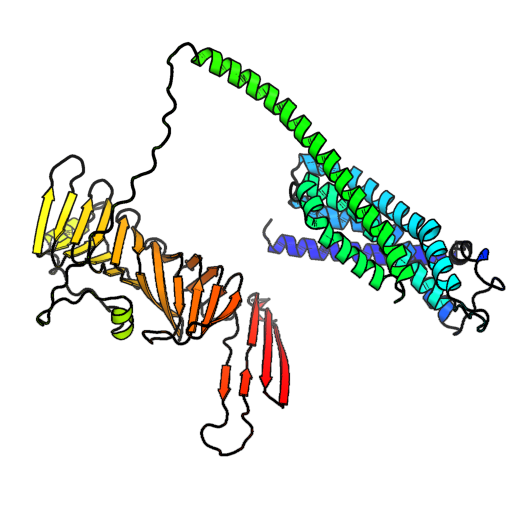. GLN A 1 331 ? -22.697 -8.030 46.108 1.00 87.00 331 GLN A C 1
ATOM 2541 O O . GLN A 1 331 ? -21.882 -7.669 45.261 1.00 87.00 331 GLN A O 1
ATOM 2546 N N . TYR A 1 332 ? -22.975 -7.303 47.181 1.00 89.44 332 TYR A N 1
ATOM 2547 C CA . TYR A 1 332 ? -22.299 -6.053 47.502 1.00 89.44 332 TYR A CA 1
ATOM 2548 C C . TYR A 1 332 ? -22.037 -5.974 49.004 1.00 89.44 332 TYR A C 1
ATOM 2550 O O . TYR A 1 332 ? -22.851 -6.418 49.810 1.00 89.44 332 TYR A O 1
ATOM 2558 N N . THR A 1 333 ? -20.894 -5.413 49.376 1.00 89.44 333 THR A N 1
ATOM 2559 C CA . THR A 1 333 ? -20.515 -5.122 50.760 1.00 89.44 333 THR A CA 1
ATOM 2560 C C . THR A 1 333 ? -19.808 -3.777 50.804 1.00 89.44 333 THR A C 1
ATOM 2562 O O . THR A 1 333 ? -19.065 -3.428 49.888 1.00 89.44 333 THR A O 1
ATOM 2565 N N . SER A 1 334 ? -20.052 -3.003 51.853 1.00 92.00 334 SER A N 1
ATOM 2566 C CA . SER A 1 334 ? -19.448 -1.686 52.064 1.00 92.00 334 SER A CA 1
ATOM 2567 C C . SER A 1 334 ? -19.609 -1.273 53.519 1.00 92.00 334 SER A C 1
ATOM 2569 O O . SER A 1 334 ? -20.466 -1.814 54.216 1.00 92.00 334 SER A O 1
ATOM 2571 N N . ASP A 1 335 ? -18.854 -0.268 53.953 1.00 91.62 335 ASP A N 1
ATOM 2572 C CA . ASP A 1 335 ? -18.960 0.261 55.318 1.00 91.62 335 ASP A CA 1
ATOM 2573 C C . ASP A 1 335 ? -20.251 1.074 55.501 1.00 91.62 335 ASP A C 1
ATOM 2575 O O . ASP A 1 335 ? -20.861 1.085 56.566 1.00 91.62 335 ASP A O 1
ATOM 2579 N N . THR A 1 336 ? -20.713 1.744 54.444 1.00 91.81 336 THR A N 1
ATOM 2580 C CA . THR A 1 336 ? -22.009 2.427 54.429 1.00 91.81 336 THR A CA 1
ATOM 2581 C C . THR A 1 336 ? -22.732 2.154 53.123 1.00 91.81 336 THR A C 1
ATOM 2583 O O . THR A 1 336 ? -22.194 2.396 52.043 1.00 91.81 336 THR A O 1
ATOM 2586 N N . LEU A 1 337 ? -23.972 1.680 53.232 1.00 91.38 337 LEU A N 1
ATOM 2587 C CA . LEU A 1 337 ? -24.837 1.380 52.101 1.00 91.38 337 LEU A CA 1
ATOM 2588 C C . LEU A 1 337 ? -26.081 2.264 52.152 1.00 91.38 337 LEU A C 1
ATOM 2590 O O . LEU A 1 337 ? -26.835 2.232 53.120 1.00 91.38 337 LEU A O 1
ATOM 2594 N N . ILE A 1 338 ? -26.296 3.053 51.102 1.00 90.06 338 ILE A N 1
ATOM 2595 C CA . ILE A 1 338 ? -27.455 3.938 50.965 1.00 90.06 338 ILE A CA 1
ATOM 2596 C C . ILE A 1 338 ? -28.230 3.504 49.726 1.00 90.06 338 ILE A C 1
ATOM 2598 O O . ILE A 1 338 ? -27.731 3.616 48.606 1.00 90.06 338 ILE A O 1
ATOM 2602 N N . VAL A 1 339 ? -29.460 3.033 49.921 1.00 88.69 339 VAL A N 1
ATOM 2603 C CA . VAL A 1 339 ? -30.397 2.751 48.826 1.00 88.69 339 VAL A CA 1
ATOM 2604 C C . VAL A 1 339 ? -31.330 3.943 48.686 1.00 88.69 339 VAL A C 1
ATOM 2606 O O . VAL A 1 339 ? -32.070 4.266 49.613 1.00 88.69 339 VAL A O 1
ATOM 2609 N N . GLN A 1 340 ? -31.289 4.614 47.538 1.00 86.56 340 GLN A N 1
ATOM 2610 C CA . GLN A 1 340 ? -32.238 5.679 47.224 1.00 86.56 340 GLN A CA 1
ATOM 2611 C C . GLN A 1 340 ? -33.388 5.098 46.400 1.00 86.56 340 GLN A C 1
ATOM 2613 O O . GLN A 1 340 ? -33.195 4.652 45.266 1.00 86.56 340 GLN A O 1
ATOM 2618 N N . GLY A 1 341 ? -34.579 5.087 47.004 1.00 71.38 341 GLY A N 1
ATOM 2619 C CA . GLY A 1 341 ? -35.826 4.705 46.348 1.00 71.38 341 GLY A CA 1
ATOM 2620 C C . GLY A 1 341 ? -36.328 5.809 45.415 1.00 71.38 341 GLY A C 1
ATOM 2621 O O . GLY A 1 341 ? -36.352 6.980 45.784 1.00 71.38 341 GLY A O 1
ATOM 2622 N N . GLY A 1 342 ? -36.707 5.422 44.202 1.00 68.25 342 GLY A N 1
ATOM 2623 C CA . GLY A 1 342 ? -37.202 6.264 43.111 1.00 68.25 342 GLY A CA 1
ATOM 2624 C C . GLY A 1 342 ? -37.263 5.432 41.827 1.00 68.25 342 GLY A C 1
ATOM 2625 O O . GLY A 1 342 ? -36.956 4.240 41.875 1.00 68.25 342 GLY A O 1
ATOM 2626 N N . ASP A 1 343 ? -37.594 6.040 40.683 1.00 59.50 343 ASP A N 1
ATOM 2627 C CA . ASP A 1 343 ? -37.719 5.295 39.421 1.00 59.50 343 ASP A CA 1
ATOM 2628 C C . ASP A 1 343 ? -36.449 4.502 39.080 1.00 59.50 343 ASP A C 1
ATOM 2630 O O . ASP A 1 343 ? -36.559 3.377 38.628 1.00 59.50 343 ASP A O 1
ATOM 2634 N N . THR A 1 344 ? -35.241 4.999 39.375 1.00 60.41 344 THR A N 1
ATOM 2635 C CA . THR A 1 344 ? -33.972 4.379 38.927 1.00 60.41 344 THR A CA 1
ATOM 2636 C C . THR A 1 344 ? -33.262 3.448 39.926 1.00 60.41 344 THR A C 1
ATOM 2638 O O . THR A 1 344 ? -32.206 2.925 39.566 1.00 60.41 344 THR A O 1
ATOM 2641 N N . GLU A 1 345 ? -33.815 3.222 41.131 1.00 84.12 345 GLU A N 1
ATOM 2642 C CA . GLU A 1 345 ? -33.225 2.475 42.273 1.00 84.12 345 GLU A CA 1
ATOM 2643 C C . GLU A 1 345 ? -31.679 2.503 42.299 1.00 84.12 345 GLU A C 1
ATOM 2645 O O . GLU A 1 345 ? -30.994 1.615 41.773 1.00 84.12 345 GLU A O 1
ATOM 2650 N N . THR A 1 346 ? -31.110 3.558 42.892 1.00 88.81 346 THR A N 1
ATOM 2651 C CA . THR A 1 346 ? -29.654 3.755 42.942 1.00 88.81 346 THR A CA 1
ATOM 2652 C C . THR A 1 346 ? -29.076 3.333 44.288 1.00 88.81 346 THR A C 1
ATOM 2654 O O . THR A 1 346 ? -29.479 3.844 45.336 1.00 88.81 346 THR A O 1
ATOM 2657 N N . ILE A 1 347 ? -28.092 2.438 44.253 1.00 90.88 347 ILE A N 1
ATOM 2658 C CA . ILE A 1 347 ? -27.361 1.934 45.416 1.00 90.88 347 ILE A CA 1
ATOM 2659 C C . ILE A 1 347 ? -26.015 2.656 45.488 1.00 90.88 347 ILE A C 1
ATOM 2661 O O . ILE A 1 347 ? -25.214 2.600 44.554 1.00 90.88 347 ILE A O 1
ATOM 2665 N N . HIS A 1 348 ? -25.759 3.334 46.600 1.00 92.94 348 HIS A N 1
ATOM 2666 C CA . HIS A 1 348 ? -24.484 3.971 46.898 1.00 92.94 348 HIS A CA 1
ATOM 2667 C C . HIS A 1 348 ? -23.755 3.177 47.977 1.00 92.94 348 HIS A C 1
ATOM 2669 O O . HIS A 1 348 ? -24.227 3.071 49.108 1.00 92.94 348 HIS A O 1
ATOM 2675 N N . LEU A 1 349 ? -22.594 2.651 47.617 1.00 92.88 349 LEU A N 1
ATOM 2676 C CA . LEU A 1 349 ? -21.668 1.947 48.490 1.00 92.88 349 LEU A CA 1
ATOM 2677 C C . LEU A 1 349 ? -20.517 2.908 48.790 1.00 92.88 349 LEU A C 1
ATOM 2679 O O . LEU A 1 349 ? -19.881 3.398 47.858 1.00 92.88 349 LEU A O 1
ATOM 2683 N N . ARG A 1 350 ? -20.277 3.218 50.064 1.00 92.38 350 ARG A N 1
ATOM 2684 C CA . ARG A 1 350 ? -19.188 4.099 50.511 1.00 92.38 350 ARG A CA 1
ATOM 2685 C C . ARG A 1 350 ? -18.297 3.402 51.530 1.00 92.38 350 ARG A C 1
ATOM 2687 O O . ARG A 1 350 ? -18.773 2.571 52.309 1.00 92.38 350 ARG A O 1
ATOM 2694 N N . GLY A 1 351 ? -17.031 3.804 51.539 1.00 86.62 351 GLY A N 1
ATOM 2695 C CA . GLY A 1 351 ? -15.981 3.100 52.263 1.00 86.62 351 GLY A CA 1
ATOM 2696 C C . GLY A 1 351 ? -15.473 1.944 51.415 1.00 86.62 351 GLY A C 1
ATOM 2697 O O . GLY A 1 351 ? -15.669 1.935 50.209 1.00 86.62 351 GLY A O 1
ATOM 2698 N N . THR A 1 352 ? -14.858 0.949 52.033 1.00 86.50 352 THR A N 1
ATOM 2699 C CA . THR A 1 352 ? -14.297 -0.223 51.340 1.00 86.50 352 THR A CA 1
ATOM 2700 C C . THR A 1 352 ? -15.381 -1.047 50.617 1.00 86.50 352 THR A C 1
ATOM 2702 O O . THR A 1 352 ? -15.900 -2.045 51.132 1.00 86.50 352 THR A O 1
ATOM 2705 N N . ALA A 1 353 ? -15.769 -0.593 49.423 1.00 91.38 353 ALA A N 1
ATOM 2706 C CA . ALA A 1 353 ? -16.889 -1.081 48.644 1.00 91.38 353 ALA A CA 1
ATOM 2707 C C . ALA A 1 353 ? -16.417 -2.207 47.731 1.00 91.38 353 ALA A C 1
ATOM 2709 O O . ALA A 1 353 ? -15.474 -2.060 46.956 1.00 91.38 353 ALA A O 1
ATOM 2710 N N . TYR A 1 354 ? -17.100 -3.339 47.818 1.00 91.19 354 TYR A N 1
ATOM 2711 C CA . TYR A 1 354 ? -16.788 -4.534 47.056 1.00 91.19 354 TYR A CA 1
ATOM 2712 C C . TYR A 1 354 ? -18.075 -5.115 46.477 1.00 91.19 354 TYR A C 1
ATOM 2714 O O . TYR A 1 354 ? -19.055 -5.326 47.196 1.00 91.19 354 TYR A O 1
ATOM 2722 N N . VAL A 1 355 ? -18.087 -5.339 45.165 1.00 91.06 355 VAL A N 1
ATOM 2723 C CA . VAL A 1 355 ? -19.240 -5.834 44.406 1.00 91.06 355 VAL A CA 1
ATOM 2724 C C . VAL A 1 355 ? -18.817 -7.032 43.572 1.00 91.06 355 VAL A C 1
ATOM 2726 O O . VAL A 1 355 ? -17.823 -6.970 42.856 1.00 91.06 355 VAL A O 1
ATOM 2729 N N . GLU A 1 356 ? -19.598 -8.108 43.611 1.00 88.31 356 GLU A N 1
ATOM 2730 C CA . GLU A 1 356 ? -19.408 -9.288 42.768 1.00 88.31 356 GLU A CA 1
ATOM 2731 C C . GLU A 1 356 ? -20.689 -9.627 42.011 1.00 88.31 356 GLU A C 1
ATOM 2733 O O . GLU A 1 356 ? -21.778 -9.738 42.584 1.00 88.31 356 GLU A O 1
ATOM 2738 N N . ARG A 1 357 ? -20.557 -9.820 40.698 1.00 85.75 357 ARG A N 1
ATOM 2739 C CA . ARG A 1 357 ? -21.652 -10.250 39.829 1.00 85.75 357 ARG A CA 1
ATOM 2740 C C . ARG A 1 357 ? -21.125 -11.153 38.725 1.00 85.75 357 ARG A C 1
ATOM 2742 O O . ARG A 1 357 ? -20.279 -10.746 37.940 1.00 85.75 357 ARG A O 1
ATOM 2749 N N . GLU A 1 358 ? -21.660 -12.371 38.639 1.00 80.56 358 GLU A N 1
ATOM 2750 C CA . GLU A 1 358 ? -21.317 -13.349 37.589 1.00 80.56 358 GLU A CA 1
ATOM 2751 C C . GLU A 1 358 ? -19.798 -13.573 37.397 1.00 80.56 358 GLU A C 1
ATOM 2753 O O . GLU A 1 358 ? -19.328 -13.760 36.275 1.00 80.56 358 GLU A O 1
ATOM 2758 N N . GLY A 1 359 ? -19.032 -13.550 38.494 1.00 80.06 359 GLY A N 1
ATOM 2759 C CA . GLY A 1 359 ? -17.578 -13.755 38.496 1.00 80.06 359 GLY A CA 1
ATOM 2760 C C . GLY A 1 359 ? -16.740 -12.499 38.238 1.00 80.06 359 GLY A C 1
ATOM 2761 O O . GLY A 1 359 ? -15.524 -12.555 38.405 1.00 80.06 359 GLY A O 1
ATOM 2762 N N . THR A 1 360 ? -17.364 -11.372 37.889 1.00 86.06 360 THR A N 1
ATOM 2763 C CA . THR A 1 360 ? -16.705 -10.066 37.816 1.00 86.06 360 THR A CA 1
ATOM 2764 C C . THR A 1 360 ? -16.741 -9.410 39.190 1.00 86.06 360 THR A C 1
ATOM 2766 O O . THR A 1 360 ? -17.816 -9.257 39.777 1.00 86.06 360 THR A O 1
ATOM 2769 N N . LYS A 1 361 ? -15.572 -9.030 39.705 1.00 89.31 361 LYS A N 1
ATOM 2770 C CA . LYS A 1 361 ? -15.406 -8.461 41.045 1.00 89.31 361 LYS A CA 1
ATOM 2771 C C . LYS A 1 361 ? -14.842 -7.049 40.936 1.00 89.31 361 LYS A C 1
ATOM 2773 O O . LYS A 1 361 ? -13.861 -6.844 40.228 1.00 89.31 361 LYS A O 1
ATOM 2778 N N . VAL A 1 362 ? -15.454 -6.090 41.622 1.00 91.38 362 VAL A N 1
ATOM 2779 C CA . VAL A 1 362 ? -15.052 -4.677 41.620 1.00 91.38 362 VAL A CA 1
ATOM 2780 C C . VAL A 1 362 ? -14.841 -4.214 43.053 1.00 91.38 362 VAL A C 1
ATOM 2782 O O . VAL A 1 362 ? -15.729 -4.384 43.884 1.00 91.38 362 VAL A O 1
ATOM 2785 N N . GLU A 1 363 ? -13.688 -3.617 43.330 1.00 92.06 363 GLU A N 1
ATOM 2786 C CA . GLU A 1 363 ? -13.316 -3.052 44.629 1.00 92.06 363 GLU A CA 1
ATOM 2787 C C . GLU A 1 363 ? -12.960 -1.570 44.465 1.00 92.06 363 GLU A C 1
ATOM 2789 O O . GLU A 1 363 ? -12.247 -1.234 43.527 1.00 92.06 363 GLU A O 1
ATOM 2794 N N . SER A 1 364 ? -13.466 -0.679 45.321 1.00 93.00 364 SER A N 1
ATOM 2795 C CA . SER A 1 364 ? -13.187 0.769 45.275 1.00 93.00 364 SER A CA 1
ATOM 2796 C C . SER A 1 364 ? -13.622 1.459 46.581 1.00 93.00 364 SER A C 1
ATOM 2798 O O . SER A 1 364 ? -14.347 0.859 47.372 1.00 93.00 364 SER A O 1
ATOM 2800 N N . ASP A 1 365 ? -13.250 2.724 46.799 1.00 91.94 365 ASP A N 1
ATOM 2801 C CA . ASP A 1 365 ? -13.694 3.521 47.963 1.00 91.94 365 ASP A CA 1
ATOM 2802 C C . ASP A 1 365 ? -15.160 3.978 47.880 1.00 91.94 365 ASP A C 1
ATOM 2804 O O . ASP A 1 365 ? -15.813 4.315 48.877 1.00 91.94 365 ASP A O 1
ATOM 2808 N N . SER A 1 366 ? -15.688 4.083 46.665 1.00 93.31 366 SER A N 1
ATOM 2809 C CA . SER A 1 366 ? -17.071 4.473 46.441 1.00 93.31 366 SER A CA 1
ATOM 2810 C C . SER A 1 366 ? -17.579 3.865 45.149 1.00 93.31 366 SER A C 1
ATOM 2812 O O . SER A 1 366 ? -17.064 4.154 44.071 1.00 93.31 366 SER A O 1
ATOM 2814 N N . ILE A 1 367 ? -18.661 3.096 45.241 1.00 94.62 367 ILE A N 1
ATOM 2815 C CA . ILE A 1 367 ? -19.333 2.497 44.088 1.00 94.62 367 ILE A CA 1
ATOM 2816 C C . ILE A 1 367 ? -20.778 2.984 44.052 1.00 94.62 367 ILE A C 1
ATOM 2818 O O . ILE A 1 367 ? -21.545 2.822 45.001 1.00 94.62 367 ILE A O 1
ATOM 2822 N N . ARG A 1 368 ? -21.175 3.573 42.928 1.00 93.75 368 ARG A N 1
ATOM 2823 C CA . ARG A 1 368 ? -22.560 3.913 42.620 1.00 93.75 368 ARG A CA 1
ATOM 2824 C C . ARG A 1 368 ? -23.094 2.911 41.612 1.00 93.75 368 ARG A C 1
ATOM 2826 O O . ARG A 1 368 ? -22.625 2.861 40.480 1.00 93.75 368 ARG A O 1
ATOM 2833 N N . TYR A 1 369 ? -24.112 2.160 42.004 1.00 91.31 369 TYR A N 1
ATOM 2834 C CA . TYR A 1 369 ? -24.772 1.191 41.147 1.00 91.31 369 TYR A CA 1
ATOM 2835 C C . TYR A 1 369 ? -26.205 1.623 40.834 1.00 91.31 369 TYR A C 1
ATOM 2837 O O . TYR A 1 369 ? -27.011 1.849 41.733 1.00 91.31 369 TYR A O 1
ATOM 2845 N N . GLN A 1 370 ? -26.527 1.749 39.551 1.00 90.69 370 GLN A N 1
ATOM 2846 C CA . GLN A 1 370 ? -27.861 2.075 39.057 1.00 90.69 370 GLN A CA 1
ATOM 2847 C C . GLN A 1 370 ? -28.512 0.803 38.519 1.00 90.69 370 GLN A C 1
ATOM 2849 O O . GLN A 1 370 ? -28.046 0.227 37.530 1.00 90.69 370 GLN A O 1
ATOM 2854 N N . ARG A 1 371 ? -29.589 0.344 39.162 1.00 83.62 371 ARG A N 1
ATOM 2855 C CA . ARG A 1 371 ? -30.159 -0.972 38.852 1.00 83.62 371 ARG A CA 1
ATOM 2856 C C . ARG A 1 371 ? -30.831 -1.023 37.481 1.00 83.62 371 ARG A C 1
ATOM 2858 O O . ARG A 1 371 ? -30.631 -1.994 36.757 1.00 83.62 371 ARG A O 1
ATOM 2865 N N . GLN A 1 372 ? -31.595 0.008 37.115 1.00 85.12 372 GLN A N 1
ATOM 2866 C CA . GLN A 1 372 ? -32.329 0.038 35.842 1.00 85.12 372 GLN A CA 1
ATOM 2867 C C . GLN A 1 372 ? -31.417 0.129 34.614 1.00 85.12 372 GLN A C 1
ATOM 2869 O O . GLN A 1 372 ? -31.654 -0.549 33.620 1.00 85.12 372 GLN A O 1
ATOM 2874 N N . SER A 1 373 ? -30.374 0.958 34.680 1.00 86.94 373 SER A N 1
ATOM 2875 C CA . SER A 1 373 ? -29.428 1.175 33.577 1.00 86.94 373 SER A CA 1
ATOM 2876 C C . SER A 1 373 ? -28.255 0.189 33.584 1.00 86.94 373 SER A C 1
ATOM 2878 O O . SER A 1 373 ? -27.389 0.272 32.719 1.00 86.94 373 SER A O 1
ATOM 2880 N N . CYS A 1 374 ? -28.191 -0.715 34.569 1.00 87.75 374 CYS A N 1
ATOM 2881 C CA . CYS A 1 374 ? -27.072 -1.628 34.812 1.00 87.75 374 CYS A CA 1
ATOM 2882 C C . CYS A 1 374 ? -25.697 -0.950 34.970 1.00 87.75 374 CYS A C 1
ATOM 2884 O O . CYS A 1 374 ? -24.670 -1.632 34.881 1.00 87.75 374 CYS A O 1
ATOM 2886 N N . ARG A 1 375 ? -25.659 0.364 35.214 1.00 91.56 375 ARG A N 1
ATOM 2887 C CA . ARG A 1 375 ? -24.434 1.165 35.243 1.00 91.56 375 ARG A CA 1
ATOM 2888 C C . ARG A 1 375 ? -23.808 1.178 36.635 1.00 91.56 375 ARG A C 1
ATOM 2890 O O . ARG A 1 375 ? -24.470 1.508 37.618 1.00 91.56 375 ARG A O 1
ATOM 2897 N N . LEU A 1 376 ? -22.527 0.843 36.699 1.00 92.19 376 LEU A N 1
ATOM 2898 C CA . LEU A 1 376 ? -21.679 0.884 37.882 1.00 92.19 376 LEU A CA 1
ATOM 2899 C C . LEU A 1 376 ? -20.601 1.947 37.667 1.00 92.19 376 LEU A C 1
ATOM 2901 O O . LEU A 1 376 ? -19.776 1.804 36.774 1.00 92.19 376 LEU A O 1
ATOM 2905 N N . ASP A 1 377 ? -20.598 2.998 38.478 1.00 94.31 377 ASP A N 1
ATOM 2906 C CA . ASP A 1 377 ? -19.540 4.009 38.486 1.00 94.31 377 ASP A CA 1
ATOM 2907 C C . ASP A 1 377 ? -18.736 3.856 39.788 1.00 94.31 377 ASP A C 1
ATOM 2909 O O . ASP A 1 377 ? -19.313 3.897 40.877 1.00 94.31 377 ASP A O 1
ATOM 2913 N N . ALA A 1 378 ? -17.423 3.662 39.692 1.00 93.69 378 ALA A N 1
ATOM 2914 C CA . ALA A 1 378 ? -16.523 3.464 40.825 1.00 93.69 378 ALA A CA 1
ATOM 2915 C C . ALA A 1 378 ? -15.417 4.534 40.846 1.00 93.69 378 ALA A C 1
ATOM 2917 O O . ALA A 1 378 ? -14.887 4.912 39.796 1.00 93.69 378 ALA A O 1
ATOM 2918 N N . VAL A 1 379 ? -15.108 5.053 42.038 1.00 92.12 379 VAL A N 1
ATOM 2919 C CA . VAL A 1 379 ? -14.168 6.162 42.274 1.00 92.12 379 VAL A CA 1
ATOM 2920 C C . VAL A 1 379 ? -13.376 5.901 43.553 1.00 92.12 379 VAL A C 1
ATOM 2922 O O . VAL A 1 379 ? -13.953 5.464 44.548 1.00 92.12 379 VAL A O 1
ATOM 2925 N N . GLY A 1 380 ? -12.086 6.240 43.533 1.00 85.56 380 GLY A N 1
ATOM 2926 C CA . GLY A 1 380 ? -11.155 5.949 44.625 1.00 85.56 380 GLY A CA 1
ATOM 2927 C C . GLY A 1 380 ? -10.569 4.563 44.408 1.00 85.56 380 GLY A C 1
ATOM 2928 O O . GLY A 1 380 ? -11.098 3.566 44.899 1.00 85.56 380 GLY A O 1
ATOM 2929 N N . ASP A 1 381 ? -9.569 4.521 43.531 1.00 86.38 381 ASP A N 1
ATOM 2930 C CA . ASP A 1 381 ? -8.809 3.344 43.108 1.00 86.38 381 ASP A CA 1
ATOM 2931 C C . ASP A 1 381 ? -9.637 2.102 42.753 1.00 86.38 381 ASP A C 1
ATOM 2933 O O . ASP A 1 381 ? -9.444 1.035 43.347 1.00 86.38 381 ASP A O 1
ATOM 2937 N N . PRO A 1 382 ? -10.576 2.199 41.793 1.00 91.56 382 PRO A N 1
ATOM 2938 C CA . PRO A 1 382 ? -11.312 1.043 41.320 1.00 91.56 382 PRO A CA 1
ATOM 2939 C C . PRO A 1 382 ? -10.388 -0.055 40.782 1.00 91.56 382 PRO A C 1
ATOM 2941 O O . PRO A 1 382 ? -9.603 0.152 39.854 1.00 91.56 382 PRO A O 1
ATOM 2944 N N . LYS A 1 383 ? -10.557 -1.258 41.331 1.00 91.00 383 LYS A N 1
ATOM 2945 C CA . LYS A 1 383 ? -9.901 -2.501 40.926 1.00 91.00 383 LYS A CA 1
ATOM 2946 C C . LYS A 1 383 ? -10.956 -3.446 40.377 1.00 91.00 383 LYS A C 1
ATOM 2948 O O . LYS A 1 383 ? -11.869 -3.854 41.093 1.00 91.00 383 LYS A O 1
ATOM 2953 N N . LEU A 1 384 ? -10.833 -3.798 39.107 1.00 89.50 384 LEU A N 1
ATOM 2954 C CA . LEU A 1 384 ? -11.669 -4.782 38.437 1.00 89.50 384 LEU A CA 1
ATOM 2955 C C . LEU A 1 384 ? -10.881 -6.080 38.292 1.00 89.50 384 LEU A C 1
ATOM 2957 O O . LEU A 1 384 ? -9.838 -6.112 37.639 1.00 89.50 384 LEU A O 1
ATOM 2961 N N . PHE A 1 385 ? -11.422 -7.152 38.858 1.00 88.00 385 PHE A N 1
ATOM 2962 C CA . PHE A 1 385 ? -10.928 -8.509 38.688 1.00 88.00 385 PHE A CA 1
ATOM 2963 C C . PHE A 1 385 ? -11.916 -9.278 37.814 1.00 88.00 385 PHE A C 1
ATOM 2965 O O . PHE A 1 385 ? -13.052 -9.547 38.217 1.00 88.00 385 PHE A O 1
ATOM 2972 N N . ASP A 1 386 ? -11.478 -9.643 36.614 1.00 80.94 386 ASP A N 1
ATOM 2973 C CA . ASP A 1 386 ? -12.294 -10.389 35.662 1.00 80.94 386 ASP A CA 1
ATOM 2974 C C . ASP A 1 386 ? -11.498 -11.554 35.075 1.00 80.94 386 ASP A C 1
ATOM 2976 O O . ASP A 1 386 ? -10.609 -11.317 34.266 1.00 80.94 386 ASP A O 1
ATOM 2980 N N . GLN A 1 387 ? -11.809 -12.780 35.524 1.00 68.44 387 GLN A N 1
ATOM 2981 C CA . GLN A 1 387 ? -11.339 -14.134 35.142 1.00 68.44 387 GLN A CA 1
ATOM 2982 C C . GLN A 1 387 ? -9.839 -14.376 34.834 1.00 68.44 387 GLN A C 1
ATOM 2984 O O . GLN A 1 387 ? -9.343 -15.452 35.149 1.00 68.44 387 GLN A O 1
ATOM 2989 N N . ALA A 1 388 ? -9.099 -13.447 34.225 1.00 63.84 388 ALA A N 1
ATOM 2990 C CA . ALA A 1 388 ? -7.636 -13.407 34.170 1.00 63.84 388 ALA A CA 1
ATOM 2991 C C . ALA A 1 388 ? -7.062 -12.023 33.762 1.00 63.84 388 ALA A C 1
ATOM 2993 O O . ALA A 1 388 ? -5.974 -11.966 33.198 1.00 63.84 388 ALA A O 1
ATOM 2994 N N . THR A 1 389 ? -7.793 -10.922 33.956 1.00 75.31 389 THR A N 1
ATOM 2995 C CA . THR A 1 389 ? -7.291 -9.553 33.735 1.00 75.31 389 THR A CA 1
ATOM 2996 C C . THR A 1 389 ? -7.608 -8.697 34.948 1.00 75.31 389 THR A C 1
ATOM 2998 O O . THR A 1 389 ? -8.764 -8.656 35.382 1.00 75.31 389 THR A O 1
ATOM 3001 N N . VAL A 1 390 ? -6.585 -8.037 35.486 1.00 85.31 390 VAL A N 1
ATOM 3002 C CA . VAL A 1 390 ? -6.708 -7.121 36.618 1.00 85.31 390 VAL A CA 1
ATOM 3003 C C . VAL A 1 390 ? -6.503 -5.709 36.098 1.00 85.31 390 VAL A C 1
ATOM 3005 O O . VAL A 1 390 ? -5.464 -5.395 35.528 1.00 85.31 390 VAL A O 1
ATOM 3008 N N . LEU A 1 391 ? -7.515 -4.868 36.277 1.00 87.81 391 LEU A N 1
ATOM 3009 C CA . LEU A 1 391 ? -7.492 -3.470 35.865 1.00 87.81 391 LEU A CA 1
ATOM 3010 C C . LEU A 1 391 ? -7.599 -2.602 37.108 1.00 87.81 391 LEU A C 1
ATOM 3012 O O . LEU A 1 391 ? -8.561 -2.725 37.863 1.00 87.81 391 LEU A O 1
ATOM 3016 N N . VAL A 1 392 ? -6.631 -1.718 37.298 1.00 89.62 392 VAL A N 1
ATOM 3017 C CA . VAL A 1 392 ? -6.622 -0.730 38.380 1.00 89.62 392 VAL A CA 1
ATOM 3018 C C . VAL A 1 392 ? -6.577 0.646 37.745 1.00 89.62 392 VAL A C 1
ATOM 3020 O O . VAL A 1 392 ? -5.802 0.842 36.823 1.00 89.62 392 VAL A O 1
ATOM 3023 N N . GLY A 1 393 ? -7.383 1.597 38.195 1.00 89.00 393 GLY A N 1
ATOM 3024 C CA . GLY A 1 393 ? -7.311 2.976 37.705 1.00 89.00 393 GLY A CA 1
ATOM 3025 C C . GLY A 1 393 ? -7.867 3.956 38.720 1.00 89.00 393 GLY A C 1
ATOM 3026 O O . GLY A 1 393 ? -8.138 3.567 39.846 1.00 89.00 393 GLY A O 1
ATOM 3027 N N . GLU A 1 394 ? -8.064 5.212 38.325 1.00 89.50 394 GLU A N 1
ATOM 3028 C CA . GLU A 1 394 ? -8.573 6.262 39.226 1.00 89.50 394 GLU A CA 1
ATOM 3029 C C . GLU A 1 394 ? -10.105 6.321 39.252 1.00 89.50 394 GLU A C 1
ATOM 3031 O O . GLU A 1 394 ? -10.738 6.536 40.291 1.00 89.50 394 GLU A O 1
ATOM 3036 N N . THR A 1 395 ? -10.717 6.138 38.080 1.00 92.25 395 THR A N 1
ATOM 3037 C CA . THR A 1 395 ? -12.170 6.135 37.902 1.00 92.25 395 THR A CA 1
ATOM 3038 C C . THR A 1 395 ? -12.577 5.063 36.905 1.00 92.25 395 THR A C 1
ATOM 3040 O O . THR A 1 395 ? -11.848 4.753 35.960 1.00 92.25 395 THR A O 1
ATOM 3043 N N . MET A 1 396 ? -13.755 4.485 37.123 1.00 94.00 396 MET A N 1
ATOM 3044 C CA . MET A 1 396 ? -14.278 3.392 36.317 1.00 94.00 396 MET A CA 1
ATOM 3045 C C . MET A 1 396 ? -15.774 3.568 36.091 1.00 94.00 396 MET A C 1
ATOM 3047 O O . MET A 1 396 ? -16.524 3.826 37.027 1.00 94.00 396 MET A O 1
ATOM 3051 N N . ALA A 1 397 ? -16.208 3.373 34.852 1.00 94.19 397 ALA A N 1
ATOM 3052 C CA . ALA A 1 397 ? -17.611 3.245 34.487 1.00 94.19 397 ALA A CA 1
ATOM 3053 C C . ALA A 1 397 ? -17.811 1.887 33.813 1.00 94.19 397 ALA A C 1
ATOM 3055 O O . ALA A 1 397 ? -17.160 1.594 32.814 1.00 94.19 397 ALA A O 1
ATOM 3056 N N . TYR A 1 398 ? -18.691 1.048 34.349 1.00 92.19 398 TYR A N 1
ATOM 3057 C CA . TYR A 1 398 ? -18.882 -0.333 33.920 1.00 92.19 398 TYR A CA 1
ATOM 3058 C C . TYR A 1 398 ? -20.370 -0.670 33.788 1.00 92.19 398 TYR A C 1
ATOM 3060 O O . TYR A 1 398 ? -21.153 -0.528 34.722 1.00 92.19 398 TYR A O 1
ATOM 3068 N N . ASP A 1 399 ? -20.775 -1.143 32.619 1.00 91.19 399 ASP A N 1
ATOM 3069 C CA . ASP A 1 399 ? -22.091 -1.706 32.352 1.00 91.19 399 ASP A CA 1
ATOM 3070 C C . ASP A 1 399 ? -22.089 -3.197 32.708 1.00 91.19 399 ASP A C 1
ATOM 3072 O O . ASP A 1 399 ? -21.487 -4.037 32.032 1.00 91.19 399 ASP A O 1
ATOM 3076 N N . THR A 1 400 ? -22.803 -3.527 33.781 1.00 86.00 400 THR A N 1
ATOM 3077 C CA . THR A 1 400 ? -22.911 -4.891 34.314 1.00 86.00 400 THR A CA 1
ATOM 3078 C C . THR A 1 400 ? -23.767 -5.832 33.463 1.00 86.00 400 THR A C 1
ATOM 3080 O O . THR A 1 400 ? -23.673 -7.048 33.629 1.00 86.00 400 THR A O 1
ATOM 3083 N N . CYS A 1 401 ? -24.600 -5.312 32.559 1.00 85.31 401 CYS A N 1
ATOM 3084 C CA . CYS A 1 401 ? -25.471 -6.114 31.700 1.00 85.31 401 CYS A CA 1
ATOM 3085 C C . CYS A 1 401 ? -24.772 -6.518 30.399 1.00 85.31 401 CYS A C 1
ATOM 3087 O O . CYS A 1 401 ? -24.923 -7.660 29.962 1.00 85.31 401 CYS A O 1
ATOM 3089 N N . VAL A 1 402 ? -23.968 -5.619 29.821 1.00 88.12 402 VAL A N 1
ATOM 3090 C CA . VAL A 1 402 ? -23.166 -5.892 28.611 1.00 88.12 402 VAL A CA 1
ATOM 3091 C C . VAL A 1 402 ? -21.741 -6.360 28.948 1.00 88.12 402 VAL A C 1
ATOM 3093 O O . VAL A 1 402 ? -21.036 -6.859 28.073 1.00 88.12 402 VAL A O 1
ATOM 3096 N N . LYS A 1 403 ? -21.321 -6.254 30.216 1.00 88.25 403 LYS A N 1
ATOM 3097 C CA . LYS A 1 403 ? -19.964 -6.568 30.698 1.00 88.25 403 LYS A CA 1
ATOM 3098 C C . LYS A 1 403 ? -18.889 -5.744 29.983 1.00 88.25 403 LYS A C 1
ATOM 3100 O O . LYS A 1 403 ? -17.891 -6.271 29.487 1.00 88.25 403 LYS A O 1
ATOM 3105 N N . ARG A 1 404 ? -19.134 -4.437 29.878 1.00 90.88 404 ARG A N 1
ATOM 3106 C CA . ARG A 1 404 ? -18.249 -3.473 29.213 1.00 90.88 404 ARG A CA 1
ATOM 3107 C C . ARG A 1 404 ? -18.007 -2.278 30.102 1.00 90.88 404 ARG A C 1
ATOM 3109 O O . ARG A 1 404 ? -18.950 -1.778 30.695 1.00 90.88 404 ARG A O 1
ATOM 3116 N N . GLY A 1 405 ? -16.790 -1.762 30.128 1.00 90.81 405 GLY A N 1
ATOM 3117 C CA . GLY A 1 405 ? -16.510 -0.547 30.876 1.00 90.81 405 GLY A CA 1
ATOM 3118 C C . GLY A 1 405 ? -15.297 0.207 30.384 1.00 90.81 405 GLY A C 1
ATOM 3119 O O . GLY A 1 405 ? -14.535 -0.286 29.560 1.00 90.81 405 GLY A O 1
ATOM 3120 N N . THR A 1 406 ? -15.136 1.413 30.901 1.00 93.50 406 THR A N 1
ATOM 3121 C CA . THR A 1 406 ? -13.996 2.296 30.677 1.00 93.50 406 THR A CA 1
ATOM 3122 C C . THR A 1 406 ? -13.347 2.616 32.011 1.00 93.50 406 THR A C 1
ATOM 3124 O O . THR A 1 406 ? -14.045 2.885 32.990 1.00 93.50 406 THR A O 1
ATOM 3127 N N . VAL A 1 407 ? -12.023 2.603 32.038 1.00 92.62 407 VAL A N 1
ATOM 3128 C CA . VAL A 1 407 ? -11.192 2.901 33.198 1.00 92.62 407 VAL A CA 1
ATOM 3129 C C . VAL A 1 407 ? -10.197 3.982 32.781 1.00 92.62 407 VAL A C 1
ATOM 3131 O O . VAL A 1 407 ? -9.476 3.810 31.796 1.00 92.62 407 VAL A O 1
ATOM 3134 N N . HIS A 1 408 ? -10.182 5.097 33.506 1.00 92.12 408 HIS A N 1
ATOM 3135 C CA . HIS A 1 408 ? -9.253 6.204 33.267 1.00 92.12 408 HIS A CA 1
ATOM 3136 C C . HIS A 1 408 ? -7.967 6.023 34.065 1.00 92.12 408 HIS A C 1
ATOM 3138 O O . HIS A 1 408 ? -8.016 5.540 35.201 1.00 92.12 408 HIS A O 1
ATOM 3144 N N . ASN A 1 409 ? -6.835 6.421 33.469 1.00 89.00 409 ASN A N 1
ATOM 3145 C CA . ASN A 1 409 ? -5.491 6.185 34.015 1.00 89.00 409 ASN A CA 1
ATOM 3146 C C . ASN A 1 409 ? -5.327 4.742 34.505 1.00 89.00 409 ASN A C 1
ATOM 3148 O O . ASN A 1 409 ? -4.872 4.468 35.612 1.00 89.00 409 ASN A O 1
ATOM 3152 N N . ALA A 1 410 ? -5.772 3.805 33.677 1.00 90.19 410 ALA A N 1
ATOM 3153 C CA . ALA A 1 410 ? -5.778 2.405 34.015 1.00 90.19 410 ALA A CA 1
ATOM 3154 C C . ALA A 1 410 ? -4.381 1.804 33.851 1.00 90.19 410 ALA A C 1
ATOM 3156 O O . ALA A 1 410 ? -3.679 2.102 32.887 1.00 90.19 410 ALA A O 1
ATOM 3157 N N . LEU A 1 411 ? -4.019 0.920 34.769 1.00 89.50 411 LEU A N 1
ATOM 3158 C CA . LEU A 1 411 ? -2.872 0.032 34.759 1.00 89.50 411 LEU A CA 1
ATOM 3159 C C . LEU A 1 411 ? -3.388 -1.406 34.700 1.00 89.50 411 LEU A C 1
ATOM 3161 O O . LEU A 1 411 ? -4.266 -1.806 35.466 1.00 89.50 411 LEU A O 1
ATOM 3165 N N . THR A 1 412 ? -2.815 -2.185 33.796 1.00 88.94 412 THR A N 1
ATOM 3166 C CA . THR A 1 412 ? -3.079 -3.617 33.668 1.00 88.94 412 THR A CA 1
ATOM 3167 C C . THR A 1 412 ? -1.814 -4.304 33.180 1.00 88.94 412 THR A C 1
ATOM 3169 O O . THR A 1 412 ? -1.029 -3.728 32.420 1.00 88.94 412 THR A O 1
ATOM 3172 N N . ASP A 1 413 ? -1.630 -5.542 33.605 1.00 84.62 413 ASP A N 1
ATOM 3173 C CA . ASP A 1 413 ? -0.569 -6.413 33.148 1.00 84.62 413 ASP A CA 1
ATOM 3174 C C . ASP A 1 413 ? -1.144 -7.624 32.435 1.00 84.62 413 ASP A C 1
ATOM 3176 O O . ASP A 1 413 ? -2.306 -8.009 32.596 1.00 84.62 413 ASP A O 1
ATOM 3180 N N . PHE A 1 414 ? -0.305 -8.220 31.604 1.00 77.50 414 PHE A N 1
ATOM 3181 C CA . PHE A 1 414 ? -0.643 -9.432 30.898 1.00 77.50 414 PHE A CA 1
ATOM 3182 C C . PHE A 1 414 ? 0.616 -10.248 30.646 1.00 77.50 414 PHE A C 1
ATOM 3184 O O . PHE A 1 414 ? 1.666 -9.734 30.258 1.00 77.50 414 PHE A O 1
ATOM 3191 N N . GLN A 1 415 ? 0.483 -11.558 30.801 1.00 69.31 415 GLN A N 1
ATOM 3192 C CA . GLN A 1 415 ? 1.542 -12.506 30.491 1.00 69.31 415 GLN A CA 1
ATOM 3193 C C . GLN A 1 415 ? 1.420 -12.972 29.035 1.00 69.31 415 GLN A C 1
ATOM 3195 O O . GLN A 1 415 ? 0.415 -13.553 28.623 1.00 69.31 415 GLN A O 1
ATOM 3200 N N . GLN A 1 416 ? 2.466 -12.717 28.253 1.00 64.38 416 GLN A N 1
ATOM 3201 C CA . GLN A 1 416 ? 2.567 -12.940 26.816 1.00 64.38 416 GLN A CA 1
ATOM 3202 C C . GLN A 1 416 ? 3.682 -13.950 26.500 1.00 64.38 416 GLN A C 1
ATOM 3204 O O . GLN A 1 416 ? 4.816 -13.591 26.173 1.00 64.38 416 GLN A O 1
ATOM 3209 N N . GLY A 1 417 ? 3.380 -15.248 26.587 1.00 63.53 417 GLY A N 1
ATOM 3210 C CA . GLY A 1 417 ? 4.400 -16.288 26.419 1.00 63.53 417 GLY A CA 1
ATOM 3211 C C . GLY A 1 417 ? 5.400 -16.260 27.577 1.00 63.53 417 GLY A C 1
ATOM 3212 O O . GLY A 1 417 ? 5.049 -16.676 28.673 1.00 63.53 417 GLY A O 1
ATOM 3213 N N . SER A 1 418 ? 6.627 -15.793 27.332 1.00 57.75 418 SER A N 1
ATOM 3214 C CA . SER A 1 418 ? 7.642 -15.536 28.370 1.00 57.75 418 SER A CA 1
ATOM 3215 C C . SER A 1 418 ? 7.810 -14.050 28.710 1.00 57.75 418 SER A C 1
ATOM 3217 O O . SER A 1 418 ? 8.656 -13.719 29.533 1.00 57.75 418 SER A O 1
ATOM 3219 N N . ALA A 1 419 ? 7.092 -13.155 28.027 1.00 64.94 419 ALA A N 1
ATOM 3220 C CA . ALA A 1 419 ? 7.200 -11.713 28.216 1.00 64.94 419 ALA A CA 1
ATOM 3221 C C . ALA A 1 419 ? 6.024 -11.197 29.051 1.00 64.94 419 ALA A C 1
ATOM 3223 O O . ALA A 1 419 ? 4.872 -11.497 28.750 1.00 64.94 419 ALA A O 1
ATOM 3224 N N . HIS A 1 420 ? 6.316 -10.398 30.068 1.00 77.56 420 HIS A N 1
ATOM 3225 C CA . HIS A 1 420 ? 5.329 -9.668 30.853 1.00 77.56 420 HIS A CA 1
ATOM 3226 C C . HIS A 1 420 ? 5.105 -8.301 30.202 1.00 77.56 420 HIS A C 1
ATOM 3228 O O . HIS A 1 420 ? 6.075 -7.586 29.971 1.00 77.56 420 HIS A O 1
ATOM 3234 N N . TRP A 1 421 ? 3.868 -7.953 29.847 1.00 83.94 421 TRP A N 1
ATOM 3235 C CA . TRP A 1 421 ? 3.547 -6.645 29.272 1.00 83.94 421 TRP A CA 1
ATOM 3236 C C . TRP A 1 421 ? 2.672 -5.852 30.216 1.00 83.94 421 TRP A C 1
ATOM 3238 O O . TRP A 1 421 ? 1.633 -6.329 30.666 1.00 83.94 421 TRP A O 1
ATOM 3248 N N . ILE A 1 422 ? 3.075 -4.612 30.434 1.00 86.50 422 ILE A N 1
ATOM 3249 C CA . ILE A 1 422 ? 2.385 -3.631 31.249 1.00 86.50 422 ILE A CA 1
ATOM 3250 C C . ILE A 1 422 ? 1.816 -2.572 30.312 1.00 86.50 422 ILE A C 1
ATOM 3252 O O . ILE A 1 422 ? 2.518 -2.021 29.458 1.00 86.50 422 ILE A O 1
ATOM 3256 N N . VAL A 1 423 ? 0.529 -2.280 30.478 1.00 89.94 423 VAL A N 1
ATOM 3257 C CA . VAL A 1 423 ? -0.175 -1.246 29.722 1.00 89.94 423 VAL A CA 1
ATOM 3258 C C . VAL A 1 423 ? -0.713 -0.202 30.684 1.00 89.94 423 VAL A C 1
ATOM 3260 O O . VAL A 1 423 ? -1.360 -0.536 31.676 1.00 89.94 423 VAL A O 1
ATOM 3263 N N . THR A 1 424 ? -0.481 1.067 30.353 1.00 90.25 424 THR A N 1
ATOM 3264 C CA . THR A 1 424 ? -1.058 2.212 31.064 1.00 90.25 424 THR A CA 1
ATOM 3265 C C . THR A 1 424 ? -1.766 3.176 30.130 1.00 90.25 424 THR A C 1
ATOM 3267 O O . THR A 1 424 ? -1.228 3.472 29.067 1.00 90.25 424 THR A O 1
ATOM 3270 N N . GLY A 1 425 ? -2.918 3.712 30.523 1.00 91.19 425 GLY A N 1
ATOM 3271 C CA . GLY A 1 425 ? -3.634 4.757 29.781 1.00 91.19 425 GLY A CA 1
ATOM 3272 C C . GLY A 1 425 ? -5.145 4.679 29.972 1.00 91.19 425 GLY A C 1
ATOM 3273 O O . GLY A 1 425 ? -5.624 4.059 30.917 1.00 91.19 425 GLY A O 1
ATOM 3274 N N . ASP A 1 426 ? -5.913 5.274 29.062 1.00 93.12 426 ASP A N 1
ATOM 3275 C CA . ASP A 1 426 ? -7.371 5.138 29.073 1.00 93.12 426 ASP A CA 1
ATOM 3276 C C . ASP A 1 426 ? -7.767 3.800 28.448 1.00 93.12 426 ASP A C 1
ATOM 3278 O O . ASP A 1 426 ? -7.584 3.586 27.246 1.00 93.12 426 ASP A O 1
ATOM 3282 N N . LEU A 1 427 ? -8.310 2.886 29.251 1.00 93.38 427 LEU A N 1
ATOM 3283 C CA . LEU A 1 427 ? -8.624 1.529 28.812 1.00 93.38 427 LEU A CA 1
ATOM 3284 C C . LEU A 1 427 ? -10.129 1.284 28.807 1.00 93.38 427 LEU A C 1
ATOM 3286 O O . LEU A 1 427 ? -10.833 1.582 29.765 1.00 93.38 427 LEU A O 1
ATOM 3290 N N . ALA A 1 428 ? -10.629 0.682 27.735 1.00 92.50 428 ALA A N 1
ATOM 3291 C CA . ALA A 1 428 ? -11.979 0.154 27.649 1.00 92.50 428 ALA A CA 1
ATOM 3292 C C . ALA A 1 428 ? -11.934 -1.374 27.592 1.00 92.50 428 ALA A C 1
ATOM 3294 O O . ALA A 1 428 ? -11.309 -1.967 26.710 1.00 92.50 428 ALA A O 1
ATOM 3295 N N . VAL A 1 429 ? -12.617 -2.016 28.531 1.00 89.38 429 VAL A N 1
ATOM 3296 C CA . VAL A 1 429 ? -12.692 -3.467 28.665 1.00 89.38 429 VAL A CA 1
ATOM 3297 C C . VAL A 1 429 ? -14.034 -3.977 28.152 1.00 89.38 429 VAL A C 1
ATOM 3299 O O . VAL A 1 429 ? -15.091 -3.426 28.452 1.00 89.38 429 VAL A O 1
ATOM 3302 N N . ASP A 1 430 ? -13.989 -5.045 27.367 1.00 87.69 430 ASP A N 1
ATOM 3303 C CA . ASP A 1 430 ? -15.133 -5.865 26.987 1.00 87.69 430 ASP A CA 1
ATOM 3304 C C . ASP A 1 430 ? -14.868 -7.284 27.502 1.00 87.69 430 ASP A C 1
ATOM 3306 O O . ASP A 1 430 ? -14.242 -8.116 26.834 1.00 87.69 430 ASP A O 1
ATOM 3310 N N . SER A 1 431 ? -15.331 -7.523 28.729 1.00 80.00 431 SER A N 1
ATOM 3311 C CA . SER A 1 431 ? -15.202 -8.788 29.453 1.00 80.00 431 SER A CA 1
ATOM 3312 C C . SER A 1 431 ? -15.931 -9.925 28.736 1.00 80.00 431 SER A C 1
ATOM 3314 O O . SER A 1 431 ? -15.439 -11.049 28.684 1.00 80.00 431 SER A O 1
ATOM 3316 N N . GLY A 1 432 ? -17.079 -9.636 28.109 1.00 75.31 432 GLY A N 1
ATOM 3317 C CA . GLY A 1 432 ? -17.878 -10.638 27.398 1.00 75.31 432 GLY A CA 1
ATOM 3318 C C . GLY A 1 432 ? -17.174 -11.242 26.178 1.00 75.31 432 GLY A C 1
ATOM 3319 O O . GLY A 1 432 ? -17.383 -12.412 25.866 1.00 75.31 432 GLY A O 1
ATOM 3320 N N . SER A 1 433 ? -16.328 -10.468 25.493 1.00 75.44 433 SER A N 1
ATOM 3321 C CA . SER A 1 433 ? -15.575 -10.931 24.317 1.00 75.44 433 SER A CA 1
ATOM 3322 C C . SER A 1 433 ? -14.063 -11.033 24.530 1.00 75.44 433 SER A C 1
ATOM 3324 O O . SER A 1 433 ? -13.338 -11.302 23.571 1.00 75.44 433 SER A O 1
ATOM 3326 N N . THR A 1 434 ? -13.570 -10.863 25.763 1.00 81.88 434 THR A N 1
ATOM 3327 C CA . THR A 1 434 ? -12.133 -10.853 26.111 1.00 81.88 434 THR A CA 1
ATOM 3328 C C . THR A 1 434 ? -11.317 -9.865 25.268 1.00 81.88 434 THR A C 1
ATOM 3330 O O . THR A 1 434 ? -10.223 -10.176 24.783 1.00 81.88 434 THR A O 1
ATOM 3333 N N . ARG A 1 435 ? -11.877 -8.671 25.039 1.00 88.81 435 ARG A N 1
ATOM 3334 C CA . ARG A 1 435 ? -11.239 -7.606 24.252 1.00 88.81 435 ARG A CA 1
ATOM 3335 C C . ARG A 1 435 ? -10.908 -6.421 25.139 1.00 88.81 435 ARG A C 1
ATOM 3337 O O . ARG A 1 435 ? -11.729 -5.994 25.943 1.00 88.81 435 ARG A O 1
ATOM 3344 N N . LEU A 1 436 ? -9.730 -5.858 24.919 1.00 89.62 436 LEU A N 1
ATOM 3345 C CA . LEU A 1 436 ? -9.292 -4.624 25.554 1.00 89.62 436 LEU A CA 1
ATOM 3346 C C . LEU A 1 436 ? -8.994 -3.597 24.468 1.00 89.62 436 LEU A C 1
ATOM 3348 O O . LEU A 1 436 ? -8.369 -3.916 23.456 1.00 89.62 436 LEU A O 1
ATOM 3352 N N . TYR A 1 437 ? -9.424 -2.367 24.680 1.00 93.19 437 TYR A N 1
ATOM 3353 C CA . TYR A 1 437 ? -9.105 -1.230 23.834 1.00 93.19 437 TYR A CA 1
ATOM 3354 C C . TYR A 1 437 ? -8.376 -0.198 24.680 1.00 93.19 437 TYR A C 1
ATOM 3356 O O . TYR A 1 437 ? -8.747 0.019 25.825 1.00 93.19 437 TYR A O 1
ATOM 3364 N N . GLY A 1 438 ? -7.349 0.428 24.122 1.00 92.75 438 GLY A N 1
ATOM 3365 C CA . GLY A 1 438 ? -6.623 1.514 24.765 1.00 92.75 438 GLY A CA 1
ATOM 3366 C C . GLY A 1 438 ? -6.668 2.769 23.910 1.00 92.75 438 GLY A C 1
ATOM 3367 O O . GLY A 1 438 ? -6.568 2.687 22.683 1.00 92.75 438 GLY A O 1
ATOM 3368 N N . ALA A 1 439 ? -6.827 3.920 24.547 1.00 93.56 439 ALA A N 1
ATOM 3369 C CA . ALA A 1 439 ? -6.598 5.229 23.965 1.00 93.56 439 ALA A CA 1
ATOM 3370 C C . ALA A 1 439 ? -5.441 5.899 24.713 1.00 93.56 439 ALA A C 1
ATOM 3372 O O . ALA A 1 439 ? -5.336 5.762 25.932 1.00 93.56 439 ALA A O 1
ATOM 3373 N N . ASN A 1 440 ? -4.566 6.591 23.977 1.00 92.69 440 ASN A N 1
ATOM 3374 C CA . ASN A 1 440 ? -3.388 7.278 24.523 1.00 92.69 440 ASN A CA 1
ATOM 3375 C C . ASN A 1 440 ? -2.621 6.403 25.531 1.00 92.69 440 ASN A C 1
ATOM 3377 O O . ASN A 1 440 ? -2.413 6.781 26.681 1.00 92.69 440 ASN A O 1
ATOM 3381 N N . SER A 1 441 ? -2.290 5.182 25.111 1.00 91.50 441 SER A N 1
ATOM 3382 C CA . SER A 1 441 ? -1.765 4.145 25.992 1.00 91.50 441 SER A CA 1
ATOM 3383 C C . SER A 1 441 ? -0.269 3.946 25.790 1.00 91.50 441 SER A C 1
ATOM 3385 O O . SER A 1 441 ? 0.205 3.864 24.655 1.00 91.50 441 SER A O 1
ATOM 3387 N N . ASN A 1 442 ? 0.453 3.797 26.894 1.00 91.38 442 ASN A N 1
ATOM 3388 C CA . ASN A 1 442 ? 1.856 3.413 26.926 1.00 91.38 442 ASN A CA 1
ATOM 3389 C C . ASN A 1 442 ? 1.975 1.914 27.205 1.00 91.38 442 ASN A C 1
ATOM 3391 O O . ASN A 1 442 ? 1.327 1.394 28.113 1.00 91.38 442 ASN A O 1
ATOM 3395 N N . ILE A 1 443 ? 2.807 1.235 26.420 1.00 89.75 443 ILE A N 1
ATOM 3396 C CA . ILE A 1 443 ? 3.014 -0.214 26.483 1.00 89.75 443 ILE A CA 1
ATOM 3397 C C . ILE A 1 443 ? 4.498 -0.476 26.733 1.00 89.75 443 ILE A C 1
ATOM 3399 O O . ILE A 1 443 ? 5.345 0.022 25.992 1.00 89.75 443 ILE A O 1
ATOM 3403 N N . THR A 1 444 ? 4.828 -1.264 27.749 1.00 86.38 444 THR A N 1
ATOM 3404 C CA . THR A 1 444 ? 6.213 -1.635 28.068 1.00 86.38 444 THR A CA 1
ATOM 3405 C C . THR A 1 444 ? 6.288 -3.064 28.594 1.00 86.38 444 THR A C 1
ATOM 3407 O O . THR A 1 444 ? 5.284 -3.609 29.045 1.00 86.38 444 THR A O 1
ATOM 3410 N N . SER A 1 445 ? 7.465 -3.682 28.517 1.00 83.69 445 SER A N 1
ATOM 3411 C CA . SER A 1 445 ? 7.761 -4.922 29.245 1.00 83.69 445 SER A CA 1
ATOM 3412 C C . SER A 1 445 ? 8.684 -4.688 30.444 1.00 83.69 445 SER A C 1
ATOM 3414 O O . SER A 1 445 ? 9.204 -5.652 30.999 1.00 83.69 445 SER A O 1
ATOM 3416 N N . ASP A 1 446 ? 9.000 -3.429 30.743 1.00 78.12 446 ASP A N 1
ATOM 3417 C CA . ASP A 1 446 ? 9.853 -3.056 31.862 1.00 78.12 446 ASP A CA 1
ATOM 3418 C C . ASP A 1 446 ? 9.002 -2.865 33.123 1.00 78.12 446 ASP A C 1
ATOM 3420 O O . ASP A 1 446 ? 8.004 -2.140 33.107 1.00 78.12 446 ASP A O 1
ATOM 3424 N N . ASP A 1 447 ? 9.411 -3.512 34.210 1.00 75.88 447 ASP A N 1
ATOM 3425 C CA . ASP A 1 447 ? 8.736 -3.462 35.506 1.00 75.88 447 ASP A CA 1
ATOM 3426 C C . ASP A 1 447 ? 9.122 -2.199 36.311 1.00 75.88 447 ASP A C 1
ATOM 3428 O O . ASP A 1 447 ? 8.553 -1.924 37.372 1.00 75.88 447 ASP A O 1
ATOM 3432 N N . ASN A 1 448 ? 10.076 -1.396 35.820 1.00 71.56 448 ASN A N 1
ATOM 3433 C CA . ASN A 1 448 ? 10.497 -0.163 36.478 1.00 71.56 448 ASN A CA 1
ATOM 3434 C C . ASN A 1 448 ? 9.366 0.895 36.552 1.00 71.56 448 ASN A C 1
ATOM 3436 O O . ASN A 1 448 ? 8.596 1.075 35.601 1.00 71.56 448 ASN A O 1
ATOM 3440 N N . PRO A 1 449 ? 9.273 1.681 37.651 1.00 70.81 449 PRO A N 1
ATOM 3441 C CA . PRO A 1 449 ? 8.286 2.758 37.786 1.00 70.81 449 PRO A CA 1
ATOM 3442 C C . PRO A 1 449 ? 8.378 3.796 36.664 1.00 70.81 449 PRO A C 1
ATOM 3444 O O . PRO A 1 449 ? 7.356 4.207 36.117 1.00 70.81 449 PRO A O 1
ATOM 3447 N N . VAL A 1 450 ? 9.603 4.168 36.294 1.00 76.31 450 VAL A N 1
ATOM 3448 C CA . VAL A 1 450 ? 9.910 4.915 35.074 1.00 76.31 450 VAL A CA 1
ATOM 3449 C C . VAL A 1 450 ? 10.520 3.903 34.111 1.00 76.31 450 VAL A C 1
ATOM 3451 O O . VAL A 1 450 ? 11.622 3.437 34.388 1.00 76.31 450 VAL A O 1
ATOM 3454 N N . PRO A 1 451 ? 9.808 3.506 33.045 1.00 78.19 451 PRO A N 1
ATOM 3455 C CA . PRO A 1 451 ? 10.286 2.448 32.177 1.00 78.19 451 PRO A CA 1
ATOM 3456 C C . PRO A 1 451 ? 11.452 2.962 31.330 1.00 78.19 451 PRO A C 1
ATOM 3458 O O . PRO A 1 451 ? 11.374 4.045 30.743 1.00 78.19 451 PRO A O 1
ATOM 3461 N N . ASP A 1 452 ? 12.507 2.161 31.215 1.00 77.31 452 ASP A N 1
ATOM 3462 C CA . ASP A 1 452 ? 13.665 2.458 30.366 1.00 77.31 452 ASP A CA 1
ATOM 3463 C C . ASP A 1 452 ? 13.257 2.559 28.895 1.00 77.31 452 ASP A C 1
ATOM 3465 O O . ASP A 1 452 ? 13.879 3.269 28.107 1.00 77.31 452 ASP A O 1
ATOM 3469 N N . TYR A 1 453 ? 12.182 1.870 28.512 1.00 83.94 453 TYR A N 1
ATOM 3470 C CA . TYR A 1 453 ? 11.577 2.006 27.200 1.00 83.94 453 TYR A CA 1
ATOM 3471 C C . TYR A 1 453 ? 10.061 1.817 27.255 1.00 83.94 453 TYR A C 1
ATOM 3473 O O . TYR A 1 453 ? 9.541 1.023 28.037 1.00 83.94 453 TYR A O 1
ATOM 3481 N N . HIS A 1 454 ? 9.332 2.516 26.391 1.00 86.81 454 HIS A N 1
ATOM 3482 C CA . HIS A 1 454 ? 7.900 2.298 26.218 1.00 86.81 454 HIS A CA 1
ATOM 3483 C C . HIS A 1 454 ? 7.447 2.669 24.806 1.00 86.81 454 HIS A C 1
ATOM 3485 O O . HIS A 1 454 ? 8.027 3.524 24.138 1.00 86.81 454 HIS A O 1
ATOM 3491 N N . PHE A 1 455 ? 6.381 2.027 24.345 1.00 90.69 455 PHE A N 1
ATOM 3492 C CA . PHE A 1 455 ? 5.676 2.408 23.131 1.00 90.69 455 PHE A CA 1
ATOM 3493 C C . PHE A 1 455 ? 4.497 3.297 23.502 1.00 90.69 455 PHE A C 1
ATOM 3495 O O . PHE A 1 455 ? 3.532 2.818 24.096 1.00 90.69 455 PHE A O 1
ATOM 3502 N N . ALA A 1 456 ? 4.556 4.572 23.130 1.00 92.75 456 ALA A N 1
ATOM 3503 C CA . ALA A 1 456 ? 3.418 5.473 23.228 1.00 92.75 456 ALA A CA 1
ATOM 3504 C C . ALA A 1 456 ? 2.499 5.254 22.024 1.00 92.75 456 ALA A C 1
ATOM 3506 O O . ALA A 1 456 ? 2.935 5.331 20.870 1.00 92.75 456 ALA A O 1
ATOM 3507 N N . THR A 1 457 ? 1.228 4.953 22.280 1.00 94.19 457 THR A N 1
ATOM 3508 C CA . THR A 1 457 ? 0.266 4.575 21.243 1.00 94.19 457 THR A CA 1
ATOM 3509 C C . THR A 1 457 ? -1.009 5.402 21.323 1.00 94.19 457 THR A C 1
ATOM 3511 O O . THR A 1 457 ? -1.545 5.640 22.401 1.00 94.19 457 THR A O 1
ATOM 3514 N N . GLY A 1 458 ? -1.525 5.848 20.175 1.00 91.62 458 GLY A N 1
ATOM 3515 C CA . GLY A 1 458 ? -2.782 6.608 20.147 1.00 91.62 458 GLY A CA 1
ATOM 3516 C C . GLY A 1 458 ? -4.010 5.719 20.359 1.00 91.62 458 GLY A C 1
ATOM 3517 O O . GLY A 1 458 ? -4.929 6.068 21.094 1.00 91.62 458 GLY A O 1
ATOM 3518 N N . GLN A 1 459 ? -4.024 4.560 19.705 1.00 94.56 459 GLN A N 1
ATOM 3519 C CA . GLN A 1 459 ? -5.078 3.555 19.780 1.00 94.56 459 GLN A CA 1
ATOM 3520 C C . GLN A 1 459 ? -4.445 2.173 19.891 1.00 94.56 459 GLN A C 1
ATOM 3522 O O . GLN A 1 459 ? -3.594 1.812 19.078 1.00 94.56 459 GLN A O 1
ATOM 3527 N N . MET A 1 460 ? -4.919 1.370 20.831 1.00 92.62 460 MET A N 1
ATOM 3528 C CA . MET A 1 460 ? -4.516 -0.016 21.023 1.00 92.62 460 MET A CA 1
ATOM 3529 C C . MET A 1 460 ? -5.749 -0.915 21.028 1.00 92.62 460 MET A C 1
ATOM 3531 O O . MET A 1 460 ? -6.822 -0.541 21.501 1.00 92.62 460 MET A O 1
ATOM 3535 N N . LYS A 1 461 ? -5.596 -2.128 20.510 1.00 91.81 461 LYS A N 1
ATOM 3536 C CA . LYS A 1 461 ? -6.583 -3.191 20.606 1.00 91.81 461 LYS A CA 1
ATOM 3537 C C . LYS A 1 461 ? -5.897 -4.509 20.933 1.00 91.81 461 LYS A C 1
ATOM 3539 O O . LYS A 1 461 ? -5.003 -4.942 20.209 1.00 91.81 461 LYS A O 1
ATOM 3544 N N . TRP A 1 462 ? -6.397 -5.179 21.961 1.00 86.62 462 TRP A N 1
ATOM 3545 C CA . TRP A 1 462 ? -6.048 -6.546 22.307 1.00 86.62 462 TRP A CA 1
ATOM 3546 C C . TRP A 1 462 ? -7.234 -7.473 22.057 1.00 86.62 462 TRP A C 1
ATOM 3548 O O . TRP A 1 462 ? -8.337 -7.266 22.563 1.00 86.62 462 TRP A O 1
ATOM 3558 N N . LEU A 1 463 ? -7.005 -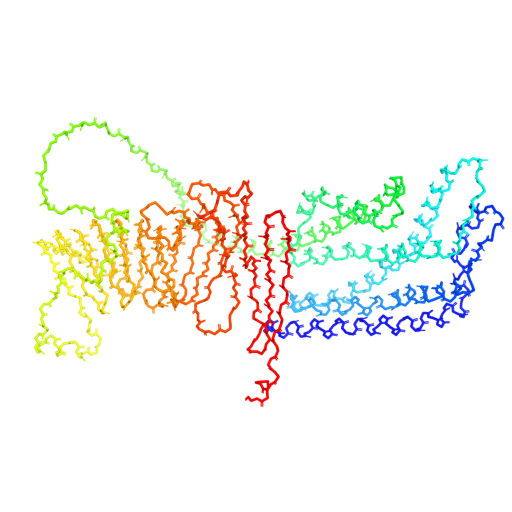8.506 21.254 1.00 86.06 463 LEU A N 1
ATOM 3559 C CA . LEU A 1 463 ? -7.949 -9.570 20.945 1.00 86.06 463 LEU A CA 1
ATOM 3560 C C . LEU A 1 463 ? -7.562 -10.873 21.656 1.00 86.06 463 LEU A C 1
ATOM 3562 O O . LEU A 1 463 ? -6.464 -11.395 21.439 1.00 86.06 463 LEU A O 1
ATOM 3566 N N . ASN A 1 464 ? -8.488 -11.422 22.447 1.00 78.00 464 ASN A N 1
ATOM 3567 C CA . ASN A 1 464 ? -8.428 -12.768 23.027 1.00 78.00 464 ASN A CA 1
ATOM 3568 C C . ASN A 1 464 ? -7.090 -13.094 23.716 1.00 78.00 464 ASN A C 1
ATOM 3570 O O . ASN A 1 464 ? -6.588 -14.208 23.576 1.00 78.00 464 ASN A O 1
ATOM 3574 N N . LYS A 1 465 ? -6.470 -12.114 24.387 1.00 71.38 465 LYS A N 1
ATOM 3575 C CA . LYS A 1 465 ? -5.174 -12.245 25.093 1.00 71.38 465 LYS A CA 1
ATOM 3576 C C . LYS A 1 465 ? -3.976 -12.663 24.223 1.00 71.38 465 LYS A C 1
ATOM 3578 O O . LYS A 1 465 ? -2.871 -12.810 24.723 1.00 71.38 465 LYS A O 1
ATOM 3583 N N . ASN A 1 466 ? -4.157 -12.749 22.906 1.00 75.75 466 ASN A N 1
ATOM 3584 C CA . ASN A 1 466 ? -3.195 -13.375 21.999 1.00 75.75 466 ASN A CA 1
ATOM 3585 C C . ASN A 1 466 ? -2.742 -12.481 20.850 1.00 75.75 466 ASN A C 1
ATOM 3587 O O . ASN A 1 466 ? -1.754 -12.799 20.200 1.00 75.75 466 ASN A O 1
ATOM 3591 N N . VAL A 1 467 ? -3.479 -11.421 20.532 1.00 82.31 467 VAL A N 1
ATOM 3592 C CA . VAL A 1 467 ? -3.116 -10.535 19.425 1.00 82.31 467 VAL A CA 1
ATOM 3593 C C . VAL A 1 467 ? -3.256 -9.098 19.881 1.00 82.31 467 VAL A C 1
ATOM 3595 O O . VAL A 1 467 ? -4.356 -8.662 20.224 1.00 82.31 467 VAL A O 1
ATOM 3598 N N . MET A 1 468 ? -2.143 -8.377 19.855 1.00 86.50 468 MET A N 1
ATOM 3599 C CA . MET A 1 468 ? -2.060 -6.964 20.187 1.00 86.50 468 MET A CA 1
ATOM 3600 C C . MET A 1 468 ? -1.784 -6.163 18.916 1.00 86.50 468 MET A C 1
ATOM 3602 O O . MET A 1 468 ? -0.881 -6.485 18.142 1.00 86.50 468 MET A O 1
ATOM 3606 N N . VAL A 1 469 ? -2.576 -5.117 18.694 1.00 90.50 469 VAL A N 1
ATOM 3607 C CA . VAL A 1 469 ? -2.413 -4.186 17.575 1.00 90.50 469 VAL A CA 1
ATOM 3608 C C . VAL A 1 469 ? -2.488 -2.769 18.113 1.00 90.50 469 VAL A C 1
ATOM 3610 O O . VAL A 1 469 ? -3.475 -2.424 18.759 1.00 90.50 469 VAL A O 1
ATOM 3613 N N . ALA A 1 470 ? -1.494 -1.932 17.825 1.00 90.81 470 ALA A N 1
ATOM 3614 C CA . ALA A 1 470 ? -1.517 -0.531 18.236 1.00 90.81 470 ALA A CA 1
ATOM 3615 C C . ALA A 1 470 ? -1.090 0.410 17.106 1.00 90.81 470 ALA A C 1
ATOM 3617 O O . ALA A 1 470 ? -0.278 0.039 16.260 1.00 90.81 470 ALA A O 1
ATOM 3618 N N . ARG A 1 471 ? -1.671 1.615 17.062 1.00 92.88 471 ARG A N 1
ATOM 3619 C CA . ARG A 1 471 ? -1.435 2.628 16.024 1.00 92.88 471 ARG A CA 1
ATOM 3620 C C . ARG A 1 471 ? -1.788 4.055 16.486 1.00 92.88 471 ARG A C 1
ATOM 3622 O O . ARG A 1 471 ? -2.752 4.229 17.228 1.00 92.88 471 ARG A O 1
ATOM 3629 N N . PRO A 1 472 ? -1.107 5.085 15.959 1.00 93.31 472 PRO A N 1
ATOM 3630 C CA . PRO A 1 472 ? 0.321 5.025 15.638 1.00 93.31 472 PRO A CA 1
ATOM 3631 C C . PRO A 1 472 ? 1.106 4.629 16.898 1.00 93.31 472 PRO A C 1
ATOM 3633 O O . PRO A 1 472 ? 0.609 4.840 18.002 1.00 93.31 472 PRO A O 1
ATOM 3636 N N . ALA A 1 473 ? 2.292 4.044 16.740 1.00 90.19 473 ALA A N 1
ATOM 3637 C CA . ALA A 1 473 ? 3.143 3.635 17.855 1.00 90.19 473 ALA A CA 1
ATOM 3638 C C . ALA A 1 473 ? 4.502 4.330 17.763 1.00 90.19 473 ALA A C 1
ATOM 3640 O O . ALA A 1 473 ? 5.159 4.282 16.726 1.00 90.19 473 ALA A O 1
ATOM 3641 N N . VAL A 1 474 ? 4.926 4.976 18.842 1.00 90.69 474 VAL A N 1
ATOM 3642 C CA . VAL A 1 474 ? 6.219 5.659 18.926 1.00 90.69 474 VAL A CA 1
ATOM 3643 C C . VAL A 1 474 ? 7.037 5.006 20.022 1.00 90.69 474 VAL A C 1
ATOM 3645 O O . VAL A 1 474 ? 6.594 4.948 21.164 1.00 90.69 474 VAL A O 1
ATOM 3648 N N . LEU A 1 475 ? 8.213 4.495 19.669 1.00 88.12 475 LEU A N 1
ATOM 3649 C CA . LEU A 1 475 ? 9.159 3.948 20.630 1.00 88.12 475 LEU A CA 1
ATOM 3650 C C . LEU A 1 475 ? 9.922 5.087 21.302 1.00 88.12 475 LEU A C 1
ATOM 3652 O O . LEU A 1 475 ? 10.659 5.822 20.635 1.00 88.12 475 LEU A O 1
ATOM 3656 N N . TYR A 1 476 ? 9.777 5.166 22.617 1.00 83.31 476 TYR A N 1
ATOM 3657 C CA . TYR A 1 476 ? 10.572 5.994 23.506 1.00 83.31 476 TYR A CA 1
ATOM 3658 C C . TYR A 1 476 ? 11.581 5.119 24.247 1.00 83.31 476 TYR A C 1
ATOM 3660 O O . TYR A 1 476 ? 11.237 4.034 24.719 1.00 83.31 476 TYR A O 1
ATOM 3668 N N . ILE A 1 477 ? 12.821 5.594 24.346 1.00 83.50 477 ILE A N 1
ATOM 3669 C CA . ILE A 1 477 ? 13.794 5.103 25.328 1.00 83.50 477 ILE A CA 1
ATOM 3670 C C . ILE A 1 477 ? 14.006 6.245 26.313 1.00 83.50 477 ILE A C 1
ATOM 3672 O O . ILE A 1 477 ? 14.383 7.348 25.906 1.00 83.50 477 ILE A O 1
ATOM 3676 N N . HIS A 1 478 ? 13.700 5.991 27.582 1.00 78.75 478 HIS A N 1
ATOM 3677 C CA . HIS A 1 478 ? 13.397 7.020 28.570 1.00 78.75 478 HIS A CA 1
ATOM 3678 C C . HIS A 1 478 ? 12.386 8.025 27.983 1.00 78.75 478 HIS A C 1
ATOM 3680 O O . HIS A 1 478 ? 11.283 7.630 27.608 1.00 78.75 478 HIS A O 1
ATOM 3686 N N . ASP A 1 479 ? 12.786 9.287 27.812 1.00 80.31 479 ASP A N 1
ATOM 3687 C CA . ASP A 1 479 ? 11.939 10.366 27.289 1.00 80.31 479 ASP A CA 1
ATOM 3688 C C . ASP A 1 479 ? 12.270 10.763 25.838 1.00 80.31 479 ASP A C 1
ATOM 3690 O O . ASP A 1 479 ? 11.728 11.734 25.306 1.00 80.31 479 ASP A O 1
ATOM 3694 N N . VAL A 1 480 ? 13.162 10.026 25.164 1.00 83.56 480 VAL A N 1
ATOM 3695 C CA . VAL A 1 480 ? 13.601 10.353 23.800 1.00 83.56 480 VAL A CA 1
ATOM 3696 C C . VAL A 1 480 ? 12.828 9.519 22.772 1.00 83.56 480 VAL A C 1
ATOM 3698 O O . VAL A 1 480 ? 12.945 8.289 22.784 1.00 83.56 480 VAL A O 1
ATOM 3701 N N . PRO A 1 481 ? 12.082 10.145 21.839 1.00 87.31 481 PRO A N 1
ATOM 3702 C CA . PRO A 1 481 ? 11.426 9.425 20.753 1.00 87.31 481 PRO A CA 1
ATOM 3703 C C . PRO A 1 481 ? 12.466 8.969 19.724 1.00 87.31 481 PRO A C 1
ATOM 3705 O O . PRO A 1 481 ? 13.137 9.790 19.101 1.00 87.31 481 PRO A O 1
ATOM 3708 N N . ILE A 1 482 ? 12.589 7.657 19.519 1.00 83.38 482 ILE A N 1
ATOM 3709 C CA . ILE A 1 482 ? 13.583 7.077 18.601 1.00 83.38 482 ILE A CA 1
ATOM 3710 C C . ILE A 1 482 ? 12.961 6.693 17.266 1.00 83.38 482 ILE A C 1
ATOM 3712 O O . ILE A 1 482 ? 13.535 6.948 16.209 1.00 83.38 482 ILE A O 1
ATOM 3716 N N . MET A 1 483 ? 11.805 6.031 17.304 1.00 81.25 483 MET A N 1
ATOM 3717 C CA . MET A 1 483 ? 11.226 5.414 16.115 1.00 81.25 483 MET A CA 1
ATOM 3718 C C . MET A 1 483 ? 9.716 5.590 16.096 1.00 81.25 483 MET A C 1
ATOM 3720 O O . MET A 1 483 ? 9.021 5.186 17.024 1.00 81.25 483 MET A O 1
ATOM 3724 N N . TRP A 1 484 ? 9.212 6.155 15.002 1.00 90.31 484 TRP A N 1
ATOM 3725 C CA . TRP A 1 484 ? 7.785 6.231 14.720 1.00 90.31 484 TRP A CA 1
ATOM 3726 C C . TRP A 1 484 ? 7.375 5.075 13.804 1.00 90.31 484 TRP A C 1
ATOM 3728 O O . TRP A 1 484 ? 7.957 4.881 12.736 1.00 90.31 484 TRP A O 1
ATOM 3738 N N . LEU A 1 485 ? 6.362 4.317 14.217 1.00 85.44 485 LEU A N 1
ATOM 3739 C CA . LEU A 1 485 ? 5.789 3.191 13.489 1.00 85.44 485 LEU A CA 1
ATOM 3740 C C . LEU A 1 485 ? 4.300 3.472 13.218 1.00 85.44 485 LEU A C 1
ATOM 3742 O O . LEU A 1 485 ? 3.557 3.827 14.139 1.00 85.44 485 LEU A O 1
ATOM 3746 N N . PRO A 1 486 ? 3.809 3.282 11.979 1.00 85.62 486 PRO A N 1
ATOM 3747 C CA . PRO A 1 486 ? 2.398 3.510 11.664 1.00 85.62 486 PRO A CA 1
ATOM 3748 C C . PRO A 1 486 ? 1.478 2.535 12.411 1.00 85.62 486 PRO A C 1
ATOM 3750 O O . PRO A 1 486 ? 0.353 2.892 12.764 1.00 85.62 486 PRO A O 1
ATOM 3753 N N . PHE A 1 487 ? 1.955 1.315 12.663 1.00 87.25 487 PHE A N 1
ATOM 3754 C CA . PHE A 1 487 ? 1.314 0.334 13.525 1.00 87.25 487 PHE A CA 1
ATOM 3755 C C . PHE A 1 487 ? 2.352 -0.647 14.080 1.00 87.25 487 PHE A C 1
ATOM 3757 O O . PHE A 1 487 ? 3.361 -0.926 13.432 1.00 87.25 487 PHE A O 1
ATOM 3764 N N . ILE A 1 488 ? 2.072 -1.199 15.257 1.00 84.50 488 ILE A N 1
ATOM 3765 C CA . ILE A 1 488 ? 2.731 -2.393 15.788 1.00 84.50 488 ILE A CA 1
ATOM 3766 C C . ILE A 1 488 ? 1.716 -3.527 15.856 1.00 84.50 488 ILE A C 1
ATOM 3768 O O . ILE A 1 488 ? 0.543 -3.319 16.174 1.00 84.50 488 ILE A O 1
ATOM 3772 N N . PHE A 1 489 ? 2.173 -4.726 15.515 1.00 85.00 489 PHE A N 1
ATOM 3773 C CA . PHE A 1 489 ? 1.387 -5.950 15.557 1.00 85.00 489 PHE A CA 1
ATOM 3774 C C . PHE A 1 489 ? 2.211 -7.031 16.241 1.00 85.00 489 PHE A C 1
ATOM 3776 O O . PHE A 1 489 ? 3.336 -7.309 15.820 1.00 85.00 489 PHE A O 1
ATOM 3783 N N . GLN A 1 490 ? 1.638 -7.647 17.269 1.00 75.56 490 GLN A N 1
ATOM 3784 C CA . G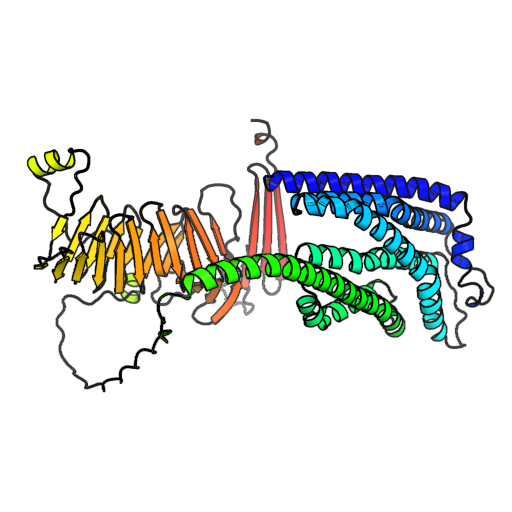LN A 1 490 ? 2.270 -8.737 17.992 1.00 75.56 490 GLN A CA 1
ATOM 3785 C C . GLN A 1 490 ? 1.267 -9.870 18.213 1.00 75.56 490 GLN A C 1
ATOM 3787 O O . GLN A 1 490 ? 0.210 -9.675 18.814 1.00 75.56 490 GLN A O 1
ATOM 3792 N N . ASP A 1 491 ? 1.605 -11.056 17.711 1.00 75.06 491 ASP A N 1
ATOM 3793 C CA . ASP A 1 491 ? 0.845 -12.293 17.900 1.00 75.06 491 ASP A CA 1
ATOM 3794 C C . ASP A 1 491 ? 1.622 -13.227 18.834 1.00 75.06 491 ASP A C 1
ATOM 3796 O O . ASP A 1 491 ? 2.804 -13.495 18.626 1.00 75.06 491 ASP A O 1
ATOM 3800 N N . VAL A 1 492 ? 0.956 -13.697 19.885 1.00 67.06 492 VAL A N 1
ATOM 3801 C CA . VAL A 1 492 ? 1.520 -14.509 20.980 1.00 67.06 492 VAL A CA 1
ATOM 3802 C C . VAL A 1 492 ? 1.246 -15.989 20.790 1.00 67.06 492 VAL A C 1
ATOM 3804 O O . VAL A 1 492 ? 1.764 -16.833 21.524 1.00 67.06 492 VAL A O 1
ATOM 3807 N N . ARG A 1 493 ? 0.369 -16.339 19.848 1.00 69.31 493 ARG A N 1
ATOM 3808 C CA . ARG A 1 493 ? -0.026 -17.731 19.660 1.00 69.31 493 ARG A CA 1
ATOM 3809 C C . ARG A 1 493 ? 1.221 -18.566 19.387 1.00 69.31 493 ARG A C 1
ATOM 3811 O O . ARG A 1 493 ? 2.033 -18.223 18.530 1.00 69.31 493 ARG A O 1
ATOM 3818 N N . ARG A 1 494 ? 1.362 -19.678 20.114 1.00 60.72 494 ARG A N 1
ATOM 3819 C CA . ARG A 1 494 ? 2.476 -20.615 19.920 1.00 60.72 494 ARG A CA 1
ATOM 3820 C C . ARG A 1 494 ? 2.490 -21.098 18.462 1.00 60.72 494 ARG A C 1
ATOM 3822 O O . ARG A 1 494 ? 1.440 -21.446 17.923 1.00 60.72 494 ARG A O 1
ATOM 3829 N N . GLY A 1 495 ? 3.670 -21.132 17.843 1.00 64.94 495 GLY A N 1
ATOM 3830 C CA . GLY A 1 495 ? 3.869 -21.613 16.471 1.00 64.94 495 GLY A CA 1
ATOM 3831 C C . GLY A 1 495 ? 4.540 -20.594 15.545 1.00 64.94 495 GLY A C 1
ATOM 3832 O O . GLY A 1 495 ? 5.058 -19.573 15.989 1.00 64.94 495 GLY A O 1
ATOM 3833 N N . ARG A 1 496 ? 4.552 -20.891 14.240 1.00 67.25 496 ARG A N 1
ATOM 3834 C CA . ARG A 1 496 ? 5.080 -19.997 13.196 1.00 67.25 496 ARG A CA 1
ATOM 3835 C C . ARG A 1 496 ? 4.087 -18.848 12.995 1.00 67.25 496 ARG A C 1
ATOM 3837 O O . ARG A 1 496 ? 2.986 -19.087 12.501 1.00 67.25 496 ARG A O 1
ATOM 3844 N N . ARG A 1 497 ? 4.448 -17.614 13.365 1.00 72.00 497 ARG A N 1
ATOM 3845 C CA . ARG A 1 497 ? 3.604 -16.422 13.157 1.00 72.00 497 ARG A CA 1
ATOM 3846 C C . ARG A 1 497 ? 4.418 -15.215 12.724 1.00 72.00 497 ARG A C 1
ATOM 3848 O O . ARG A 1 497 ? 5.558 -15.057 13.144 1.00 72.00 497 ARG A O 1
ATOM 3855 N N . SER A 1 498 ? 3.808 -14.373 11.895 1.00 76.88 498 SER A N 1
ATOM 3856 C CA . SER A 1 498 ? 4.438 -13.145 11.425 1.00 76.88 498 SER A CA 1
ATOM 3857 C C . SER A 1 498 ? 4.632 -12.150 12.569 1.00 76.88 498 SER A C 1
ATOM 3859 O O . SER A 1 498 ? 3.715 -11.937 13.363 1.00 76.88 498 SER A O 1
ATOM 3861 N N . GLY A 1 499 ? 5.798 -11.518 12.644 1.00 69.75 499 GLY A N 1
ATOM 3862 C CA . GLY A 1 499 ? 6.116 -10.565 13.699 1.00 69.75 499 GLY A CA 1
ATOM 3863 C C . GLY A 1 499 ? 7.481 -9.910 13.529 1.00 69.75 499 GLY A C 1
ATOM 3864 O O . GLY A 1 499 ? 8.339 -10.384 12.781 1.00 69.75 499 GLY A O 1
ATOM 3865 N N . ILE A 1 500 ? 7.673 -8.802 14.245 1.00 71.12 500 ILE A N 1
ATOM 3866 C CA . ILE A 1 500 ? 8.971 -8.130 14.343 1.00 71.12 500 ILE A CA 1
ATOM 3867 C C . ILE A 1 500 ? 9.909 -9.023 15.161 1.00 71.12 500 ILE A C 1
ATOM 3869 O O . ILE A 1 500 ? 9.529 -9.540 16.214 1.00 71.12 500 ILE A O 1
ATOM 3873 N N . LEU A 1 501 ? 11.134 -9.214 14.674 1.00 68.31 501 LEU A N 1
ATOM 3874 C CA . LEU A 1 501 ? 12.172 -9.899 15.432 1.00 68.31 501 LEU A CA 1
ATOM 3875 C C . LEU A 1 501 ? 12.644 -8.992 16.569 1.00 68.31 501 LEU A C 1
ATOM 3877 O O . LEU A 1 501 ? 12.930 -7.816 16.355 1.00 68.31 501 LEU A O 1
ATOM 3881 N N . VAL A 1 502 ? 12.725 -9.541 17.782 1.00 68.31 502 VAL A N 1
ATOM 3882 C CA . VAL A 1 502 ? 13.203 -8.788 18.947 1.00 68.31 502 VAL A CA 1
ATOM 3883 C C . VAL A 1 502 ? 14.701 -8.512 18.767 1.00 68.31 502 VAL A C 1
ATOM 3885 O O . VAL A 1 502 ? 15.483 -9.475 18.716 1.00 68.31 502 VAL A O 1
ATOM 3888 N N . PRO A 1 503 ? 15.119 -7.236 18.670 1.00 66.88 503 PRO A N 1
ATOM 3889 C CA . PRO A 1 503 ? 16.524 -6.904 18.518 1.00 66.88 503 PRO A CA 1
ATOM 3890 C C . PRO A 1 503 ? 17.295 -7.315 19.771 1.00 66.88 503 PRO A C 1
ATOM 3892 O O . PRO A 1 503 ? 16.817 -7.187 20.898 1.00 66.88 503 PRO A O 1
ATOM 3895 N N . ARG A 1 504 ? 18.514 -7.809 19.573 1.00 66.31 504 ARG A N 1
ATOM 3896 C CA . ARG A 1 504 ? 19.455 -8.114 20.648 1.00 66.31 504 ARG A CA 1
ATOM 3897 C C . ARG A 1 504 ? 20.577 -7.097 20.613 1.00 66.31 504 ARG A C 1
ATOM 3899 O O . ARG A 1 504 ? 21.322 -7.028 19.638 1.00 66.31 504 ARG A O 1
ATOM 3906 N N . PHE A 1 505 ? 20.693 -6.334 21.687 1.00 68.19 505 PHE A N 1
ATOM 3907 C CA . PHE A 1 505 ? 21.784 -5.394 21.890 1.00 68.19 505 PHE A CA 1
ATOM 3908 C C . PHE A 1 505 ? 22.860 -6.085 22.715 1.00 68.19 505 PHE A C 1
ATOM 3910 O O . PHE A 1 505 ? 22.570 -6.641 23.773 1.00 68.19 505 PHE A O 1
ATOM 3917 N N . GLY A 1 506 ? 24.094 -6.076 22.224 1.00 64.50 506 GLY A N 1
ATOM 3918 C CA . GLY A 1 506 ? 25.220 -6.649 22.942 1.00 64.50 506 GLY A CA 1
ATOM 3919 C C . GLY A 1 506 ? 26.356 -5.649 23.099 1.00 64.50 506 GLY A C 1
ATOM 3920 O O . GLY A 1 506 ? 26.783 -4.994 22.143 1.00 64.50 506 GLY A O 1
ATOM 3921 N N . LEU A 1 507 ? 26.858 -5.566 24.329 1.00 61.69 507 LEU A N 1
ATOM 3922 C CA . LEU A 1 507 ? 28.080 -4.868 24.710 1.00 61.69 507 LEU A CA 1
ATOM 3923 C C . LEU A 1 507 ? 29.085 -5.952 25.106 1.00 61.69 507 LEU A C 1
ATOM 3925 O O . LEU A 1 507 ? 28.961 -6.543 26.174 1.00 61.69 507 LEU A O 1
ATOM 3929 N N . SER A 1 508 ? 30.030 -6.289 24.229 1.00 52.41 508 SER A N 1
ATOM 3930 C CA . SER A 1 508 ? 30.887 -7.466 24.437 1.00 52.41 508 SER A CA 1
ATOM 3931 C C . SER A 1 508 ? 32.100 -7.248 25.353 1.00 52.41 508 SER A C 1
ATOM 3933 O O . SER A 1 508 ? 32.912 -8.155 25.460 1.00 52.41 508 SER A O 1
ATOM 3935 N N . ASP A 1 509 ? 32.228 -6.116 26.050 1.00 48.44 509 ASP A N 1
ATOM 3936 C CA . ASP A 1 509 ? 33.345 -5.863 26.973 1.00 48.44 509 ASP A CA 1
ATOM 3937 C C . ASP A 1 509 ? 32.868 -5.150 28.248 1.00 48.44 509 ASP A C 1
ATOM 3939 O O . ASP A 1 509 ? 32.927 -3.929 28.353 1.00 48.44 509 ASP A O 1
ATOM 3943 N N . ILE A 1 510 ? 32.406 -5.917 29.240 1.00 50.62 510 ILE A N 1
ATOM 3944 C CA . ILE A 1 510 ? 32.265 -5.420 30.624 1.00 50.62 510 ILE A CA 1
ATOM 3945 C C . ILE A 1 510 ? 33.557 -5.691 31.432 1.00 50.62 510 ILE A C 1
ATOM 3947 O O . ILE A 1 510 ? 33.760 -5.093 32.482 1.00 50.62 510 ILE A O 1
ATOM 3951 N N . VAL A 1 511 ? 34.484 -6.535 30.938 1.00 48.50 511 VAL A N 1
ATOM 3952 C CA . VAL A 1 511 ? 35.655 -7.001 31.725 1.00 48.50 511 VAL A CA 1
ATOM 3953 C C . VAL A 1 511 ? 37.005 -6.937 30.974 1.00 48.50 511 VAL A C 1
ATOM 3955 O O . VAL A 1 511 ? 37.951 -7.620 31.355 1.00 48.50 511 VAL A O 1
ATOM 3958 N N . ARG A 1 512 ? 37.180 -6.112 29.927 1.00 48.06 512 ARG A N 1
ATOM 3959 C CA . ARG A 1 512 ? 38.521 -5.892 29.325 1.00 48.06 512 ARG A CA 1
ATOM 3960 C C . ARG A 1 512 ? 38.849 -4.427 29.028 1.00 48.06 512 ARG A C 1
ATOM 3962 O O . ARG A 1 512 ? 37.993 -3.698 28.538 1.00 48.06 512 ARG A O 1
ATOM 3969 N N . PRO A 1 513 ? 40.108 -3.993 29.251 1.00 45.28 513 PRO A N 1
ATOM 3970 C CA . PRO A 1 513 ? 40.539 -2.606 29.108 1.00 45.28 513 PRO A CA 1
ATOM 3971 C C . PRO A 1 513 ? 41.001 -2.299 27.673 1.00 45.28 513 PRO A C 1
ATOM 3973 O O . PRO A 1 513 ? 42.047 -1.684 27.465 1.00 45.28 513 PRO A O 1
ATOM 3976 N N . THR A 1 514 ? 40.280 -2.757 26.648 1.00 53.91 514 THR A N 1
ATOM 3977 C CA . THR A 1 514 ? 40.607 -2.414 25.256 1.00 53.91 514 THR A CA 1
ATOM 3978 C C . THR A 1 514 ? 39.822 -1.184 24.808 1.00 53.91 514 THR A C 1
ATOM 3980 O O . THR A 1 514 ? 38.603 -1.140 24.901 1.00 53.91 514 THR A O 1
ATOM 3983 N N . ARG A 1 515 ? 40.524 -0.172 24.274 1.00 56.72 515 ARG A N 1
ATOM 3984 C CA . ARG A 1 515 ? 39.993 1.155 23.883 1.00 56.72 515 ARG A CA 1
ATOM 3985 C C . ARG A 1 515 ? 38.924 1.162 22.767 1.00 56.72 515 ARG A C 1
ATOM 3987 O O . ARG A 1 515 ? 38.509 2.241 22.356 1.00 56.72 515 ARG A O 1
ATOM 3994 N N . ARG A 1 516 ? 38.493 0.012 22.236 1.00 55.44 516 ARG A N 1
ATOM 3995 C CA . ARG A 1 516 ? 37.507 -0.073 21.143 1.00 55.44 516 ARG A CA 1
ATOM 3996 C C . ARG A 1 516 ? 36.240 -0.773 21.623 1.00 55.44 516 ARG A C 1
ATOM 3998 O O . ARG A 1 516 ? 36.225 -1.988 21.771 1.00 55.44 516 ARG A O 1
ATOM 4005 N N . TYR A 1 517 ? 35.181 0.005 21.829 1.00 56.62 517 TYR A N 1
ATOM 4006 C CA . TYR A 1 517 ? 33.854 -0.494 22.185 1.00 56.62 517 TYR A CA 1
ATOM 4007 C C . TYR A 1 517 ? 33.209 -1.216 20.991 1.00 56.62 517 TYR A C 1
ATOM 4009 O O . TYR A 1 517 ? 32.757 -0.570 20.049 1.00 56.62 517 TYR A O 1
ATOM 4017 N N . GLN A 1 518 ? 33.120 -2.548 21.030 1.00 63.19 518 GLN A N 1
ATOM 4018 C CA . GLN A 1 518 ? 32.416 -3.330 20.005 1.00 63.19 518 GLN A CA 1
ATOM 4019 C C . GLN A 1 518 ? 30.923 -3.426 20.342 1.00 63.19 518 GLN A C 1
ATOM 4021 O O . GLN A 1 518 ? 30.463 -4.348 21.015 1.00 63.19 518 GLN A O 1
ATOM 4026 N N . ARG A 1 519 ? 30.159 -2.426 19.895 1.00 70.69 519 ARG A N 1
ATOM 4027 C CA . ARG A 1 519 ? 28.691 -2.424 19.984 1.00 70.69 519 ARG A CA 1
ATOM 4028 C C . ARG A 1 519 ? 28.118 -3.269 18.855 1.00 70.69 519 ARG A C 1
ATOM 4030 O O . ARG A 1 519 ? 28.577 -3.155 17.720 1.00 70.69 519 ARG A O 1
ATOM 4037 N N . HIS A 1 520 ? 27.103 -4.075 19.139 1.00 75.00 520 HIS A N 1
ATOM 4038 C CA . HIS A 1 520 ? 26.355 -4.741 18.081 1.00 75.00 520 HIS A CA 1
ATOM 4039 C C . HIS A 1 520 ? 24.860 -4.775 18.359 1.00 75.00 520 HIS A C 1
ATOM 4041 O O . HIS A 1 520 ? 24.419 -4.850 19.508 1.00 75.00 520 HIS A O 1
ATOM 4047 N N . VAL A 1 521 ? 24.095 -4.725 17.275 1.00 72.31 521 VAL A N 1
ATOM 4048 C CA . VAL A 1 521 ? 22.649 -4.908 17.268 1.00 72.31 521 VAL A CA 1
ATOM 4049 C C . VAL A 1 521 ? 22.341 -6.048 16.310 1.00 72.31 521 VAL A C 1
ATOM 4051 O O . VAL A 1 521 ? 22.579 -5.926 15.113 1.00 72.31 521 VAL A O 1
ATOM 4054 N N . ALA A 1 522 ? 21.848 -7.163 16.835 1.00 73.12 522 ALA A N 1
ATOM 4055 C CA . ALA A 1 522 ? 21.490 -8.350 16.065 1.00 73.12 522 ALA A CA 1
ATOM 4056 C C . ALA A 1 522 ? 19.967 -8.535 16.012 1.00 73.12 522 ALA A C 1
ATOM 4058 O O . ALA A 1 522 ? 19.247 -8.031 16.873 1.00 73.12 522 ALA A O 1
ATOM 4059 N N . ASN A 1 523 ? 19.476 -9.302 15.040 1.00 69.88 523 ASN A N 1
ATOM 4060 C CA . ASN A 1 523 ? 18.057 -9.618 14.841 1.00 69.88 523 ASN A CA 1
ATOM 4061 C C . ASN A 1 523 ? 17.148 -8.405 14.569 1.00 69.88 523 ASN A C 1
ATOM 4063 O O . ASN A 1 523 ? 15.965 -8.443 14.904 1.00 69.88 523 ASN A O 1
ATOM 4067 N N . LEU A 1 524 ? 17.652 -7.344 13.934 1.00 77.56 524 LEU A N 1
ATOM 4068 C CA . LEU A 1 524 ? 16.780 -6.278 13.431 1.00 77.56 524 LEU A CA 1
ATOM 4069 C C . LEU A 1 524 ? 16.074 -6.767 12.171 1.00 77.56 524 LEU A C 1
ATOM 4071 O O . LEU A 1 524 ? 16.670 -6.807 11.099 1.00 77.56 524 LEU A O 1
ATOM 4075 N N . GLY A 1 525 ? 14.817 -7.180 12.275 1.00 78.88 525 GLY A N 1
ATOM 4076 C CA . GLY A 1 525 ? 14.154 -7.781 11.129 1.00 78.88 525 GLY A CA 1
ATOM 4077 C C . GLY A 1 525 ? 12.696 -8.134 11.325 1.00 78.88 525 GLY A C 1
ATOM 4078 O O . GLY A 1 525 ? 12.072 -7.793 12.328 1.00 78.88 525 GLY A O 1
ATOM 4079 N N . TYR A 1 526 ? 12.160 -8.844 10.343 1.00 79.44 526 TYR A N 1
ATOM 4080 C CA . TYR A 1 526 ? 10.782 -9.297 10.325 1.00 79.44 526 TYR A CA 1
ATOM 4081 C C . TYR A 1 526 ? 10.724 -10.766 9.914 1.00 79.44 526 TYR A C 1
ATOM 4083 O O . TYR A 1 526 ? 11.352 -11.189 8.938 1.00 79.44 526 TYR A O 1
ATOM 4091 N N . TYR A 1 527 ? 9.956 -11.544 10.666 1.00 78.81 527 TYR A N 1
ATOM 4092 C CA . TYR A 1 527 ? 9.597 -12.906 10.308 1.00 78.81 527 TYR A CA 1
ATOM 4093 C C . TYR A 1 527 ? 8.194 -12.882 9.714 1.00 78.81 527 TYR A C 1
ATOM 4095 O O . TYR A 1 527 ? 7.262 -12.384 10.336 1.00 78.81 527 TYR A O 1
ATOM 4103 N N . PHE A 1 528 ? 8.050 -13.371 8.492 1.00 78.62 528 PHE A N 1
ATOM 4104 C CA . PHE A 1 528 ? 6.823 -13.387 7.716 1.00 78.62 528 PHE A CA 1
ATOM 4105 C C . PHE A 1 528 ? 6.418 -14.834 7.447 1.00 78.62 528 PHE A C 1
ATOM 4107 O O . PHE A 1 528 ? 7.125 -15.586 6.782 1.00 78.62 528 PHE A O 1
ATOM 4114 N N . VAL A 1 529 ? 5.263 -15.232 7.961 1.00 78.31 529 VAL A N 1
ATOM 4115 C CA . VAL A 1 529 ? 4.670 -16.546 7.720 1.00 78.31 529 VAL A CA 1
ATOM 4116 C C . VAL A 1 529 ? 3.549 -16.363 6.711 1.00 78.31 529 VAL A C 1
ATOM 4118 O O . VAL A 1 529 ? 2.564 -15.685 7.000 1.00 78.31 529 VAL A O 1
ATOM 4121 N N . VAL A 1 530 ? 3.724 -16.930 5.514 1.00 76.94 530 VAL A N 1
ATOM 4122 C CA . VAL A 1 530 ? 2.735 -16.813 4.428 1.00 76.94 530 VAL A CA 1
ATOM 4123 C C . VAL A 1 530 ? 1.582 -17.774 4.672 1.00 76.94 530 VAL A C 1
ATOM 4125 O O . VAL A 1 530 ? 0.418 -17.413 4.533 1.00 76.94 530 VAL A O 1
ATOM 4128 N N . ASN A 1 531 ? 1.926 -19.006 5.035 1.00 75.75 531 ASN A N 1
ATOM 4129 C CA . ASN A 1 531 ? 1.005 -20.088 5.347 1.00 75.75 531 ASN A CA 1
ATOM 4130 C C . ASN A 1 531 ? 1.707 -21.103 6.265 1.00 75.75 531 ASN A C 1
ATOM 4132 O O . ASN A 1 531 ? 2.863 -20.914 6.651 1.00 75.75 531 ASN A O 1
ATOM 4136 N N . ASP A 1 532 ? 1.023 -22.194 6.606 1.00 74.25 532 ASP A N 1
ATOM 4137 C CA . ASP A 1 532 ? 1.567 -23.209 7.514 1.00 74.25 532 ASP A CA 1
ATOM 4138 C C . ASP A 1 532 ? 2.791 -23.955 6.937 1.00 74.25 532 ASP A C 1
ATOM 4140 O O . ASP A 1 532 ? 3.540 -24.591 7.684 1.00 74.25 532 ASP A O 1
ATOM 4144 N N . TYR A 1 533 ? 3.080 -23.788 5.640 1.00 76.88 533 TYR A N 1
ATOM 4145 C CA . TYR A 1 533 ? 4.146 -24.476 4.909 1.00 76.88 533 TYR A CA 1
ATOM 4146 C C . TYR A 1 533 ? 5.354 -23.581 4.611 1.00 76.88 533 TYR A C 1
ATOM 4148 O O . TYR A 1 533 ? 6.490 -24.053 4.685 1.00 76.88 533 TYR A O 1
ATOM 4156 N N . VAL A 1 534 ? 5.138 -22.290 4.351 1.00 80.38 534 VAL A N 1
ATOM 4157 C CA . VAL A 1 534 ? 6.119 -21.327 3.833 1.00 80.38 534 VAL A CA 1
ATOM 4158 C C . VAL A 1 534 ? 6.321 -20.186 4.828 1.00 80.38 534 VAL A C 1
ATOM 4160 O O . VAL A 1 534 ? 5.383 -19.460 5.169 1.00 80.38 534 VAL A O 1
ATOM 4163 N N . ASP A 1 535 ? 7.572 -19.974 5.230 1.00 84.44 535 ASP A N 1
ATOM 4164 C CA . ASP A 1 535 ? 7.992 -18.769 5.943 1.00 84.44 535 ASP A CA 1
ATOM 4165 C C . ASP A 1 535 ? 9.177 -18.071 5.266 1.00 84.44 535 ASP A C 1
ATOM 4167 O O . ASP A 1 535 ? 9.911 -18.647 4.456 1.00 84.44 535 ASP A O 1
ATOM 4171 N N . PHE A 1 536 ? 9.332 -16.800 5.619 1.00 85.75 536 PHE A N 1
ATOM 4172 C CA . PHE A 1 536 ? 10.419 -15.919 5.234 1.00 85.75 536 PHE A CA 1
ATOM 4173 C C . PHE A 1 536 ? 10.906 -15.176 6.477 1.00 85.75 536 PHE A C 1
ATOM 4175 O O . 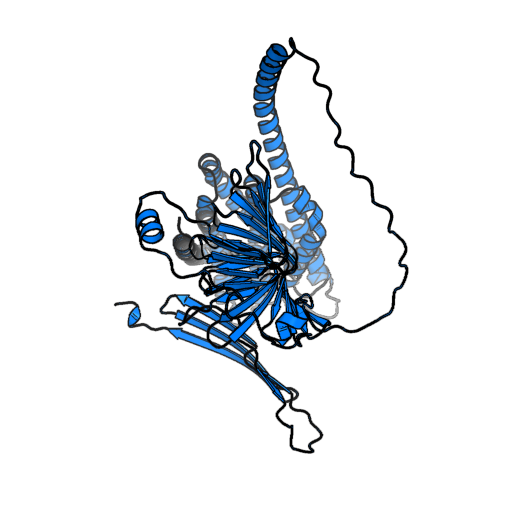PHE A 1 536 ? 10.131 -14.556 7.192 1.00 85.75 536 PHE A O 1
ATOM 4182 N N . LEU A 1 537 ? 12.200 -15.214 6.746 1.00 83.44 537 LEU A N 1
ATOM 4183 C CA . LEU A 1 537 ? 12.861 -14.456 7.795 1.00 83.44 537 LEU A CA 1
ATOM 4184 C C . LEU A 1 537 ? 13.841 -13.507 7.127 1.00 83.44 537 LEU A C 1
ATOM 4186 O O . LEU A 1 537 ? 14.738 -13.955 6.418 1.00 83.44 537 LEU A O 1
ATOM 4190 N N . ILE A 1 538 ? 13.673 -12.213 7.368 1.00 85.62 538 ILE A N 1
ATOM 4191 C CA . ILE A 1 538 ? 14.612 -11.184 6.930 1.00 85.62 538 ILE A CA 1
ATOM 4192 C C . ILE A 1 538 ? 15.141 -10.510 8.188 1.00 85.62 538 ILE A C 1
ATOM 4194 O O . ILE A 1 538 ? 14.354 -9.961 8.953 1.00 85.62 538 ILE A O 1
ATOM 4198 N N . SER A 1 539 ? 16.451 -10.548 8.423 1.00 84.06 539 SER A N 1
ATOM 4199 C CA . SER A 1 539 ? 17.079 -9.880 9.564 1.00 84.06 539 SER A CA 1
ATOM 4200 C C . SER A 1 539 ? 18.401 -9.220 9.196 1.00 84.06 539 SER A C 1
ATOM 4202 O O . SER A 1 539 ? 19.123 -9.691 8.325 1.00 84.06 539 SER A O 1
ATOM 4204 N N . GLY A 1 540 ? 18.724 -8.127 9.873 1.00 84.50 540 GLY A N 1
ATOM 4205 C CA . GLY A 1 540 ? 19.990 -7.419 9.796 1.00 84.50 540 GLY A CA 1
ATOM 4206 C C . GLY A 1 540 ? 20.718 -7.481 11.134 1.00 84.50 540 GLY A C 1
ATOM 4207 O O . GLY A 1 540 ? 20.111 -7.263 12.184 1.00 84.50 540 GLY A O 1
ATOM 4208 N N . ASP A 1 541 ? 22.016 -7.753 11.079 1.00 83.81 541 ASP A N 1
ATOM 4209 C CA . ASP A 1 541 ? 22.925 -7.649 12.212 1.00 83.81 541 ASP A CA 1
ATOM 4210 C C . ASP A 1 541 ? 23.955 -6.556 11.907 1.00 83.81 541 ASP A C 1
ATOM 4212 O O . ASP A 1 541 ? 24.662 -6.611 10.899 1.00 83.81 541 ASP A O 1
ATOM 4216 N N . TRP A 1 542 ? 24.047 -5.554 12.771 1.00 81.06 542 TRP A N 1
ATOM 4217 C CA . TRP A 1 542 ? 25.011 -4.464 12.674 1.00 81.06 542 TRP A CA 1
ATOM 4218 C C . TRP A 1 542 ? 26.065 -4.602 13.770 1.00 81.06 542 TRP A C 1
ATOM 4220 O O . TRP A 1 542 ? 25.734 -4.598 14.955 1.00 81.06 542 TRP A O 1
ATOM 4230 N N . TYR A 1 543 ? 27.335 -4.697 13.376 1.00 80.56 543 TYR A N 1
ATOM 4231 C CA . TYR A 1 543 ? 28.484 -4.699 14.280 1.00 80.56 543 TYR A CA 1
ATOM 4232 C C . TYR A 1 543 ? 29.322 -3.441 14.040 1.00 80.56 543 TYR A C 1
ATOM 4234 O O . TYR A 1 543 ? 29.854 -3.245 12.943 1.00 80.56 543 TYR A O 1
ATOM 4242 N N . ALA A 1 544 ? 29.468 -2.606 15.073 1.00 75.94 544 ALA A N 1
ATOM 4243 C CA . ALA A 1 544 ? 30.278 -1.394 15.020 1.00 75.94 544 ALA A CA 1
ATOM 4244 C C . ALA A 1 544 ? 31.729 -1.724 14.623 1.00 75.94 544 ALA A C 1
ATOM 4246 O O . ALA A 1 544 ? 32.327 -2.664 15.155 1.00 75.94 544 ALA A O 1
ATOM 4247 N N . ASP A 1 545 ? 32.272 -0.961 13.671 1.00 70.75 545 ASP A N 1
ATOM 4248 C CA . ASP A 1 545 ? 33.640 -1.078 13.141 1.00 70.75 545 ASP A CA 1
ATOM 4249 C C . ASP A 1 545 ? 34.020 -2.457 12.565 1.00 70.75 545 ASP A C 1
ATOM 4251 O O . ASP A 1 545 ? 35.206 -2.778 12.445 1.00 70.75 545 ASP A O 1
ATOM 4255 N N . ARG A 1 546 ? 33.033 -3.292 12.202 1.00 75.44 546 ARG A N 1
ATOM 4256 C CA . ARG A 1 546 ? 33.275 -4.594 11.559 1.00 75.44 546 ARG A CA 1
ATOM 4257 C C . ARG A 1 546 ? 32.474 -4.794 10.277 1.00 75.44 546 ARG A C 1
ATOM 4259 O O . ARG A 1 546 ? 33.055 -4.761 9.199 1.00 75.44 546 ARG A O 1
ATOM 4266 N N . TYR A 1 547 ? 31.176 -5.076 10.381 1.00 79.19 547 TYR A N 1
ATOM 4267 C CA . TYR A 1 547 ? 30.342 -5.421 9.228 1.00 79.19 547 TYR A CA 1
ATOM 4268 C C . TYR A 1 547 ? 28.851 -5.214 9.513 1.00 79.19 547 TYR A C 1
ATOM 4270 O O . TYR A 1 547 ? 28.393 -5.268 10.656 1.00 79.19 547 TYR A O 1
ATOM 4278 N N . LEU A 1 548 ? 28.094 -5.024 8.435 1.00 83.50 548 LEU A N 1
ATOM 4279 C CA . LEU A 1 548 ? 26.640 -5.130 8.402 1.00 83.50 548 LEU A CA 1
ATOM 4280 C C . LEU A 1 548 ? 26.294 -6.434 7.673 1.00 83.50 548 LEU A C 1
ATOM 4282 O O . LEU A 1 548 ? 26.720 -6.630 6.537 1.00 83.50 548 LEU A O 1
ATOM 4286 N N . ALA A 1 549 ? 25.563 -7.332 8.325 1.00 81.56 549 ALA A N 1
ATOM 4287 C CA . ALA A 1 549 ? 25.131 -8.599 7.747 1.00 81.56 549 ALA A CA 1
ATOM 4288 C C . ALA A 1 549 ? 23.617 -8.599 7.547 1.00 81.56 549 ALA A C 1
ATOM 4290 O O . ALA A 1 549 ? 22.869 -8.300 8.472 1.00 81.56 549 ALA A O 1
ATOM 4291 N N . PHE A 1 550 ? 23.166 -8.993 6.360 1.00 88.25 550 PHE A N 1
ATOM 4292 C CA . PHE A 1 550 ? 21.759 -9.261 6.080 1.00 88.25 550 PHE A CA 1
ATOM 4293 C C . PHE A 1 550 ? 21.557 -10.767 5.933 1.00 88.25 550 PHE A C 1
ATOM 4295 O O . PHE A 1 550 ? 22.300 -11.439 5.220 1.00 88.25 550 PHE A O 1
ATOM 4302 N N . LYS A 1 551 ? 20.549 -11.303 6.614 1.00 82.94 551 LYS A N 1
ATOM 4303 C CA . LYS A 1 551 ? 20.161 -12.710 6.589 1.00 82.94 551 LYS A CA 1
ATOM 4304 C C . LYS A 1 551 ? 18.758 -12.814 6.009 1.00 82.94 551 LYS A C 1
ATOM 4306 O O . LYS A 1 551 ? 17.822 -12.208 6.521 1.00 82.94 551 LYS A O 1
ATOM 4311 N N . GLY A 1 552 ? 18.633 -13.599 4.946 1.00 88.12 552 GLY A N 1
ATOM 4312 C CA . GLY A 1 552 ? 17.362 -14.057 4.401 1.00 88.12 552 GLY A CA 1
ATOM 4313 C C . GLY A 1 552 ? 17.270 -15.566 4.581 1.00 88.12 552 GLY A C 1
ATOM 4314 O O . GLY A 1 552 ? 18.129 -16.289 4.084 1.00 88.12 552 GLY A O 1
ATOM 4315 N N . GLN A 1 553 ? 16.261 -16.055 5.293 1.00 85.88 553 GLN A N 1
ATOM 4316 C CA . GLN A 1 553 ? 15.975 -17.483 5.401 1.00 85.88 553 GLN A CA 1
ATOM 4317 C C . GLN A 1 553 ? 14.551 -17.748 4.921 1.00 85.88 553 GLN A C 1
ATOM 4319 O O . GLN A 1 553 ? 13.631 -17.024 5.276 1.00 85.88 553 GLN A O 1
ATOM 4324 N N . THR A 1 554 ? 14.358 -18.810 4.147 1.00 86.12 554 THR A N 1
ATOM 4325 C CA . THR A 1 554 ? 13.029 -19.329 3.816 1.00 86.12 554 THR A CA 1
ATOM 4326 C C . THR A 1 554 ? 12.958 -20.801 4.189 1.00 86.12 554 THR A C 1
ATOM 4328 O O . THR A 1 554 ? 13.932 -21.536 4.003 1.00 86.12 554 THR A O 1
ATOM 4331 N N . ARG A 1 555 ? 11.840 -21.237 4.774 1.00 78.75 555 ARG A N 1
ATOM 4332 C CA . ARG A 1 555 ? 11.577 -22.651 5.050 1.00 78.75 555 ARG A CA 1
ATOM 4333 C C . ARG A 1 555 ? 10.280 -23.052 4.374 1.00 78.75 555 ARG A C 1
ATOM 4335 O O . ARG A 1 555 ? 9.219 -22.501 4.666 1.00 78.75 555 ARG A O 1
ATOM 4342 N N . TYR A 1 556 ? 10.387 -24.060 3.517 1.00 82.25 556 TYR A N 1
ATOM 4343 C CA . TYR A 1 556 ? 9.270 -24.670 2.815 1.00 82.25 556 TYR A CA 1
ATOM 4344 C C . TYR A 1 556 ? 9.099 -26.120 3.277 1.00 82.25 556 TYR A C 1
ATOM 4346 O O . TYR A 1 556 ? 9.992 -26.945 3.087 1.00 82.25 556 TYR A O 1
ATOM 4354 N N . ARG A 1 557 ? 7.968 -26.428 3.920 1.00 74.12 557 ARG A N 1
ATOM 4355 C CA . ARG A 1 557 ? 7.610 -27.792 4.334 1.00 74.12 557 ARG A CA 1
ATOM 4356 C C . ARG A 1 557 ? 6.712 -28.426 3.280 1.00 74.12 557 ARG A C 1
ATOM 4358 O O . ARG A 1 557 ? 5.518 -28.165 3.248 1.00 74.12 557 ARG A O 1
ATOM 4365 N N . TRP A 1 558 ? 7.307 -29.245 2.418 1.00 60.69 558 TRP A N 1
ATOM 4366 C CA . TRP A 1 558 ? 6.606 -29.880 1.298 1.00 60.69 558 TRP A CA 1
ATOM 4367 C C . TRP A 1 558 ? 5.640 -30.999 1.731 1.00 60.69 558 TRP A C 1
ATOM 4369 O O . TRP A 1 558 ? 4.572 -31.131 1.147 1.00 60.69 558 TRP A O 1
ATOM 4379 N N . LEU A 1 559 ? 5.981 -31.767 2.775 1.00 59.91 559 LEU A N 1
ATOM 4380 C CA . LEU A 1 559 ? 5.183 -32.911 3.250 1.00 59.91 559 LEU A CA 1
ATOM 4381 C C . LEU A 1 559 ? 3.819 -32.521 3.834 1.00 59.91 559 LEU A C 1
ATOM 4383 O O . LEU A 1 559 ? 2.838 -33.214 3.589 1.00 59.91 559 LEU A O 1
ATOM 4387 N N . ASP A 1 560 ? 3.740 -31.399 4.549 1.00 57.19 560 ASP A N 1
ATOM 4388 C CA . ASP A 1 560 ? 2.497 -30.966 5.199 1.00 57.19 560 ASP A CA 1
ATOM 4389 C C . ASP A 1 560 ? 1.459 -30.429 4.177 1.00 57.19 560 ASP A C 1
ATOM 4391 O O . ASP A 1 560 ? 0.313 -30.193 4.534 1.00 57.19 560 ASP A O 1
ATOM 4395 N N . HIS A 1 561 ? 1.834 -30.234 2.902 1.00 47.94 561 HIS A N 1
ATOM 4396 C CA . HIS A 1 561 ? 0.928 -29.779 1.833 1.00 47.94 561 HIS A CA 1
ATOM 4397 C C . HIS A 1 561 ? -0.016 -30.891 1.330 1.00 47.94 561 HIS A C 1
ATOM 4399 O O . HIS A 1 561 ? -1.014 -30.597 0.677 1.00 47.94 561 HIS A O 1
ATOM 4405 N N . PHE A 1 562 ? 0.305 -32.160 1.606 1.00 50.75 562 PHE A N 1
ATOM 4406 C CA . PHE A 1 562 ? -0.432 -33.329 1.104 1.00 50.75 562 PHE A CA 1
ATOM 4407 C C . PHE A 1 562 ? -1.135 -34.146 2.201 1.00 50.75 562 PHE A C 1
ATOM 4409 O O . PHE A 1 562 ? -1.751 -35.165 1.885 1.00 50.75 562 PHE A O 1
ATOM 4416 N N . ILE A 1 563 ? -1.034 -33.718 3.462 1.00 46.84 563 ILE A N 1
ATOM 4417 C CA . ILE A 1 563 ? -1.749 -34.267 4.626 1.00 46.84 563 ILE A CA 1
ATOM 4418 C C . ILE A 1 563 ? -2.783 -33.228 5.042 1.00 46.84 563 ILE A C 1
ATOM 4420 O O . ILE A 1 563 ? -3.938 -33.629 5.304 1.00 46.84 563 ILE A O 1
#

Secondary structure (DSSP, 8-state):
--HHHHHHHHHHHHHHHHHHHHHHHHHHHHHHHHS-HHHHHHGGGGGGSTTS-PBP-STTHHHHHHHHHHHHHHHHHHHHHHHHHHHHHHGGGS-TTTGGGHHHHHHHHHHHHHHHHHHIIIIIHHHHHHHHHHT--TTS----BHHHHHHHHHHHHHHHHHHTTHHHHHHHHHHTTS--HHHHHHTHHHHHHHHHHHHHHHS-S-HHHHHHHHHHHHHHHHHHHHHHHHHHHHHHHHHHHHHHHHHHHHHHHHHHHTTS---PPPPPPPPPPPPPPPP---------S-----HHHHHHH---SS-S--PPPPPHHHHHHHTSTT---EEEE-SEEEEE-STT-EEEEEEEEEEEETTEEEEEEEEEEETTTTEEEEESS-EEEETTEEEE-SEEEEETTTTEEEEEEEEEEEEETTEEEEEEEEEEEETTTTEEEEEEEEEES--SSS-SEEEEEEEEEEETTTEEEEEEEEEEETTEEEEEES-EEEE-SSSS--EEEPPEEEE--SS---S---EEEEEEEEEEE-SSSEEEEEEEEEETTTEEEEEEEEEE-SGGG--

pLDDT: mean 77.95, std 15.48, range [30.33, 96.31]